Protein AF-A0A958SDB5-F1 (afdb_monomer)

Sequence (393 aa):
MTKFIKANINEIKNSYSLRFFSLFITFIYIGLSVLWMKQAPSYSFESHFCTLFTGPCSHLIAVTASLFDISVIFILVLSLLTFISFALIRFCTFHWFILLFNTIVVFLLYSSMTDLSDFSFFFLIVTSFVFLLIPNKLPTLKWLIVLFYIQSSFLNINPYWMSGLGLIGLKNIASVAKTAEWIAVLHVIWFALVPLGLLLNKNKIFYSSIFALIISHIVLYQIGYFANSIIFLGLLSLFALDRVEQHLKKVSFQTFHFSSPNNLWTPGFLVLYMIVQFSSMIFGPHLKTALTLAPSQELLTCSIGAFMKNEKQIEEYKVVTDGLCDKDKLFSQLKMKCDQVSESHLIVYFNGQHHSMKKEKAHLVQQTTNNFCDPAITPSENKDHLWTQKTAQ

Secondary structure (DSSP, 8-state):
--HHHHHHHHHHHH-HHHHHHHHHHHHHHHHHHHHHHHHGGG-----HHHHHHTS--GGG----HHHHHHHHHHHHHHHHHHHHHHHSGGGHHHHHHHHHHHHHHHHHHHHH-STT--HHHHHHHHHHHHHHHSSSHHHHHHHHHHHHHHHHHHHT-SHHHHTTGGGTTSTTTTT-HHHHHHHHHHHHHHHHHGGGGGG-S-HHHHHHHHHHHHHHHHHHHHTT-HHHHHHHHHHHHHHHHHHHHHHHHHHS----------TTHHHHHHHHHHHHHHHHHHHSHHHHHHHH--TT------EEEEEEEETTEEEEEEEE--SS--HHHHHHHHHHHHTT-TT--EEE--------SSS---EEE----TTTT-TT--TTGGGSS---EEE--

Structure (mmCIF, N/CA/C/O backbone):
data_AF-A0A958SDB5-F1
#
_entry.id   AF-A0A958SDB5-F1
#
loop_
_atom_site.group_PDB
_atom_site.id
_atom_site.type_symbol
_atom_site.label_atom_id
_atom_site.label_alt_id
_atom_site.label_comp_id
_atom_site.label_asym_id
_atom_site.label_entity_id
_atom_site.label_seq_id
_atom_site.pdbx_PDB_ins_code
_atom_site.Cartn_x
_atom_site.Cartn_y
_atom_site.Cartn_z
_atom_site.occupancy
_atom_site.B_iso_or_equiv
_atom_site.auth_seq_id
_atom_site.auth_comp_id
_atom_site.auth_asym_id
_atom_site.auth_atom_id
_atom_site.pdbx_PDB_model_num
ATOM 1 N N . MET A 1 1 ? -22.796 14.748 15.018 1.00 59.88 1 MET A N 1
ATOM 2 C CA . MET A 1 1 ? -21.841 13.740 14.498 1.00 59.88 1 MET A CA 1
ATOM 3 C C . MET A 1 1 ? -22.552 12.396 14.419 1.00 59.88 1 MET A C 1
ATOM 5 O O . MET A 1 1 ? -23.071 11.947 15.435 1.00 59.88 1 MET A O 1
ATOM 9 N N . THR A 1 2 ? -22.679 11.806 13.229 1.00 83.12 2 THR A N 1
ATOM 10 C CA . THR A 1 2 ? -23.451 10.567 13.022 1.00 83.12 2 THR A CA 1
ATOM 11 C C . THR A 1 2 ? -22.846 9.403 13.823 1.00 83.12 2 THR A C 1
ATOM 13 O O . THR A 1 2 ? -21.628 9.344 14.017 1.00 83.12 2 THR A O 1
ATOM 16 N N . LYS A 1 3 ? -23.683 8.466 14.308 1.00 86.81 3 LYS A N 1
ATOM 17 C CA . LYS A 1 3 ? -23.249 7.288 15.099 1.00 86.81 3 LYS A CA 1
ATOM 18 C C . LYS A 1 3 ? -22.100 6.518 14.422 1.00 86.81 3 LYS A C 1
ATOM 20 O O . LYS A 1 3 ? -21.218 6.004 15.102 1.00 86.81 3 LYS A O 1
ATOM 25 N N . PHE A 1 4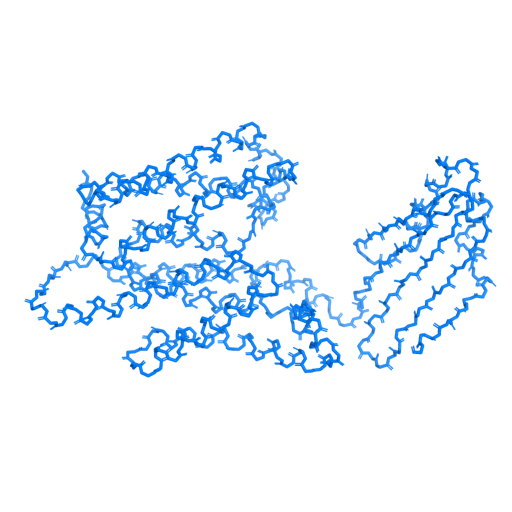 ? -22.085 6.522 13.090 1.00 86.81 4 PHE A N 1
ATOM 26 C CA . PHE A 1 4 ? -21.066 5.917 12.240 1.00 86.81 4 PHE A CA 1
ATOM 27 C C . PHE A 1 4 ? -19.654 6.492 12.438 1.00 86.81 4 PHE A C 1
ATOM 29 O O . PHE A 1 4 ? -18.719 5.743 12.709 1.00 86.81 4 PHE A O 1
ATOM 36 N N . ILE A 1 5 ? -19.476 7.818 12.360 1.00 89.62 5 ILE A N 1
ATOM 37 C CA . ILE A 1 5 ? -18.141 8.433 12.494 1.00 89.62 5 ILE A CA 1
ATOM 38 C C . ILE A 1 5 ? -17.605 8.208 13.915 1.00 89.62 5 ILE A C 1
ATOM 40 O O . ILE A 1 5 ? -16.434 7.883 14.104 1.00 89.62 5 ILE A O 1
ATOM 44 N N . LYS A 1 6 ? -18.483 8.298 14.924 1.00 89.62 6 LYS A N 1
ATOM 45 C CA . LYS A 1 6 ? -18.117 8.021 16.319 1.00 89.62 6 LYS A CA 1
ATOM 46 C C . LYS A 1 6 ? -17.639 6.576 16.508 1.00 89.62 6 LYS A C 1
ATOM 48 O O . LYS A 1 6 ? -16.662 6.367 17.220 1.00 89.62 6 LYS A O 1
ATOM 53 N N . ALA A 1 7 ? -18.285 5.602 15.861 1.00 88.00 7 ALA A N 1
ATOM 54 C CA . ALA A 1 7 ? -17.851 4.204 15.885 1.00 88.00 7 ALA A CA 1
ATOM 55 C C . ALA A 1 7 ? -16.462 4.023 15.248 1.00 88.00 7 ALA A C 1
ATOM 57 O O . ALA A 1 7 ? -15.586 3.443 15.885 1.00 88.00 7 ALA A O 1
ATOM 58 N N . ASN A 1 8 ? -16.227 4.603 14.065 1.00 90.88 8 ASN A N 1
ATOM 59 C CA . ASN A 1 8 ? -14.936 4.523 13.373 1.00 90.88 8 ASN A CA 1
ATOM 60 C C . ASN A 1 8 ? -13.780 5.112 14.199 1.00 90.88 8 ASN A C 1
ATOM 62 O O . ASN A 1 8 ? -12.733 4.483 14.344 1.00 90.88 8 ASN A O 1
ATOM 66 N N . ILE A 1 9 ? -13.975 6.297 14.784 1.00 92.56 9 ILE A N 1
ATOM 67 C CA . ILE A 1 9 ? -12.957 6.943 15.628 1.00 92.56 9 ILE A CA 1
ATOM 68 C C . ILE A 1 9 ? -12.707 6.138 16.899 1.00 92.56 9 ILE A C 1
ATOM 70 O O . ILE A 1 9 ? -11.566 6.004 17.336 1.00 92.56 9 ILE A O 1
ATOM 74 N N . ASN A 1 10 ? -13.764 5.603 17.507 1.00 90.50 10 ASN A N 1
ATOM 75 C CA . ASN A 1 10 ? -13.638 4.817 18.724 1.00 90.50 10 ASN A CA 1
ATOM 76 C C . ASN A 1 10 ? -12.902 3.489 18.477 1.00 90.50 10 ASN A C 1
ATOM 78 O O . ASN A 1 10 ? -12.117 3.070 19.324 1.00 90.50 10 ASN A O 1
ATOM 82 N N . GLU A 1 11 ? -13.096 2.861 17.315 1.00 91.44 11 GLU A N 1
ATOM 83 C CA . GLU A 1 11 ? -12.339 1.673 16.905 1.00 91.44 11 GLU A CA 1
ATOM 84 C C . GLU A 1 11 ? -10.834 1.973 16.816 1.00 91.44 11 GLU A C 1
ATOM 86 O O . GLU A 1 11 ? -10.027 1.262 17.414 1.00 91.44 11 GLU A O 1
ATOM 91 N N . ILE A 1 12 ? -10.462 3.079 16.161 1.00 92.25 12 ILE A N 1
ATOM 92 C CA . ILE A 1 12 ? -9.062 3.516 16.054 1.00 92.25 12 ILE A CA 1
ATOM 93 C C . ILE A 1 12 ? -8.501 3.842 17.440 1.00 92.25 12 ILE A C 1
ATOM 95 O O . ILE A 1 12 ? -7.442 3.344 17.806 1.00 92.25 12 ILE A O 1
ATOM 99 N N . LYS A 1 13 ? -9.221 4.628 18.249 1.00 91.25 13 LYS A N 1
ATOM 100 C CA . LYS A 1 13 ? -8.778 5.046 19.589 1.00 91.25 13 LYS A CA 1
ATOM 101 C C . LYS A 1 13 ? -8.466 3.855 20.505 1.00 91.25 13 LYS A C 1
ATOM 103 O O . LYS A 1 13 ? -7.508 3.918 21.275 1.00 91.25 13 LYS A O 1
ATOM 108 N N . ASN A 1 14 ? -9.262 2.790 20.419 1.00 89.44 14 ASN A N 1
ATOM 109 C CA . ASN A 1 14 ? -9.180 1.641 21.323 1.00 89.44 14 ASN A CA 1
ATOM 110 C C . ASN A 1 14 ? -8.294 0.496 20.808 1.00 89.44 14 ASN A C 1
ATOM 112 O O . ASN A 1 14 ? -8.058 -0.457 21.550 1.00 89.44 14 ASN A O 1
ATOM 116 N N . SER A 1 15 ? -7.788 0.567 19.574 1.00 91.69 15 SER A N 1
ATOM 117 C CA . SER A 1 15 ? -6.821 -0.399 19.044 1.00 91.69 15 SER A CA 1
ATOM 118 C C . SER A 1 15 ? -5.436 0.229 18.968 1.00 91.69 15 SER A C 1
ATOM 120 O O . SER A 1 15 ? -5.262 1.349 18.495 1.00 91.69 15 SER A O 1
ATOM 122 N N . TYR A 1 16 ? -4.423 -0.475 19.470 1.00 91.50 16 TYR A N 1
ATOM 123 C CA . TYR A 1 16 ? -3.031 -0.042 19.329 1.00 91.50 16 TYR A CA 1
ATOM 124 C C . TYR A 1 16 ? -2.543 -0.235 17.889 1.00 91.50 16 TYR A C 1
ATOM 126 O O . TYR A 1 16 ? -1.901 0.651 17.328 1.00 91.50 16 TYR A O 1
ATOM 134 N N . SER A 1 17 ? -2.929 -1.348 17.268 1.00 94.38 17 SER A N 1
ATOM 135 C CA . SER A 1 17 ? -2.533 -1.713 15.907 1.00 94.38 17 SER A CA 1
ATOM 136 C C . SER A 1 17 ? -3.058 -0.721 14.870 1.00 94.38 17 SER A C 1
ATOM 138 O O . SER A 1 17 ? -2.301 -0.257 14.022 1.00 94.38 17 SER A O 1
ATOM 140 N N . LEU A 1 18 ? -4.332 -0.321 14.973 1.00 94.25 18 LEU A N 1
ATOM 141 C CA . LEU A 1 18 ? -4.928 0.692 14.088 1.00 94.25 18 LEU A CA 1
ATOM 142 C C . LEU A 1 18 ? -4.311 2.079 14.282 1.00 94.25 18 LEU A C 1
ATOM 144 O O . LEU A 1 18 ? -4.151 2.842 13.333 1.00 94.25 18 LEU A O 1
ATOM 148 N N . ARG A 1 19 ? -3.946 2.400 15.521 1.00 92.50 19 ARG A N 1
ATOM 149 C CA . ARG A 1 19 ? -3.237 3.627 15.871 1.00 92.50 19 ARG A CA 1
ATOM 150 C C . ARG A 1 19 ? -1.870 3.678 15.187 1.00 92.50 19 ARG 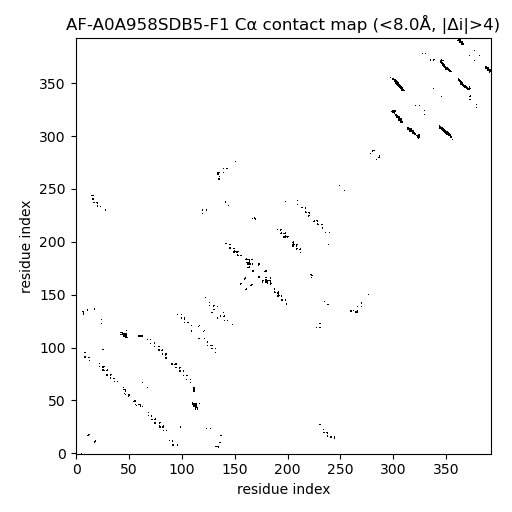A C 1
ATOM 152 O O . ARG A 1 19 ? -1.587 4.630 14.464 1.00 92.50 19 ARG A O 1
ATOM 159 N N . PHE A 1 20 ? -1.061 2.635 15.350 1.00 93.06 20 PHE A N 1
ATOM 160 C CA . PHE A 1 20 ? 0.225 2.526 14.663 1.00 93.06 20 PHE A CA 1
ATOM 161 C C . PHE A 1 20 ? 0.068 2.573 13.138 1.00 93.06 20 PHE A C 1
ATOM 163 O O . PHE A 1 20 ? 0.827 3.254 12.457 1.00 93.06 20 PHE A O 1
ATOM 170 N N . PHE A 1 21 ? -0.955 1.909 12.601 1.00 94.00 21 PHE A N 1
ATOM 171 C CA . PHE A 1 21 ? -1.234 1.932 11.169 1.00 94.00 21 PHE A CA 1
ATOM 172 C C . PHE A 1 21 ? -1.513 3.346 10.639 1.00 94.00 21 PHE A C 1
ATOM 174 O O . PHE A 1 21 ? -1.030 3.714 9.572 1.00 94.00 21 PHE A O 1
ATOM 181 N N . SER A 1 22 ? -2.210 4.175 11.420 1.00 94.12 22 SER A N 1
ATOM 182 C CA . SER A 1 22 ? -2.433 5.582 11.081 1.00 94.12 22 SER A CA 1
ATOM 183 C C . SER A 1 22 ? -1.136 6.396 11.023 1.00 94.12 22 SER A C 1
ATOM 185 O O . SER A 1 22 ? -0.920 7.177 10.092 1.00 94.12 22 SER A O 1
ATOM 187 N N . LEU A 1 23 ? -0.240 6.190 11.999 1.00 93.88 23 LEU A N 1
ATOM 188 C CA . LEU A 1 23 ? 1.099 6.788 11.981 1.00 93.88 23 LEU A CA 1
ATOM 189 C C . LEU A 1 23 ? 1.884 6.354 10.751 1.00 93.88 23 LEU A C 1
ATOM 191 O O . LEU A 1 23 ? 2.527 7.183 10.114 1.00 93.88 23 LEU A O 1
ATOM 195 N N . PHE A 1 24 ? 1.809 5.069 10.417 1.00 94.38 24 PHE A N 1
ATOM 196 C CA . PHE A 1 24 ? 2.480 4.519 9.255 1.00 94.38 24 PHE A CA 1
ATOM 197 C C . PHE A 1 24 ? 1.988 5.165 7.953 1.00 94.38 24 PHE A C 1
ATOM 199 O O . PHE A 1 24 ? 2.811 5.684 7.206 1.00 94.38 24 PHE A O 1
ATOM 206 N N . ILE A 1 25 ? 0.671 5.227 7.711 1.00 95.06 25 ILE A N 1
ATOM 207 C CA . ILE A 1 25 ? 0.102 5.917 6.535 1.00 95.06 25 ILE A CA 1
ATOM 208 C C . ILE A 1 25 ? 0.607 7.360 6.469 1.00 95.06 25 ILE A C 1
ATOM 210 O O . ILE A 1 25 ? 1.068 7.820 5.427 1.00 95.06 25 ILE A O 1
ATOM 214 N N . THR A 1 26 ? 0.562 8.062 7.601 1.00 95.31 26 THR A N 1
ATOM 215 C CA . THR A 1 26 ? 0.994 9.459 7.685 1.00 95.31 26 THR A CA 1
ATOM 216 C C . THR A 1 26 ? 2.479 9.615 7.353 1.00 95.31 26 THR A C 1
ATOM 218 O O . THR A 1 26 ? 2.858 10.528 6.625 1.00 95.31 26 THR A O 1
ATOM 221 N N . PHE A 1 27 ? 3.323 8.709 7.851 1.00 95.00 27 PHE A N 1
ATOM 222 C CA . PHE A 1 27 ? 4.749 8.683 7.543 1.00 95.00 27 PHE A CA 1
ATOM 223 C C . PHE A 1 27 ? 5.004 8.440 6.051 1.00 95.00 27 PHE A C 1
ATOM 225 O O . PHE A 1 27 ? 5.836 9.126 5.456 1.00 95.00 27 PHE A O 1
ATOM 232 N N . ILE A 1 28 ? 4.253 7.527 5.425 1.00 94.25 28 ILE A N 1
ATOM 233 C CA . ILE A 1 28 ? 4.341 7.305 3.979 1.00 94.25 28 ILE A CA 1
ATOM 234 C C . ILE A 1 28 ? 3.908 8.552 3.206 1.00 94.25 28 ILE A C 1
ATOM 236 O O . ILE A 1 28 ? 4.596 8.915 2.261 1.00 94.25 28 ILE A O 1
ATOM 240 N N . TYR A 1 29 ? 2.845 9.254 3.612 1.00 95.06 29 TYR A N 1
ATOM 241 C CA . TYR A 1 29 ? 2.449 10.508 2.961 1.00 95.06 29 TYR A CA 1
ATOM 242 C C . TYR A 1 29 ? 3.508 11.610 3.090 1.00 95.06 29 TYR A C 1
ATOM 244 O O . TYR A 1 29 ? 3.768 12.298 2.109 1.00 95.06 29 TYR A O 1
ATOM 252 N N . ILE A 1 30 ? 4.192 11.732 4.235 1.00 95.56 30 ILE A N 1
ATOM 253 C CA . ILE A 1 30 ? 5.342 12.646 4.373 1.00 95.56 30 ILE A CA 1
ATOM 254 C C . ILE A 1 30 ? 6.440 12.272 3.370 1.00 95.56 30 ILE A C 1
ATOM 256 O O . ILE A 1 30 ? 6.921 13.129 2.628 1.00 95.56 30 ILE A O 1
ATOM 260 N N . GLY A 1 31 ? 6.827 10.993 3.333 1.00 93.31 31 GLY A N 1
ATOM 261 C CA . GLY A 1 31 ? 7.848 10.500 2.408 1.00 93.31 31 GLY A CA 1
ATOM 262 C C . GLY A 1 31 ? 7.463 10.722 0.946 1.00 93.31 31 GLY A C 1
ATOM 263 O O . GLY A 1 31 ? 8.288 11.179 0.159 1.00 93.31 31 GLY A O 1
ATOM 264 N N . LEU A 1 32 ? 6.199 10.467 0.608 1.00 90.56 32 LEU A N 1
ATOM 265 C CA . LEU A 1 32 ? 5.632 10.651 -0.721 1.00 90.56 32 LEU A CA 1
ATOM 266 C C . LEU A 1 32 ? 5.672 12.115 -1.150 1.00 90.56 32 LEU A C 1
ATOM 268 O O . LEU A 1 32 ? 6.170 12.409 -2.230 1.00 90.56 32 LEU A O 1
ATOM 272 N N . SER A 1 33 ? 5.241 13.036 -0.286 1.00 93.00 33 SER A N 1
ATOM 273 C CA . SER A 1 33 ? 5.327 14.470 -0.562 1.00 93.00 33 SER A CA 1
ATOM 274 C C . SER A 1 33 ? 6.761 14.914 -0.826 1.00 93.00 33 SER A C 1
ATOM 276 O O . SER A 1 33 ? 7.010 15.616 -1.798 1.00 93.00 33 SER A O 1
ATOM 278 N N . VAL A 1 34 ? 7.728 14.469 -0.015 1.00 93.12 34 VAL A N 1
ATOM 279 C CA . VAL A 1 34 ? 9.148 14.802 -0.229 1.00 93.12 34 VAL A CA 1
ATOM 280 C C . VAL A 1 34 ? 9.659 14.244 -1.559 1.00 93.12 34 VAL A C 1
ATOM 282 O O . VAL A 1 34 ? 10.426 14.908 -2.256 1.00 93.12 34 VAL A O 1
ATOM 285 N N . LEU A 1 35 ? 9.246 13.029 -1.919 1.00 88.31 35 LEU A N 1
ATOM 286 C CA . LEU A 1 35 ? 9.631 12.383 -3.170 1.00 88.31 35 LEU A CA 1
ATOM 287 C C . LEU A 1 35 ? 9.039 13.137 -4.373 1.00 88.31 35 LEU A C 1
ATOM 289 O O . LEU A 1 35 ? 9.764 13.465 -5.311 1.00 88.31 35 LEU A O 1
ATOM 293 N N . TRP A 1 36 ? 7.767 13.523 -4.291 1.00 88.88 36 TRP A N 1
ATOM 294 C CA . TRP A 1 36 ? 7.086 14.323 -5.306 1.00 88.88 36 TRP A CA 1
ATOM 295 C C . TRP A 1 36 ? 7.685 15.715 -5.475 1.00 88.88 36 TRP A C 1
ATOM 297 O O . TRP A 1 36 ? 7.879 16.134 -6.611 1.00 88.88 36 TRP A O 1
ATOM 307 N N . MET A 1 37 ? 8.086 16.387 -4.392 1.00 90.25 37 MET A N 1
ATOM 308 C CA . MET A 1 37 ? 8.800 17.669 -4.486 1.00 90.25 37 MET A CA 1
ATOM 309 C C . MET A 1 37 ? 10.136 17.543 -5.230 1.00 90.25 37 MET A C 1
ATOM 311 O O . MET A 1 37 ? 10.540 18.470 -5.924 1.00 90.25 37 MET A O 1
ATOM 315 N N . LYS A 1 38 ? 10.833 16.403 -5.114 1.00 88.00 38 LYS A N 1
ATOM 316 C CA . LYS A 1 38 ? 12.101 16.169 -5.831 1.00 88.00 38 LYS A CA 1
ATOM 317 C C . LYS A 1 38 ? 11.907 15.858 -7.315 1.00 88.00 38 LYS A C 1
ATOM 319 O O . LYS A 1 38 ? 12.794 16.149 -8.108 1.00 88.00 38 LYS A O 1
ATOM 324 N N . GLN A 1 39 ? 10.781 15.248 -7.672 1.00 81.19 39 GLN A N 1
ATOM 325 C CA . GLN A 1 39 ? 10.460 14.812 -9.036 1.00 81.19 39 GLN A CA 1
ATOM 326 C C . GLN A 1 39 ? 9.559 15.801 -9.799 1.00 81.19 39 GLN A C 1
ATOM 328 O O . GLN A 1 39 ? 9.295 15.595 -10.980 1.00 81.19 39 GLN A O 1
ATOM 333 N N . ALA A 1 40 ? 9.126 16.892 -9.155 1.00 68.94 40 ALA A N 1
ATOM 334 C CA . ALA A 1 40 ? 8.237 17.910 -9.720 1.00 68.94 40 ALA A CA 1
ATOM 335 C C . ALA A 1 40 ? 8.606 18.408 -11.140 1.00 68.94 40 ALA A C 1
ATOM 337 O O . ALA A 1 40 ? 7.695 18.538 -11.957 1.00 68.94 40 ALA A O 1
ATOM 338 N N . PRO A 1 41 ? 9.892 18.629 -11.502 1.00 60.50 41 PRO A N 1
ATOM 339 C CA . PRO A 1 41 ? 10.243 19.153 -12.827 1.00 60.50 41 PRO A CA 1
ATOM 340 C C . PRO A 1 41 ? 10.020 18.170 -13.985 1.00 60.50 41 PRO A C 1
ATOM 342 O O . PRO A 1 41 ? 10.044 18.587 -15.139 1.00 60.50 41 PRO A O 1
ATOM 345 N N . SER A 1 42 ? 9.872 16.872 -13.700 1.00 63.00 42 SER A N 1
ATOM 346 C CA . SER A 1 42 ? 9.858 15.805 -14.714 1.00 63.00 42 SER A CA 1
ATOM 347 C C . SER A 1 42 ? 8.471 15.267 -15.064 1.00 63.00 42 SER A C 1
ATOM 349 O O . SER A 1 42 ? 8.383 14.362 -15.888 1.00 63.00 42 SER A O 1
ATOM 351 N N . TYR A 1 43 ? 7.400 15.779 -14.454 1.00 66.25 43 TYR A N 1
ATOM 352 C CA . TYR A 1 43 ? 6.069 15.206 -14.646 1.00 66.25 43 TYR A CA 1
ATOM 353 C C . TYR A 1 43 ? 5.354 15.718 -15.893 1.00 66.25 43 TYR A C 1
ATOM 355 O O . TYR A 1 43 ? 5.261 16.924 -16.136 1.00 66.25 43 TYR A O 1
ATOM 363 N N . SER A 1 44 ? 4.772 14.779 -16.634 1.00 62.06 44 SER A N 1
ATOM 364 C CA . SER A 1 44 ? 3.772 15.039 -17.659 1.00 62.06 44 SER A CA 1
ATOM 365 C C . SER A 1 44 ? 2.375 15.051 -17.026 1.00 62.06 44 SER A C 1
ATOM 367 O O . SER A 1 44 ? 2.005 14.184 -16.233 1.00 62.06 44 SER A O 1
ATOM 369 N N . PHE A 1 45 ? 1.589 16.083 -17.331 1.00 64.44 45 PHE A N 1
ATOM 370 C CA . PHE A 1 45 ? 0.225 16.221 -16.820 1.00 64.44 45 PHE A CA 1
ATOM 371 C C . PHE A 1 45 ? -0.761 15.596 -17.808 1.00 64.44 45 PHE A C 1
ATOM 373 O O . PHE A 1 45 ? -1.343 16.291 -18.638 1.00 64.44 45 PHE A O 1
ATOM 380 N N . GLU A 1 46 ? -0.961 14.284 -17.714 1.00 59.00 46 GLU A N 1
ATOM 381 C CA . GLU A 1 46 ? -2.054 13.576 -18.387 1.00 59.00 46 GLU A CA 1
ATOM 382 C C . GLU A 1 46 ? -2.927 12.845 -17.349 1.00 59.00 46 GLU A C 1
ATOM 384 O O . GLU A 1 46 ? -2.446 12.407 -16.305 1.00 59.00 46 GLU A O 1
ATOM 389 N N . SER A 1 47 ? -4.239 12.730 -17.593 1.00 53.16 47 SER A N 1
ATOM 390 C CA . SER A 1 47 ? -5.184 12.119 -16.640 1.00 53.16 47 SER A CA 1
ATOM 391 C C . SER A 1 47 ? -5.435 10.630 -16.938 1.00 53.16 47 SER A C 1
ATOM 393 O O . SER A 1 47 ? -5.979 10.301 -17.997 1.00 53.16 47 SER A O 1
ATOM 395 N N . HIS A 1 48 ? -5.157 9.732 -15.986 1.00 54.91 48 HIS A N 1
ATOM 396 C CA . HIS A 1 48 ? -5.328 8.272 -16.157 1.00 54.91 48 HIS A CA 1
ATOM 397 C C . HIS A 1 48 ? -6.761 7.763 -16.209 1.00 54.91 48 HIS A C 1
ATOM 399 O O . HIS A 1 48 ? -7.055 6.773 -16.872 1.00 54.91 48 HIS A O 1
ATOM 405 N N . PHE A 1 49 ? -7.681 8.399 -15.487 1.00 51.88 49 PHE A N 1
ATOM 406 C CA . PHE A 1 49 ? -9.060 7.899 -15.429 1.00 51.88 49 PHE A CA 1
ATOM 407 C C . PHE A 1 49 ? -9.752 7.933 -16.794 1.00 51.88 49 PHE A C 1
ATOM 409 O O . PHE A 1 49 ? -10.679 7.169 -17.055 1.00 51.88 49 PHE A O 1
ATOM 416 N N . CYS A 1 50 ? -9.266 8.791 -17.679 1.00 55.03 50 CYS A N 1
ATOM 417 C CA . CYS A 1 50 ? -9.852 9.016 -18.980 1.00 55.03 50 CYS A CA 1
ATOM 418 C C . CYS A 1 50 ? -9.364 8.064 -20.062 1.00 55.03 50 CYS A C 1
ATOM 420 O O . CYS A 1 50 ? -10.162 7.641 -20.902 1.00 55.03 50 CYS A O 1
ATOM 422 N N . THR A 1 51 ? -8.100 7.645 -19.998 1.00 54.00 51 THR A N 1
ATOM 423 C CA . THR A 1 51 ? -7.558 6.645 -20.925 1.00 54.00 51 THR A CA 1
ATOM 424 C C . THR A 1 51 ? -8.257 5.294 -20.768 1.00 54.00 51 THR A C 1
ATOM 426 O O . THR A 1 51 ? -8.391 4.561 -21.745 1.00 54.00 51 THR A O 1
ATOM 429 N N . LEU A 1 52 ? -8.774 4.990 -19.572 1.00 51.41 52 LEU A N 1
ATOM 430 C CA . LEU A 1 52 ? -9.440 3.722 -19.274 1.00 51.41 52 LEU A CA 1
ATOM 431 C C . LEU A 1 52 ? -10.899 3.637 -19.755 1.00 51.41 52 LEU A C 1
ATOM 433 O O . LEU A 1 52 ? -11.366 2.533 -20.029 1.00 51.41 52 LEU A O 1
ATOM 437 N N . PHE A 1 53 ? -11.617 4.763 -19.871 1.00 50.28 53 PHE A N 1
ATOM 438 C CA . PHE A 1 53 ? -13.064 4.743 -20.145 1.00 50.28 53 PHE A CA 1
ATOM 439 C C . PHE A 1 53 ? -13.531 5.591 -21.338 1.00 50.28 53 PHE A C 1
ATOM 441 O O . PHE A 1 53 ? -14.526 5.215 -21.956 1.00 50.28 53 PHE A O 1
ATOM 4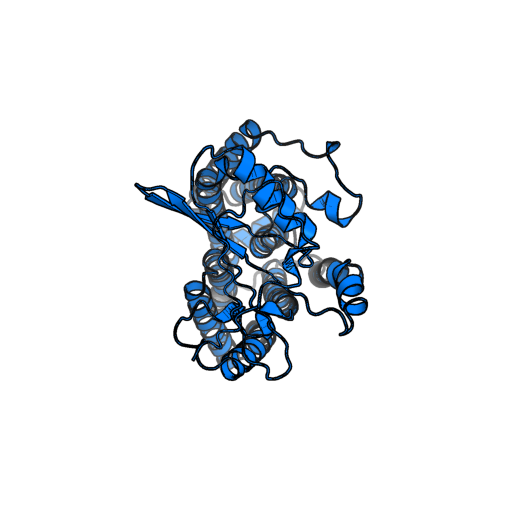48 N N . THR A 1 54 ? -12.878 6.710 -21.684 1.00 48.75 54 THR A N 1
ATOM 449 C CA . THR A 1 54 ? -13.484 7.701 -22.607 1.00 48.75 54 THR A CA 1
ATOM 450 C C . THR A 1 54 ? -12.527 8.407 -23.581 1.00 48.75 54 THR A C 1
ATOM 452 O O . THR A 1 54 ? -12.946 9.345 -24.256 1.00 48.75 54 THR A O 1
ATOM 455 N N . GLY A 1 55 ? -11.275 7.965 -23.731 1.00 56.16 55 GLY A N 1
ATOM 456 C CA . GLY A 1 55 ? -10.302 8.619 -24.623 1.00 56.16 55 GLY A CA 1
ATOM 457 C C . GLY A 1 55 ? -9.614 9.835 -23.976 1.00 56.16 55 GLY A C 1
ATOM 458 O O . GLY A 1 55 ? -9.712 10.014 -22.761 1.00 56.16 55 GLY A O 1
ATOM 459 N N . PRO A 1 56 ? -8.859 10.657 -24.735 1.00 57.84 56 PRO A N 1
ATOM 460 C CA . PRO A 1 56 ? -8.048 11.734 -24.166 1.00 57.84 56 PRO A CA 1
ATOM 461 C C . PRO A 1 56 ? -8.932 12.835 -23.563 1.00 57.84 56 PRO A C 1
ATOM 463 O O . PRO A 1 56 ? -9.589 13.587 -24.279 1.00 57.84 56 PRO A O 1
ATOM 466 N N . CYS A 1 57 ? -8.939 12.956 -22.234 1.00 58.09 57 CYS A N 1
ATOM 467 C CA . CYS A 1 57 ? -9.658 14.023 -21.538 1.00 58.09 57 CYS A CA 1
ATOM 468 C C . CYS A 1 57 ? -8.778 15.253 -21.324 1.00 58.09 57 CYS A C 1
ATOM 470 O O . CYS A 1 57 ? -8.391 15.572 -20.199 1.00 58.09 57 CYS A O 1
ATOM 472 N N . SER A 1 58 ? -8.533 16.006 -22.389 1.00 61.88 58 SER A N 1
ATOM 473 C CA . SER A 1 58 ? -7.902 17.327 -22.280 1.00 61.88 58 SER A CA 1
ATOM 474 C C . SER A 1 58 ? -8.668 18.278 -21.342 1.00 61.88 58 SER A C 1
ATOM 476 O O . SER A 1 58 ? -8.068 19.151 -20.725 1.00 61.88 58 SER A O 1
ATOM 478 N N . HIS A 1 59 ? -9.981 18.086 -21.172 1.00 60.84 59 HIS A N 1
ATOM 479 C CA . HIS A 1 59 ? -10.836 18.942 -20.339 1.00 60.84 59 HIS A CA 1
ATOM 480 C C . HIS A 1 59 ? -10.821 18.626 -18.832 1.00 60.84 59 HIS A C 1
ATOM 482 O O . HIS A 1 59 ? -11.319 19.434 -18.051 1.00 60.84 59 HIS A O 1
ATOM 488 N N . LEU A 1 60 ? -10.283 17.474 -18.407 1.00 56.88 60 LEU A N 1
ATOM 489 C CA . LEU A 1 60 ? -10.222 17.077 -16.987 1.00 56.88 60 LEU A CA 1
ATOM 490 C C . LEU A 1 60 ? -8.863 17.366 -16.332 1.00 56.88 60 LEU A C 1
ATOM 492 O O . LEU A 1 60 ? -8.710 17.155 -15.128 1.00 56.88 60 LEU A O 1
ATOM 496 N N . ILE A 1 61 ? -7.892 17.888 -17.089 1.00 61.31 61 ILE A N 1
ATOM 497 C CA . ILE A 1 61 ? -6.589 18.317 -16.569 1.00 61.31 61 ILE A CA 1
ATOM 498 C C . ILE A 1 61 ? -6.782 19.656 -15.843 1.00 61.31 61 ILE A C 1
ATOM 500 O O . ILE A 1 61 ? -6.586 20.733 -16.395 1.00 61.31 61 ILE A O 1
ATOM 504 N N . ALA A 1 62 ? -7.241 19.588 -14.594 1.00 61.03 62 ALA A N 1
ATOM 505 C CA . ALA A 1 62 ? -7.503 20.762 -13.760 1.00 6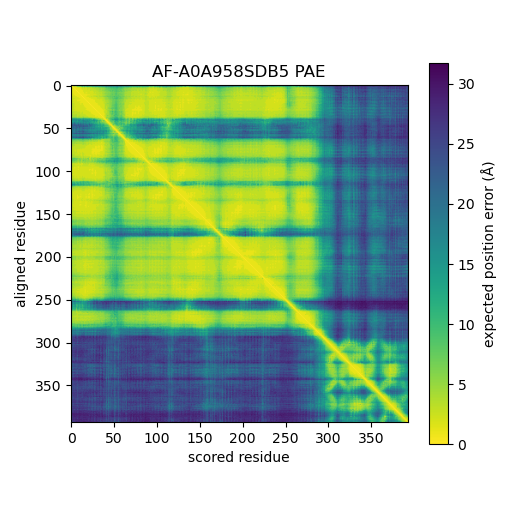1.03 62 ALA A CA 1
ATOM 506 C C . ALA A 1 62 ? -6.274 21.235 -12.958 1.00 61.03 62 ALA A C 1
ATOM 508 O O . ALA A 1 62 ? -6.346 22.255 -12.273 1.00 61.03 62 ALA A O 1
ATOM 509 N N . VAL A 1 63 ? -5.153 20.503 -13.005 1.00 69.75 63 VAL A N 1
ATOM 510 C CA . VAL A 1 63 ? -3.975 20.771 -12.168 1.00 69.75 63 VAL A CA 1
ATOM 511 C C . VAL A 1 63 ? -2.861 21.379 -13.015 1.00 69.75 63 VAL A C 1
ATOM 513 O O . VAL A 1 63 ? -2.251 20.707 -13.839 1.00 69.75 63 VAL A O 1
ATOM 516 N N . THR A 1 64 ? -2.595 22.669 -12.808 1.00 79.94 64 THR A N 1
ATOM 517 C CA . THR A 1 64 ? -1.391 23.335 -13.322 1.00 79.94 64 THR A CA 1
ATOM 518 C C . THR A 1 64 ? -0.169 22.943 -12.486 1.00 79.94 64 THR A C 1
ATOM 520 O O . THR A 1 64 ? -0.310 22.558 -11.325 1.00 79.94 64 THR A O 1
ATOM 523 N N . ALA A 1 65 ? 1.046 23.123 -13.017 1.00 79.81 65 ALA A N 1
ATOM 524 C CA . ALA A 1 65 ? 2.283 22.872 -12.266 1.00 79.81 65 ALA A CA 1
ATOM 525 C C . ALA A 1 65 ? 2.343 23.639 -10.926 1.00 79.81 65 ALA A C 1
ATOM 527 O O . ALA A 1 65 ? 2.713 23.083 -9.897 1.00 79.81 65 ALA A O 1
ATOM 528 N N . SER A 1 66 ? 1.873 24.890 -10.901 1.00 83.88 66 SER A N 1
ATOM 529 C CA . SER A 1 66 ? 1.789 25.681 -9.667 1.00 83.88 66 SER A CA 1
ATOM 530 C C . SER A 1 66 ? 0.796 25.112 -8.648 1.00 83.88 66 SER A C 1
AT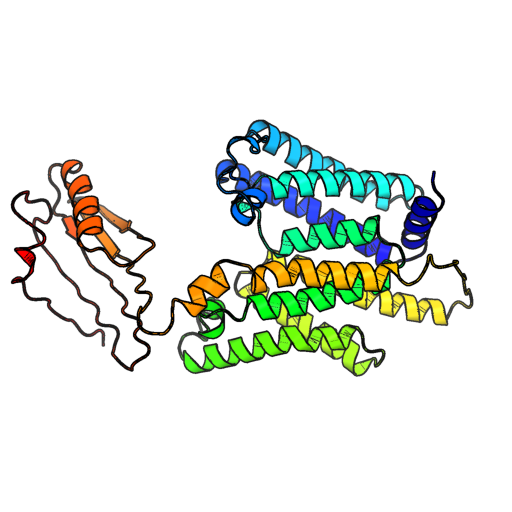OM 532 O O . SER A 1 66 ? 1.068 25.114 -7.448 1.00 83.88 66 SER A O 1
ATOM 534 N N . LEU A 1 67 ? -0.353 24.602 -9.105 1.00 87.00 67 LEU A N 1
ATOM 535 C CA . LEU A 1 67 ? -1.331 23.948 -8.234 1.00 87.00 67 LEU A CA 1
ATOM 536 C C . LEU A 1 67 ? -0.807 22.611 -7.705 1.00 87.00 67 LEU A C 1
ATOM 538 O O . LEU A 1 67 ? -1.127 22.256 -6.569 1.00 87.00 67 LEU A O 1
ATOM 542 N N . PHE A 1 68 ? 0.012 21.899 -8.483 1.00 88.25 68 PHE A N 1
ATOM 543 C CA . PHE A 1 68 ? 0.695 20.689 -8.033 1.00 88.25 68 PHE A CA 1
ATOM 544 C C . PHE A 1 68 ? 1.621 20.988 -6.850 1.00 88.25 68 PHE A C 1
ATOM 546 O O . PHE A 1 68 ? 1.434 20.403 -5.784 1.00 88.25 68 PHE A O 1
ATOM 553 N N . ASP A 1 69 ? 2.537 21.950 -6.981 1.00 89.25 69 ASP A N 1
ATOM 554 C CA . ASP A 1 69 ? 3.485 22.293 -5.911 1.00 89.25 69 ASP A CA 1
ATOM 555 C C . ASP A 1 69 ? 2.769 22.715 -4.621 1.00 89.25 69 ASP A C 1
ATOM 557 O O . ASP A 1 69 ? 3.087 22.232 -3.529 1.00 89.25 69 ASP A O 1
ATOM 561 N N . ILE A 1 70 ? 1.738 23.561 -4.746 1.00 92.56 70 ILE A N 1
ATOM 562 C CA . ILE A 1 70 ? 0.903 23.979 -3.612 1.00 92.56 70 ILE A CA 1
ATOM 563 C C . ILE A 1 70 ? 0.222 22.763 -2.973 1.00 92.56 70 ILE A C 1
ATOM 565 O O . ILE A 1 70 ? 0.227 22.633 -1.748 1.00 92.56 70 ILE A O 1
ATOM 569 N N . SER A 1 71 ? -0.333 21.855 -3.780 1.00 93.25 71 SER A N 1
ATOM 570 C CA . SER A 1 71 ? -1.006 20.648 -3.289 1.00 93.25 71 SER A CA 1
ATOM 571 C C . SER A 1 71 ? -0.040 19.715 -2.563 1.00 93.25 71 SER A C 1
ATOM 573 O O . SER A 1 71 ? -0.376 19.207 -1.496 1.00 93.25 71 SER A O 1
ATOM 575 N N . VAL A 1 72 ? 1.176 19.521 -3.077 1.00 93.75 72 VAL A N 1
ATOM 576 C CA . VAL A 1 72 ? 2.194 18.671 -2.441 1.00 93.75 72 VAL A CA 1
ATOM 577 C C . VAL A 1 72 ? 2.654 19.257 -1.104 1.00 93.75 72 VAL A C 1
ATOM 579 O O . VAL A 1 72 ? 2.726 18.524 -0.113 1.00 93.75 72 VAL A O 1
ATOM 582 N N . ILE A 1 73 ? 2.907 20.569 -1.039 1.00 95.38 73 ILE A N 1
ATOM 583 C CA . ILE A 1 73 ? 3.238 21.263 0.217 1.00 95.38 73 ILE A CA 1
ATOM 584 C C . ILE A 1 73 ? 2.078 21.139 1.206 1.00 95.38 73 ILE A C 1
ATOM 586 O O . ILE A 1 73 ? 2.283 20.874 2.391 1.00 95.38 73 ILE A O 1
ATOM 590 N N . PHE A 1 74 ? 0.847 21.287 0.726 1.00 96.31 74 PHE A N 1
ATOM 591 C CA . PHE A 1 74 ? -0.339 21.158 1.553 1.00 96.31 74 PHE A CA 1
ATOM 592 C C . PHE A 1 74 ? -0.494 19.744 2.129 1.00 96.31 74 PHE A C 1
ATOM 594 O O . PHE A 1 74 ? -0.694 19.603 3.336 1.00 96.31 74 PHE A O 1
ATOM 601 N N . ILE A 1 75 ? -0.306 18.697 1.316 1.00 96.25 75 ILE A N 1
ATOM 602 C CA . ILE A 1 75 ? -0.266 17.293 1.765 1.00 96.25 75 ILE A CA 1
ATOM 603 C C . ILE A 1 75 ? 0.822 17.107 2.829 1.00 96.25 75 ILE A C 1
ATOM 605 O O . ILE A 1 75 ? 0.568 16.488 3.865 1.00 96.25 75 ILE A O 1
ATOM 609 N N . LEU A 1 76 ? 2.018 17.670 2.626 1.00 97.31 76 LEU A N 1
ATOM 610 C CA . LEU A 1 76 ? 3.113 17.576 3.593 1.00 97.31 76 LEU A CA 1
ATOM 611 C C . LEU A 1 76 ? 2.723 18.198 4.940 1.00 97.31 76 LEU A C 1
ATOM 613 O O . LEU A 1 76 ? 2.884 17.563 5.983 1.00 97.31 76 LEU A O 1
ATOM 617 N N . VAL A 1 77 ? 2.159 19.409 4.925 1.00 97.62 77 VAL A N 1
ATOM 618 C CA . VAL A 1 77 ? 1.704 20.112 6.134 1.00 97.62 77 VAL A CA 1
ATOM 619 C C . VAL A 1 77 ? 0.601 19.326 6.841 1.00 97.62 77 VAL A C 1
ATOM 621 O O . VAL A 1 77 ? 0.695 19.101 8.049 1.00 97.62 77 VAL A O 1
ATOM 624 N N . LEU A 1 78 ? -0.415 18.847 6.115 1.00 97.06 78 LEU A N 1
ATOM 625 C CA . LEU A 1 78 ? -1.483 18.025 6.692 1.00 97.06 78 LEU A CA 1
ATOM 626 C C . LEU A 1 78 ? -0.938 16.724 7.287 1.00 97.06 78 LEU A C 1
ATOM 628 O O . LEU A 1 78 ? -1.372 16.313 8.364 1.00 97.06 78 LEU A O 1
ATOM 632 N N . SER A 1 79 ? 0.034 16.089 6.633 1.00 96.62 79 SER A N 1
ATOM 633 C CA . SER A 1 79 ? 0.666 14.863 7.126 1.00 96.62 79 SER A CA 1
ATOM 634 C C . SER A 1 79 ? 1.478 15.126 8.395 1.00 96.62 79 SER A C 1
ATOM 636 O O . SER A 1 79 ? 1.330 14.405 9.378 1.00 96.62 79 SER A O 1
ATOM 638 N N . LEU A 1 80 ? 2.260 16.206 8.447 1.00 96.25 80 LEU A N 1
ATOM 639 C CA . LEU A 1 80 ? 2.991 16.604 9.655 1.00 96.25 80 LEU A CA 1
ATOM 640 C C . LEU A 1 80 ? 2.041 16.944 10.812 1.00 96.25 80 LEU A C 1
ATOM 642 O O . LEU A 1 80 ? 2.240 16.467 11.928 1.00 96.25 80 LEU A O 1
ATOM 646 N N . LEU A 1 81 ? 0.963 17.689 10.549 1.00 95.38 81 LEU A N 1
ATOM 647 C CA . LEU A 1 81 ? -0.082 17.968 11.542 1.00 95.38 81 LEU A CA 1
ATOM 648 C C . LEU A 1 81 ? -0.737 16.677 12.043 1.00 95.38 81 LEU A C 1
ATOM 650 O O . LEU A 1 81 ? -0.944 16.507 13.244 1.00 95.38 81 LEU A O 1
ATOM 654 N N . THR A 1 82 ? -1.016 15.738 11.139 1.00 93.81 82 THR A N 1
ATOM 655 C CA . THR A 1 82 ? -1.571 14.420 11.468 1.00 93.81 82 THR A CA 1
ATOM 656 C C . THR A 1 82 ? -0.608 13.629 12.356 1.00 93.81 82 THR A C 1
ATOM 658 O O . THR A 1 82 ? -1.041 13.077 13.370 1.00 93.81 82 THR A O 1
ATOM 661 N N . PHE A 1 83 ? 0.688 13.640 12.042 1.00 93.06 83 PHE A N 1
ATOM 662 C CA . PHE A 1 83 ? 1.738 12.953 12.795 1.00 93.06 83 PHE A CA 1
ATOM 663 C C . PHE A 1 83 ? 1.895 13.535 14.207 1.00 93.06 83 PHE A C 1
ATOM 665 O O . PHE A 1 83 ? 1.868 12.801 15.194 1.00 93.06 83 PHE A O 1
ATOM 672 N N . ILE A 1 84 ? 1.959 14.866 14.323 1.00 91.44 84 ILE A N 1
ATOM 673 C CA . ILE A 1 84 ? 2.055 15.575 15.609 1.00 91.44 84 ILE A CA 1
ATOM 674 C C . ILE A 1 84 ? 0.785 15.365 16.441 1.00 91.44 84 ILE A C 1
ATOM 676 O O . ILE A 1 84 ? 0.863 15.067 17.632 1.00 91.44 84 ILE A O 1
ATOM 680 N N . SER A 1 85 ? -0.398 15.465 15.823 1.00 89.62 85 SER A N 1
ATOM 681 C CA . SER A 1 85 ? -1.675 15.264 16.522 1.00 89.62 85 SER A CA 1
ATOM 682 C C . SER A 1 85 ? -1.790 13.866 17.126 1.00 89.62 85 SER A C 1
ATOM 684 O O . SER A 1 85 ? -2.418 13.696 18.168 1.00 89.62 85 SER A O 1
ATOM 686 N N . PHE A 1 86 ? -1.143 12.873 16.516 1.00 81.31 86 PHE A N 1
ATOM 687 C CA . PHE A 1 86 ? -1.143 11.511 17.017 1.00 81.31 86 PHE A CA 1
ATOM 688 C C . PHE A 1 86 ? -0.310 11.345 18.294 1.00 81.31 86 PHE A C 1
ATOM 690 O O . PHE A 1 86 ? -0.700 10.580 19.179 1.00 81.31 86 PHE A O 1
ATOM 697 N N . ALA A 1 87 ? 0.785 12.100 18.445 1.00 76.88 87 ALA A N 1
ATOM 698 C CA . ALA A 1 87 ? 1.535 12.146 19.704 1.00 76.88 87 ALA A CA 1
ATOM 699 C C . ALA A 1 87 ? 0.640 12.587 20.882 1.00 76.88 87 ALA A C 1
ATOM 701 O O . ALA A 1 87 ? 0.873 12.224 22.035 1.00 76.88 87 ALA A O 1
ATOM 702 N N . LEU A 1 88 ? -0.443 13.310 20.586 1.00 83.12 88 LEU A N 1
ATOM 703 C CA . LEU A 1 88 ? -1.430 13.786 21.539 1.00 83.12 88 LEU A CA 1
ATOM 704 C C . LEU A 1 88 ? -2.713 12.940 21.446 1.00 83.12 88 LEU A C 1
ATOM 706 O O . LEU A 1 88 ? -3.709 13.353 20.853 1.00 83.12 88 LEU A O 1
ATOM 710 N N . ILE A 1 89 ? -2.727 11.771 22.104 1.00 76.31 89 ILE A N 1
ATOM 711 C CA . ILE A 1 89 ? -3.833 10.773 22.118 1.00 76.31 89 ILE A CA 1
ATOM 712 C C . ILE A 1 89 ? -5.239 11.400 22.289 1.00 76.31 89 ILE A C 1
ATOM 714 O O . ILE A 1 89 ? -6.244 10.867 21.808 1.00 76.31 89 ILE A O 1
ATOM 718 N N . ARG A 1 90 ? -5.327 12.558 22.952 1.00 84.56 90 ARG A N 1
ATOM 719 C CA . ARG A 1 90 ? -6.556 13.333 23.169 1.00 84.56 90 ARG A CA 1
ATOM 720 C C . ARG A 1 90 ? -7.264 13.774 21.876 1.00 84.56 90 ARG A C 1
ATOM 722 O O . ARG A 1 90 ? -8.483 13.926 21.900 1.00 84.56 90 ARG A O 1
ATOM 729 N N . PHE A 1 91 ? -6.556 13.933 20.757 1.00 87.50 91 PHE A N 1
ATOM 730 C CA . PHE A 1 91 ? -7.084 14.527 19.521 1.00 87.50 91 PHE A CA 1
ATOM 731 C C . PHE A 1 91 ? -7.450 13.515 18.421 1.00 87.50 91 PHE A C 1
ATOM 733 O O . PHE A 1 91 ? -7.509 13.881 17.250 1.00 87.50 91 PHE A O 1
ATOM 740 N N . CYS A 1 92 ? -7.776 12.263 18.771 1.00 87.00 92 CYS A N 1
ATOM 741 C CA . CYS A 1 92 ? -8.126 11.213 17.794 1.00 87.00 92 CYS A CA 1
ATOM 742 C C . CYS A 1 92 ? -9.196 11.639 16.765 1.00 87.00 92 CYS A C 1
ATOM 744 O O . CYS A 1 92 ? -9.088 11.297 15.591 1.00 87.00 92 CYS A O 1
ATOM 746 N N . THR A 1 93 ? -10.218 12.397 17.180 1.00 91.06 93 THR A N 1
ATOM 747 C CA . THR A 1 93 ? -11.259 12.895 16.263 1.00 91.06 93 THR A CA 1
ATOM 748 C C . THR A 1 93 ? -10.693 13.862 15.228 1.00 91.06 93 THR A C 1
ATOM 750 O O . THR A 1 93 ? -10.990 13.738 14.047 1.00 91.06 93 THR A O 1
ATOM 753 N N . PHE A 1 94 ? -9.874 14.816 15.670 1.00 92.19 94 PHE A N 1
ATOM 754 C CA . PHE A 1 94 ? -9.269 15.818 14.796 1.00 92.19 94 PHE A CA 1
ATOM 755 C C . PHE A 1 94 ? -8.286 15.169 13.818 1.00 92.19 94 PHE A C 1
ATOM 757 O O . PHE A 1 94 ? -8.371 15.402 12.617 1.00 92.19 94 PHE A O 1
ATOM 764 N N . HIS A 1 95 ? -7.451 14.260 14.322 1.00 91.25 95 HIS A N 1
ATOM 765 C CA . HIS A 1 95 ? -6.550 13.432 13.525 1.00 91.25 95 HIS A CA 1
ATOM 766 C C . HIS A 1 95 ? -7.282 12.679 12.402 1.00 91.25 95 HIS A C 1
ATOM 768 O O . HIS A 1 95 ? -6.841 12.703 11.258 1.00 91.25 95 HIS A O 1
ATOM 774 N N . TRP A 1 96 ? -8.430 12.060 12.705 1.00 94.06 96 TRP A N 1
ATOM 775 C CA . TRP A 1 96 ? -9.231 11.351 11.702 1.00 94.06 96 TRP A CA 1
ATOM 776 C C . TRP A 1 96 ? -9.700 12.275 10.570 1.00 94.06 96 TRP A C 1
ATOM 778 O O . TRP A 1 96 ? -9.610 11.902 9.403 1.00 94.06 96 TRP A O 1
ATOM 788 N N . PHE A 1 97 ? -10.155 13.491 10.895 1.00 95.25 97 PHE A N 1
ATOM 789 C CA . PHE A 1 97 ? -10.580 14.465 9.884 1.00 95.25 97 PHE A CA 1
ATOM 790 C C . PHE A 1 97 ? -9.417 14.961 9.026 1.00 95.25 97 PHE A C 1
ATOM 792 O O . PHE A 1 97 ? -9.567 15.017 7.807 1.00 95.25 97 PHE A O 1
ATOM 799 N N . ILE A 1 98 ? -8.268 15.283 9.634 1.00 96.44 98 ILE A N 1
ATOM 800 C CA . ILE A 1 98 ? -7.089 15.717 8.873 1.00 96.44 98 ILE A CA 1
ATOM 801 C C . ILE A 1 98 ? -6.631 14.596 7.944 1.00 96.44 98 ILE A C 1
ATOM 803 O O . ILE A 1 98 ? -6.423 14.848 6.762 1.00 96.44 98 ILE A O 1
ATOM 807 N N . LEU A 1 99 ? -6.523 13.360 8.437 1.00 95.81 99 LEU A N 1
ATOM 808 C CA . LEU A 1 99 ? -6.072 12.236 7.621 1.00 95.81 99 LEU A CA 1
ATOM 809 C C . LEU A 1 99 ? -7.049 11.914 6.482 1.00 95.81 99 LEU A C 1
ATOM 811 O O . LEU A 1 99 ? -6.608 11.594 5.378 1.00 95.81 99 LEU A O 1
ATOM 815 N N . LEU A 1 100 ? -8.362 12.027 6.714 1.00 96.38 100 LEU A N 1
ATOM 816 C CA . LEU A 1 100 ? -9.363 11.884 5.655 1.00 96.38 100 LEU A CA 1
ATOM 817 C C . LEU A 1 100 ? -9.207 12.953 4.588 1.00 96.38 100 LEU A C 1
ATOM 819 O O . LEU A 1 100 ? -9.148 12.632 3.405 1.00 96.38 100 LEU A O 1
ATOM 823 N N . PHE A 1 101 ? -9.115 14.208 5.007 1.00 96.81 101 PHE A N 1
ATOM 824 C CA . PHE A 1 101 ? -8.951 15.310 4.080 1.00 96.81 101 PHE A CA 1
ATOM 825 C C . PHE A 1 101 ? -7.641 15.189 3.291 1.00 96.81 101 PHE A C 1
ATOM 827 O O . PHE A 1 101 ? -7.648 15.302 2.071 1.00 96.81 101 PHE A O 1
ATOM 834 N N . ASN A 1 102 ? -6.549 14.824 3.961 1.00 96.38 102 ASN A N 1
ATOM 835 C CA . ASN A 1 102 ? -5.263 14.543 3.335 1.00 96.38 102 ASN A CA 1
ATOM 836 C C . ASN A 1 102 ? -5.359 13.400 2.306 1.00 96.38 102 ASN A C 1
ATOM 838 O O . ASN A 1 102 ? -4.909 13.546 1.177 1.00 96.38 102 ASN A O 1
ATOM 842 N N . THR A 1 103 ? -6.031 12.295 2.650 1.00 96.06 103 THR A N 1
ATOM 843 C CA . THR A 1 103 ? -6.256 11.161 1.732 1.00 96.06 103 THR A CA 1
ATOM 844 C C . THR A 1 103 ? -7.064 11.575 0.499 1.00 96.06 103 THR A C 1
ATOM 846 O O . THR A 1 103 ? -6.763 11.123 -0.601 1.00 96.06 103 THR A O 1
ATOM 849 N N . ILE A 1 104 ? -8.058 12.458 0.654 1.00 95.44 104 ILE A N 1
ATOM 850 C CA . ILE A 1 104 ? -8.827 13.005 -0.475 1.00 95.44 104 ILE A CA 1
ATOM 851 C C . ILE A 1 104 ? -7.925 13.847 -1.383 1.00 95.44 104 ILE A C 1
ATOM 853 O O . ILE A 1 104 ? -7.959 13.662 -2.595 1.00 95.44 104 ILE A O 1
ATOM 857 N N . VAL A 1 105 ? -7.097 14.734 -0.822 1.00 93.56 105 VAL A N 1
ATOM 858 C CA . VAL A 1 105 ? -6.172 15.566 -1.614 1.00 93.56 105 VAL A CA 1
ATOM 859 C C . VAL A 1 105 ? -5.151 14.695 -2.353 1.00 93.56 105 VAL A C 1
ATOM 861 O O . VAL A 1 105 ? -4.956 14.880 -3.551 1.00 93.56 105 VAL A O 1
ATOM 864 N N . VAL A 1 106 ? -4.564 13.696 -1.682 1.00 92.88 106 VAL A N 1
ATOM 865 C CA . VAL A 1 106 ? -3.654 12.718 -2.306 1.00 92.88 106 VAL A CA 1
ATOM 866 C C . VAL A 1 106 ? -4.353 11.958 -3.434 1.00 92.88 106 VAL A C 1
ATOM 868 O O . VAL A 1 106 ? -3.770 11.797 -4.501 1.00 92.88 106 VAL A O 1
ATOM 871 N N . PHE A 1 107 ? -5.599 11.518 -3.237 1.00 91.38 107 PHE A N 1
ATOM 872 C CA . PHE A 1 107 ? -6.375 10.830 -4.272 1.00 91.38 107 PHE A CA 1
ATOM 873 C C . PHE A 1 107 ? -6.642 11.717 -5.490 1.00 91.38 107 PHE A C 1
ATOM 875 O O . PHE A 1 107 ? -6.453 11.265 -6.617 1.00 91.38 107 PHE A O 1
ATOM 882 N N . LEU A 1 108 ? -7.045 12.972 -5.277 1.00 88.56 108 LEU A N 1
ATOM 883 C CA . LEU A 1 108 ? -7.270 13.925 -6.364 1.00 88.56 108 LEU A CA 1
ATOM 884 C C . LEU A 1 108 ? -5.979 14.168 -7.151 1.00 88.56 108 LEU A C 1
ATOM 886 O O . LEU A 1 108 ? -5.992 14.089 -8.379 1.00 88.56 108 LEU A O 1
ATOM 890 N N . LEU A 1 109 ? -4.856 14.365 -6.455 1.00 87.94 109 LEU A N 1
ATOM 891 C CA . LEU A 1 109 ? -3.557 14.555 -7.095 1.00 87.94 109 LEU A CA 1
ATOM 892 C C . LEU A 1 109 ? -3.131 13.312 -7.888 1.00 87.94 109 LEU A C 1
ATOM 894 O O . LEU A 1 109 ? -2.813 13.416 -9.069 1.00 87.94 109 LEU A O 1
ATOM 898 N N . TYR A 1 110 ? -3.231 12.127 -7.278 1.00 86.00 110 TYR A N 1
ATOM 899 C CA . TYR A 1 110 ? -2.958 10.844 -7.929 1.00 86.00 110 TYR A CA 1
ATOM 900 C C . TYR A 1 110 ? -3.825 10.637 -9.178 1.00 86.00 110 TYR A C 1
ATOM 902 O O . TYR A 1 110 ? -3.334 10.202 -10.212 1.00 86.00 110 TYR A O 1
ATOM 910 N N . SER A 1 111 ? -5.113 10.990 -9.115 1.00 81.69 111 SER A N 1
ATOM 911 C CA . SER A 1 111 ? -6.040 10.845 -10.244 1.00 81.69 111 SER A CA 1
ATOM 912 C C . SER A 1 111 ? -5.722 11.759 -11.431 1.00 81.69 111 SER A C 1
ATOM 914 O O . SER A 1 111 ? -6.106 11.455 -12.562 1.00 81.69 111 SER A O 1
ATOM 916 N N . SER A 1 112 ? -5.020 12.864 -11.170 1.00 77.69 112 SER A N 1
ATOM 917 C CA . SER A 1 112 ? -4.705 13.891 -12.161 1.00 77.69 112 SER A CA 1
ATOM 918 C C . SER A 1 112 ? -3.403 13.656 -12.927 1.00 77.69 112 SER A C 1
ATOM 920 O O . SER A 1 112 ? -3.158 14.384 -13.883 1.00 77.69 112 SER A O 1
ATOM 922 N N . MET A 1 113 ? -2.583 12.674 -12.529 1.00 72.81 113 MET A N 1
ATOM 923 C CA . MET A 1 113 ? -1.235 12.498 -13.080 1.00 72.81 113 MET A CA 1
ATOM 924 C C . MET A 1 113 ? -0.969 11.065 -13.511 1.00 72.81 113 MET A C 1
ATOM 926 O O . MET A 1 113 ? -1.141 10.119 -12.738 1.00 72.81 113 MET A O 1
ATOM 930 N N . THR A 1 114 ? -0.488 10.920 -14.740 1.00 66.75 114 THR A N 1
ATOM 931 C CA . THR A 1 114 ? -0.169 9.626 -15.327 1.00 66.75 114 THR A CA 1
ATOM 932 C C . THR A 1 114 ? 1.074 8.997 -14.714 1.00 66.75 114 THR A C 1
ATOM 934 O O . THR A 1 114 ? 1.084 7.832 -14.324 1.00 66.75 114 THR A O 1
ATOM 937 N N . ASP A 1 115 ? 2.110 9.802 -14.537 1.00 65.62 115 ASP A N 1
ATOM 938 C CA . ASP A 1 115 ? 3.414 9.334 -14.061 1.00 65.62 115 ASP A CA 1
ATOM 939 C C . ASP A 1 115 ? 3.401 8.886 -12.590 1.00 65.62 115 ASP A C 1
ATOM 941 O O . ASP A 1 115 ? 4.295 8.177 -12.132 1.00 65.62 115 ASP A O 1
ATOM 945 N N . LEU A 1 116 ? 2.364 9.272 -11.838 1.00 64.44 116 LEU A N 1
ATOM 946 C CA . LEU A 1 116 ? 2.197 8.913 -10.431 1.00 64.44 116 LEU A CA 1
ATOM 947 C C . LEU A 1 116 ? 1.508 7.565 -10.215 1.00 64.44 116 LEU A C 1
ATOM 949 O O . LEU A 1 116 ? 1.385 7.132 -9.067 1.00 64.44 116 LEU A O 1
ATOM 953 N N . SER A 1 117 ? 1.064 6.890 -11.278 1.00 64.88 117 SER A N 1
ATOM 954 C CA . SER A 1 117 ? 0.207 5.708 -11.189 1.00 64.88 117 SER A CA 1
ATOM 955 C C . SER A 1 117 ? 0.922 4.411 -10.840 1.00 64.88 117 SER A C 1
ATOM 957 O O . SER A 1 117 ? 0.723 3.376 -11.482 1.00 64.88 117 SER A O 1
ATOM 959 N N . ASP A 1 118 ? 1.736 4.428 -9.795 1.00 76.44 118 ASP A N 1
ATOM 960 C CA . ASP A 1 118 ? 2.196 3.174 -9.227 1.00 76.44 118 ASP A CA 1
ATOM 961 C C . ASP A 1 118 ? 1.000 2.462 -8.578 1.00 76.44 118 ASP A C 1
ATOM 963 O O . ASP A 1 118 ? 0.203 3.052 -7.831 1.00 76.44 118 ASP A O 1
ATOM 967 N N . PHE A 1 119 ? 0.895 1.169 -8.858 1.00 80.00 119 PHE A N 1
ATOM 968 C CA . PHE A 1 119 ? -0.068 0.261 -8.254 1.00 80.00 119 PHE A CA 1
ATOM 969 C C . PHE A 1 119 ? -0.004 0.299 -6.718 1.00 80.00 119 PHE A C 1
ATOM 971 O O . PHE A 1 119 ? -1.034 0.229 -6.040 1.00 80.00 119 PHE A O 1
ATOM 978 N N . SER A 1 120 ? 1.189 0.486 -6.150 1.00 84.69 120 SER A N 1
ATOM 979 C CA . SER A 1 120 ? 1.380 0.545 -4.696 1.00 84.69 120 SER A CA 1
ATOM 980 C C . SER A 1 120 ? 0.824 1.819 -4.061 1.00 84.69 120 SER A C 1
ATOM 982 O O . SER A 1 120 ? 0.302 1.768 -2.945 1.00 84.69 120 SER A O 1
ATOM 984 N N . PHE A 1 121 ? 0.871 2.957 -4.762 1.00 85.06 121 PHE A N 1
ATOM 985 C CA . PHE A 1 121 ? 0.280 4.204 -4.266 1.00 85.06 121 PHE A CA 1
ATOM 986 C C . PHE A 1 121 ? -1.243 4.174 -4.339 1.00 85.06 121 PHE A C 1
ATOM 988 O O . PHE A 1 121 ? -1.903 4.571 -3.377 1.00 85.06 121 PHE A O 1
ATOM 995 N N . PHE A 1 122 ? -1.810 3.615 -5.413 1.00 86.25 122 PHE A N 1
ATOM 996 C CA . PHE A 1 122 ? -3.249 3.356 -5.472 1.00 86.25 122 PHE A CA 1
ATOM 997 C C . PHE A 1 122 ? -3.704 2.513 -4.277 1.00 86.25 122 PHE A C 1
ATOM 999 O O . PHE A 1 122 ? -4.683 2.838 -3.603 1.00 86.25 122 PHE A O 1
ATOM 1006 N N . PHE A 1 123 ? -2.953 1.462 -3.952 1.00 89.69 123 PHE A N 1
ATOM 1007 C CA . PHE A 1 123 ? -3.262 0.621 -2.806 1.00 89.69 123 PHE A CA 1
ATOM 1008 C C . PHE A 1 123 ? -3.171 1.345 -1.465 1.00 89.69 123 PHE A C 1
ATOM 1010 O O . PHE A 1 123 ? -4.042 1.175 -0.609 1.00 89.69 123 PHE A O 1
ATOM 1017 N N . LEU A 1 124 ? -2.159 2.191 -1.276 1.00 91.94 124 LEU A N 1
ATOM 1018 C CA . LEU A 1 124 ? -2.051 3.033 -0.088 1.00 91.94 124 LEU A CA 1
ATOM 1019 C C . LEU A 1 124 ? -3.286 3.936 0.077 1.00 91.94 124 LEU A C 1
ATOM 1021 O O . LEU A 1 124 ? -3.821 4.065 1.179 1.00 91.94 124 LEU A O 1
ATOM 1025 N N . ILE A 1 125 ? -3.788 4.513 -1.014 1.00 92.50 125 ILE A N 1
ATOM 1026 C CA . ILE A 1 125 ? -4.997 5.343 -0.996 1.00 92.50 125 ILE A CA 1
ATOM 1027 C C . ILE A 1 125 ? -6.231 4.500 -0.641 1.00 92.50 125 ILE A C 1
ATOM 1029 O O . ILE A 1 125 ? -6.998 4.866 0.253 1.00 92.50 125 ILE A O 1
ATOM 1033 N N . VAL A 1 126 ? -6.409 3.336 -1.277 1.00 93.25 126 VAL A N 1
ATOM 1034 C CA . VAL A 1 126 ? -7.537 2.429 -0.992 1.00 93.25 126 VAL A CA 1
ATOM 1035 C C . VAL A 1 126 ? -7.510 1.951 0.460 1.00 93.25 126 VAL A C 1
ATOM 1037 O O . VAL A 1 126 ? -8.532 2.006 1.145 1.00 93.25 126 VAL A O 1
ATOM 1040 N N . THR A 1 127 ? -6.352 1.525 0.966 1.00 94.75 127 THR A N 1
ATOM 1041 C CA . THR A 1 127 ? -6.203 1.107 2.370 1.00 94.75 127 THR A CA 1
ATOM 1042 C C . THR A 1 127 ? -6.483 2.253 3.335 1.00 94.75 127 THR A C 1
ATOM 1044 O O . THR A 1 127 ? -7.105 2.021 4.370 1.00 94.75 127 THR A O 1
ATOM 1047 N N . SER A 1 128 ? -6.119 3.487 2.980 1.00 95.75 128 SER A N 1
ATOM 1048 C CA . SER A 1 128 ? -6.420 4.684 3.771 1.00 95.75 128 SER A CA 1
ATOM 1049 C C . SER A 1 128 ? -7.922 4.981 3.814 1.00 95.75 128 SER A C 1
ATOM 1051 O O . SER A 1 128 ? -8.472 5.199 4.894 1.00 95.75 128 SER A O 1
ATOM 1053 N N . PHE A 1 129 ? -8.634 4.881 2.686 1.00 95.88 129 PHE A N 1
ATOM 1054 C CA . PHE A 1 129 ? -10.098 5.004 2.664 1.00 95.88 129 PHE A CA 1
ATOM 1055 C C . PHE A 1 129 ? -10.782 3.902 3.469 1.00 95.88 129 PHE A C 1
ATOM 1057 O O . PHE A 1 129 ? -11.692 4.189 4.246 1.00 95.88 129 PHE A O 1
ATOM 1064 N N . VAL A 1 130 ? -10.332 2.654 3.344 1.00 95.12 130 VAL A N 1
ATOM 1065 C CA . VAL A 1 130 ? -10.870 1.529 4.123 1.00 95.12 130 VAL A CA 1
ATOM 1066 C C . VAL A 1 130 ? -10.626 1.735 5.611 1.00 95.12 130 VAL A C 1
ATOM 1068 O O . VAL A 1 130 ? -11.544 1.594 6.419 1.00 95.12 130 VAL A O 1
ATOM 1071 N N . PHE A 1 131 ? -9.419 2.158 5.974 1.00 95.81 131 PHE A N 1
ATOM 1072 C CA . PHE A 1 131 ? -9.064 2.501 7.341 1.00 95.81 131 PHE A CA 1
ATOM 1073 C C . PHE A 1 131 ? -9.932 3.627 7.906 1.00 95.81 131 PHE A C 1
ATOM 1075 O O . PHE A 1 131 ? -10.363 3.548 9.052 1.00 95.81 131 PHE A O 1
ATOM 1082 N N . LEU A 1 132 ? -10.246 4.661 7.131 1.00 95.31 132 LEU A N 1
ATOM 1083 C CA . LEU A 1 132 ? -11.009 5.804 7.630 1.00 95.31 132 LEU A CA 1
ATOM 1084 C C . LEU A 1 132 ? -12.515 5.535 7.658 1.00 95.31 132 LEU A C 1
ATOM 1086 O O . LEU A 1 132 ? -13.169 5.831 8.661 1.00 95.31 132 LEU A O 1
ATOM 1090 N N . LEU A 1 133 ? -13.051 4.944 6.591 1.00 93.94 133 LEU A N 1
ATOM 1091 C CA . LEU A 1 133 ? -14.484 4.910 6.308 1.00 93.94 133 LEU A CA 1
ATOM 1092 C C . LEU A 1 133 ? -15.136 3.570 6.642 1.00 93.94 133 LEU A C 1
ATOM 1094 O O . LEU A 1 133 ? -16.259 3.568 7.131 1.00 93.94 133 LEU A O 1
ATOM 1098 N N . ILE A 1 134 ? -14.470 2.437 6.421 1.00 92.31 134 ILE A N 1
ATOM 1099 C CA . ILE A 1 134 ? -15.106 1.124 6.588 1.00 92.31 134 ILE A CA 1
ATOM 1100 C C . ILE A 1 134 ? -15.059 0.714 8.067 1.00 92.31 134 ILE A C 1
ATOM 1102 O O . ILE A 1 134 ? -13.988 0.770 8.679 1.00 92.31 134 ILE A O 1
ATOM 1106 N N . PRO A 1 135 ? -16.193 0.334 8.684 1.00 89.81 135 PRO A N 1
ATOM 1107 C CA . PRO A 1 135 ? -16.171 -0.203 10.038 1.00 89.81 135 PRO A CA 1
ATOM 1108 C C . PRO A 1 135 ? -15.554 -1.604 10.054 1.00 89.81 135 PRO A C 1
ATOM 1110 O O . PRO A 1 135 ? -15.462 -2.246 9.009 1.00 89.81 135 PRO A O 1
ATOM 1113 N N . ASN A 1 136 ? -15.189 -2.116 11.234 1.00 89.81 136 ASN A N 1
ATOM 1114 C CA . ASN A 1 136 ? -14.531 -3.425 11.337 1.00 89.81 136 ASN A CA 1
ATOM 1115 C C . ASN A 1 136 ? -13.212 -3.418 10.536 1.00 89.81 136 ASN A C 1
ATOM 1117 O O . ASN A 1 136 ? -12.936 -4.270 9.683 1.00 89.81 136 ASN A O 1
ATOM 1121 N N . LYS A 1 137 ? -12.420 -2.371 10.782 1.00 92.75 137 LYS A N 1
ATOM 1122 C CA . LYS A 1 137 ? -11.234 -1.957 10.023 1.00 92.75 137 LYS A CA 1
ATOM 1123 C C . LYS A 1 137 ? -10.210 -3.055 9.981 1.00 92.75 137 LYS A C 1
ATOM 1125 O O . LYS A 1 137 ? -9.697 -3.384 8.925 1.00 92.75 137 LYS A O 1
ATOM 1130 N N . LEU A 1 138 ? -9.919 -3.627 11.138 1.00 93.00 138 LEU A N 1
ATOM 1131 C CA . LEU A 1 138 ? -8.792 -4.523 11.292 1.00 93.00 138 LEU A CA 1
ATOM 1132 C C . LEU A 1 138 ? -8.918 -5.809 10.447 1.00 93.00 138 LEU A C 1
ATOM 1134 O O . LEU A 1 138 ? -8.016 -6.067 9.649 1.00 93.00 138 LEU A O 1
ATOM 1138 N N . PRO A 1 139 ? -10.009 -6.597 10.518 1.00 92.94 139 PRO A N 1
ATOM 1139 C CA . PRO A 1 139 ? -10.166 -7.742 9.621 1.00 92.94 139 PRO A CA 1
ATOM 1140 C C . PRO A 1 139 ? -10.323 -7.322 8.155 1.00 92.94 139 PRO A C 1
ATOM 1142 O O . PRO A 1 139 ? -9.786 -8.007 7.286 1.00 92.94 139 PRO A O 1
ATOM 1145 N N . THR A 1 140 ? -10.991 -6.198 7.868 1.00 94.31 140 THR A N 1
ATOM 1146 C CA . THR A 1 140 ? -11.142 -5.707 6.487 1.00 94.31 140 THR A CA 1
ATOM 1147 C C . THR A 1 140 ? -9.786 -5.369 5.864 1.00 94.31 140 THR A C 1
ATOM 1149 O O . THR A 1 140 ? -9.488 -5.832 4.769 1.00 94.31 140 THR A O 1
ATOM 1152 N N . LEU A 1 141 ? -8.933 -4.630 6.578 1.00 95.94 141 LEU A N 1
ATOM 1153 C CA . LEU A 1 141 ? -7.583 -4.267 6.146 1.00 95.94 141 LEU A CA 1
ATOM 1154 C C . LEU A 1 141 ? -6.699 -5.499 5.960 1.00 95.94 141 LEU A C 1
ATOM 1156 O O . LEU A 1 141 ? -5.976 -5.580 4.975 1.00 95.94 141 LEU A O 1
ATOM 1160 N N . LYS A 1 142 ? -6.777 -6.485 6.860 1.00 95.94 142 LYS A N 1
ATOM 1161 C CA . LYS A 1 142 ? -6.019 -7.736 6.713 1.00 95.94 142 LYS A CA 1
ATOM 1162 C C . LYS A 1 142 ? -6.384 -8.485 5.438 1.00 95.94 142 LYS A C 1
ATOM 1164 O O . LYS A 1 142 ? -5.497 -8.875 4.684 1.00 95.94 142 LYS A O 1
ATOM 1169 N N . TRP A 1 143 ? -7.678 -8.671 5.187 1.00 96.19 143 TRP A N 1
ATOM 1170 C CA . TRP A 1 143 ? -8.136 -9.309 3.956 1.00 96.19 143 TRP A CA 1
ATOM 1171 C C . TRP A 1 143 ? -7.741 -8.505 2.725 1.00 96.19 143 TRP A C 1
ATOM 1173 O O . TRP A 1 143 ? -7.227 -9.079 1.774 1.00 96.19 143 TRP A O 1
ATOM 1183 N N . LEU A 1 144 ? -7.904 -7.184 2.769 1.00 95.69 144 LEU A N 1
ATOM 1184 C CA . LEU A 1 144 ? -7.514 -6.291 1.686 1.00 95.69 144 LEU A CA 1
ATOM 1185 C C . LEU A 1 144 ? -6.017 -6.401 1.352 1.00 95.69 144 LEU A C 1
ATOM 1187 O O . LEU A 1 144 ? -5.672 -6.527 0.184 1.00 95.69 144 LEU A O 1
ATOM 1191 N N . ILE A 1 145 ? -5.133 -6.419 2.356 1.00 95.50 145 ILE A N 1
ATOM 1192 C CA . ILE A 1 145 ? -3.684 -6.598 2.161 1.00 95.50 145 ILE A CA 1
ATOM 1193 C C . ILE A 1 145 ? -3.379 -7.952 1.521 1.00 95.50 145 ILE A C 1
ATOM 1195 O O . ILE A 1 145 ? -2.591 -8.021 0.584 1.00 95.50 145 ILE A O 1
ATOM 1199 N N . VAL A 1 146 ? -4.015 -9.030 1.981 1.00 96.56 146 VAL A N 1
ATOM 1200 C CA . VAL A 1 146 ? -3.814 -10.367 1.402 1.00 96.56 146 VAL A CA 1
ATOM 1201 C C . VAL A 1 146 ? -4.307 -10.441 -0.042 1.00 96.56 146 VAL A C 1
ATOM 1203 O O . VAL A 1 146 ? -3.582 -10.937 -0.901 1.00 96.56 146 VAL A O 1
ATOM 1206 N N . LEU A 1 147 ? -5.495 -9.905 -0.331 1.00 94.81 147 LEU A N 1
ATOM 1207 C CA . LEU A 1 147 ? -6.016 -9.823 -1.698 1.00 94.81 147 LEU A CA 1
ATOM 1208 C C . LEU A 1 147 ? -5.102 -8.996 -2.599 1.00 94.81 147 LEU A C 1
ATOM 1210 O O . LEU A 1 147 ? -4.910 -9.353 -3.756 1.00 94.81 147 LEU A O 1
ATOM 1214 N N . PHE A 1 148 ? -4.489 -7.944 -2.067 1.00 92.00 148 PHE A N 1
ATOM 1215 C CA . PHE A 1 148 ? -3.544 -7.133 -2.815 1.00 92.00 148 PHE A CA 1
ATOM 1216 C C . PHE A 1 148 ? -2.252 -7.874 -3.152 1.00 92.00 148 PHE A C 1
ATOM 1218 O O . PHE A 1 148 ? -1.770 -7.764 -4.274 1.00 92.00 148 PHE A O 1
ATOM 1225 N N . TYR A 1 149 ? -1.711 -8.685 -2.239 1.00 94.06 149 TYR A N 1
ATOM 1226 C CA . TYR A 1 149 ? -0.589 -9.565 -2.580 1.00 94.06 149 TYR A CA 1
ATOM 1227 C C . TYR A 1 149 ? -0.957 -10.560 -3.685 1.00 94.06 149 TYR A C 1
ATOM 1229 O O . TYR A 1 149 ? -0.182 -10.764 -4.621 1.00 94.06 149 TYR A O 1
ATOM 1237 N N . ILE A 1 150 ? -2.150 -11.153 -3.603 1.00 93.75 150 ILE A N 1
ATOM 1238 C CA . ILE A 1 150 ? -2.657 -12.065 -4.633 1.00 93.75 150 ILE A CA 1
ATOM 1239 C C . ILE A 1 150 ? -2.768 -11.325 -5.970 1.00 93.75 150 ILE A C 1
ATOM 1241 O O . ILE A 1 150 ? -2.248 -11.796 -6.978 1.00 93.75 150 ILE A O 1
ATOM 1245 N N . GLN A 1 151 ? -3.364 -10.135 -5.982 1.00 90.81 151 GLN A N 1
ATOM 1246 C CA . GLN A 1 151 ? -3.489 -9.312 -7.181 1.00 90.81 151 GLN A CA 1
ATOM 1247 C C . GLN A 1 151 ? -2.125 -8.902 -7.753 1.00 90.81 151 GLN A C 1
ATOM 1249 O O . GLN A 1 151 ? -1.905 -9.036 -8.953 1.00 90.81 151 GLN A O 1
ATOM 1254 N N . SER A 1 152 ? -1.199 -8.446 -6.909 1.00 88.50 152 SER A N 1
ATOM 1255 C CA . SER A 1 152 ? 0.181 -8.118 -7.291 1.00 88.50 152 SER A CA 1
ATOM 1256 C C . SER A 1 152 ? 0.868 -9.318 -7.948 1.00 88.50 152 SER A C 1
ATOM 1258 O O . SER A 1 152 ? 1.537 -9.186 -8.970 1.00 88.50 152 SER A O 1
ATOM 1260 N N . SER A 1 153 ? 0.626 -10.521 -7.423 1.00 91.31 153 SER A N 1
ATOM 1261 C CA . SER A 1 153 ? 1.125 -11.764 -8.015 1.00 91.31 153 SER A CA 1
ATOM 1262 C C . SER A 1 153 ? 0.548 -11.994 -9.410 1.00 91.31 153 SER A C 1
ATOM 1264 O O . SER A 1 153 ? 1.308 -12.287 -10.326 1.00 91.31 153 SER A O 1
ATOM 1266 N N . PHE A 1 154 ? -0.760 -11.795 -9.602 1.00 90.06 154 PHE A N 1
ATOM 1267 C CA . PHE A 1 154 ? -1.391 -11.894 -10.923 1.00 90.06 154 PHE A CA 1
ATOM 1268 C C . PHE A 1 154 ? -0.858 -10.855 -11.917 1.00 90.06 154 PHE A C 1
ATOM 1270 O O . PHE A 1 154 ? -0.633 -11.196 -13.075 1.00 90.06 154 PHE A O 1
ATOM 1277 N N . LEU A 1 155 ? -0.598 -9.617 -11.484 1.00 85.00 155 LEU A N 1
ATOM 1278 C CA . LEU A 1 155 ? 0.015 -8.587 -12.336 1.00 85.00 155 LEU A CA 1
ATOM 1279 C C . LEU A 1 155 ? 1.438 -8.964 -12.777 1.00 85.00 155 LEU A C 1
ATOM 1281 O O . LEU A 1 155 ? 1.861 -8.613 -13.878 1.00 85.00 155 LEU A O 1
ATOM 1285 N N . ASN A 1 156 ? 2.150 -9.736 -11.956 1.00 86.50 156 ASN A N 1
ATOM 1286 C CA . ASN A 1 156 ? 3.463 -10.289 -12.281 1.00 86.50 156 ASN A CA 1
ATOM 1287 C C . ASN A 1 156 ? 3.399 -11.550 -13.167 1.00 86.50 156 ASN A C 1
ATOM 1289 O O . ASN A 1 156 ? 4.439 -12.065 -13.566 1.00 86.50 156 ASN A O 1
ATOM 1293 N N . ILE A 1 157 ? 2.211 -12.038 -13.549 1.00 88.44 157 ILE A N 1
ATOM 1294 C CA . ILE A 1 157 ? 2.043 -13.052 -14.608 1.00 88.44 157 ILE A CA 1
ATOM 1295 C C . ILE A 1 157 ? 2.061 -12.351 -15.971 1.00 88.44 157 ILE A C 1
ATOM 1297 O O . ILE A 1 157 ? 1.096 -12.366 -16.729 1.00 88.44 157 ILE A O 1
ATOM 1301 N N . ASN A 1 158 ? 3.175 -11.694 -16.278 1.00 83.69 158 ASN A N 1
ATOM 1302 C CA . ASN A 1 158 ? 3.416 -11.073 -17.575 1.00 83.69 158 ASN A CA 1
ATOM 1303 C C . ASN A 1 158 ? 4.720 -11.622 -18.188 1.00 83.69 158 ASN A C 1
ATOM 1305 O O . ASN A 1 158 ? 5.588 -12.088 -17.444 1.00 83.69 158 ASN A O 1
ATOM 1309 N N . PRO A 1 159 ? 4.884 -11.587 -19.526 1.00 82.12 159 PRO A N 1
ATOM 1310 C CA . PRO A 1 159 ? 6.055 -12.164 -20.190 1.00 82.12 159 PRO A CA 1
ATOM 1311 C C . PRO A 1 159 ? 7.390 -11.585 -19.705 1.00 82.12 159 PRO A C 1
ATOM 1313 O O . PRO A 1 159 ? 8.379 -12.309 -19.614 1.00 82.12 159 PRO A O 1
ATOM 1316 N N . TYR A 1 160 ? 7.422 -10.299 -19.345 1.00 81.81 160 TYR A N 1
ATOM 1317 C CA . TYR A 1 160 ? 8.626 -9.636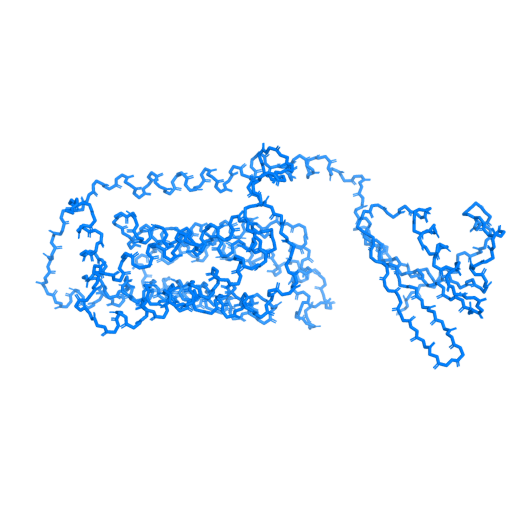 -18.843 1.00 81.81 160 TYR A CA 1
ATOM 1318 C C . TYR A 1 160 ? 9.068 -10.196 -17.483 1.00 81.81 160 TYR A C 1
ATOM 1320 O O . TYR A 1 160 ? 10.238 -10.510 -17.281 1.00 81.81 160 TYR A O 1
ATOM 1328 N N . TRP A 1 161 ? 8.138 -10.387 -16.550 1.00 85.50 161 TRP A N 1
ATOM 1329 C CA . TRP A 1 161 ? 8.467 -10.971 -15.254 1.00 85.50 161 TRP A CA 1
ATOM 1330 C C . TRP A 1 161 ? 8.751 -12.474 -15.367 1.00 85.50 161 TRP A C 1
ATOM 1332 O O . TRP A 1 161 ? 9.746 -12.954 -14.830 1.00 85.50 161 TRP A O 1
ATOM 1342 N N . MET A 1 162 ? 7.926 -13.212 -16.116 1.00 86.44 162 MET A N 1
ATOM 1343 C CA . MET A 1 162 ? 8.029 -14.673 -16.245 1.00 86.44 162 MET A CA 1
ATOM 1344 C C . MET A 1 162 ? 9.271 -15.147 -17.005 1.00 86.44 162 MET A C 1
ATOM 1346 O O . MET A 1 162 ? 9.768 -16.232 -16.723 1.00 86.44 162 MET A O 1
ATOM 1350 N N . SER A 1 163 ? 9.817 -14.329 -17.907 1.00 83.12 163 SER A N 1
ATOM 1351 C CA . SER A 1 163 ? 11.115 -14.588 -18.554 1.00 83.12 163 SER A CA 1
ATOM 1352 C C . SER A 1 163 ? 12.317 -14.411 -17.612 1.00 83.12 163 SER A C 1
ATOM 1354 O O . SER A 1 163 ? 13.459 -14.614 -18.012 1.00 83.12 163 SER A O 1
ATOM 1356 N N . GLY A 1 164 ? 12.093 -13.994 -16.361 1.00 82.75 164 GLY A N 1
ATOM 1357 C CA . GLY A 1 164 ? 13.158 -13.699 -15.406 1.00 82.75 164 GLY A CA 1
ATOM 1358 C C . GLY A 1 164 ? 13.871 -12.367 -15.663 1.00 82.75 164 GLY A C 1
ATOM 1359 O O . GLY A 1 164 ? 14.747 -12.005 -14.877 1.00 82.75 164 GLY A O 1
ATOM 1360 N N . LEU A 1 165 ? 13.482 -11.601 -16.696 1.00 79.44 165 LEU A N 1
ATOM 1361 C CA . LEU A 1 165 ? 14.077 -10.292 -17.003 1.00 79.44 165 LEU A CA 1
ATOM 1362 C C . LEU A 1 165 ? 13.935 -9.319 -15.824 1.00 79.44 165 LEU A C 1
ATOM 1364 O O . LEU A 1 165 ? 14.871 -8.589 -15.504 1.00 79.44 165 LEU A O 1
ATOM 1368 N N . GLY A 1 166 ? 12.810 -9.380 -15.106 1.00 73.38 166 GLY A N 1
ATOM 1369 C CA . GLY A 1 166 ? 12.584 -8.595 -13.888 1.00 73.38 166 GLY A CA 1
ATOM 1370 C C . GLY A 1 166 ? 13.594 -8.854 -12.759 1.00 73.38 166 GLY A C 1
ATOM 1371 O O . GLY A 1 166 ? 13.738 -8.014 -11.875 1.00 73.38 166 GLY A O 1
ATOM 1372 N N . LEU A 1 167 ? 14.323 -9.978 -12.793 1.00 76.56 167 LEU A N 1
ATOM 1373 C CA . LEU A 1 167 ? 15.350 -10.346 -11.811 1.00 76.56 167 LEU A CA 1
ATOM 1374 C C . LEU A 1 167 ? 16.776 -9.989 -12.263 1.00 76.56 167 LEU A C 1
ATOM 1376 O O . LEU A 1 167 ? 17.708 -10.138 -11.474 1.00 76.56 167 LEU A O 1
ATOM 1380 N N . ILE A 1 168 ? 16.973 -9.492 -13.491 1.00 68.50 168 ILE A N 1
ATOM 1381 C CA . ILE A 1 168 ? 18.305 -9.205 -14.064 1.00 68.50 168 ILE A CA 1
ATOM 1382 C C . ILE A 1 168 ? 19.065 -8.113 -13.299 1.00 68.50 168 ILE A C 1
ATOM 1384 O O . ILE A 1 168 ? 20.296 -8.086 -13.332 1.00 68.50 168 ILE A O 1
ATOM 1388 N N . GLY A 1 169 ? 18.370 -7.273 -12.521 1.00 61.97 169 GLY A N 1
ATOM 1389 C CA . GLY A 1 169 ? 19.010 -6.364 -11.561 1.00 61.97 169 GLY A CA 1
ATOM 1390 C C . GLY A 1 169 ? 19.967 -7.081 -10.592 1.00 61.97 169 GLY A C 1
ATOM 1391 O O . GLY A 1 169 ? 20.964 -6.503 -10.154 1.00 61.97 169 GLY A O 1
ATOM 1392 N N . LEU A 1 170 ? 19.746 -8.375 -10.329 1.00 65.38 170 LEU A N 1
ATOM 1393 C CA . LEU A 1 170 ? 20.699 -9.254 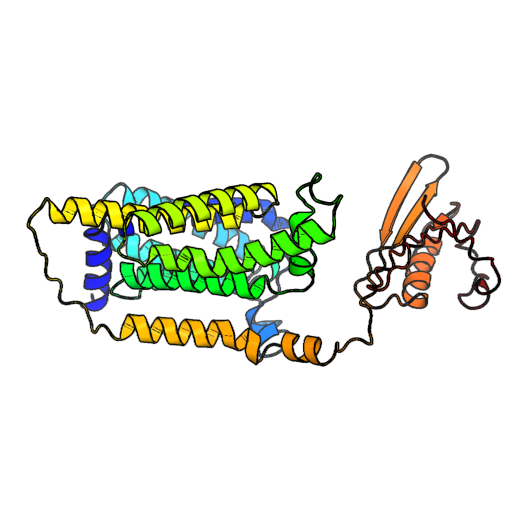-9.657 1.00 65.38 170 LEU A CA 1
ATOM 1394 C C . LEU A 1 170 ? 21.755 -9.715 -10.670 1.00 65.38 170 LEU A C 1
ATOM 1396 O O . LEU A 1 170 ? 21.654 -10.801 -11.243 1.00 65.38 170 LEU A O 1
ATOM 1400 N N . LYS A 1 171 ? 22.797 -8.890 -10.852 1.00 60.47 171 LYS A N 1
ATOM 1401 C CA . LYS A 1 171 ? 23.913 -9.072 -11.810 1.00 60.47 171 LYS A CA 1
ATOM 1402 C C . LYS A 1 171 ? 24.533 -10.484 -11.867 1.00 60.47 171 LYS A C 1
ATOM 1404 O O . LYS A 1 171 ? 25.159 -10.819 -12.864 1.00 60.47 171 LYS A O 1
ATOM 1409 N N . ASN A 1 172 ? 24.344 -11.315 -10.840 1.00 60.38 172 ASN A N 1
ATOM 1410 C CA . ASN A 1 172 ? 24.913 -12.663 -10.744 1.00 60.38 172 ASN A CA 1
ATOM 1411 C C . ASN A 1 172 ? 23.962 -13.804 -11.158 1.00 60.38 172 ASN A C 1
ATOM 1413 O O . ASN A 1 172 ? 24.430 -14.921 -11.357 1.00 60.38 172 ASN A O 1
ATOM 1417 N N . ILE A 1 173 ? 22.650 -13.564 -11.280 1.00 59.44 173 ILE A N 1
ATOM 1418 C CA . ILE A 1 173 ? 21.657 -14.611 -11.618 1.00 59.44 173 ILE A CA 1
ATOM 1419 C C . ILE A 1 173 ? 21.413 -14.681 -13.137 1.00 59.44 173 ILE A C 1
ATOM 1421 O O . ILE A 1 173 ? 21.015 -15.719 -13.664 1.00 59.44 173 ILE A O 1
ATOM 1425 N N . ALA A 1 174 ? 21.736 -13.605 -13.860 1.00 54.06 174 ALA A N 1
ATOM 1426 C CA . ALA A 1 174 ? 21.526 -13.475 -15.301 1.00 54.06 174 ALA A CA 1
ATOM 1427 C C . ALA A 1 174 ? 22.334 -14.468 -16.166 1.00 54.06 174 ALA A C 1
ATOM 1429 O O . ALA A 1 174 ? 22.023 -14.639 -17.341 1.00 54.06 174 ALA A O 1
ATOM 1430 N N . SER A 1 175 ? 23.342 -15.155 -15.612 1.00 57.97 175 SER A N 1
ATOM 1431 C CA . SER A 1 175 ? 24.155 -16.125 -16.361 1.00 57.97 175 SER A CA 1
ATOM 1432 C C . SER A 1 175 ? 23.418 -17.432 -16.684 1.00 57.97 175 SER A C 1
ATOM 1434 O O . SER A 1 175 ? 23.866 -18.183 -17.549 1.00 57.97 175 SER A O 1
ATOM 1436 N N . VAL A 1 176 ? 22.267 -17.700 -16.048 1.00 70.62 176 VAL A N 1
ATOM 1437 C CA . VAL A 1 176 ? 21.436 -18.880 -16.331 1.00 70.62 176 VAL A CA 1
ATOM 1438 C C . VAL A 1 176 ? 19.979 -18.461 -16.525 1.00 70.62 176 VAL A C 1
ATOM 1440 O O . VAL A 1 176 ? 19.165 -18.559 -15.607 1.00 70.62 176 VAL A O 1
ATOM 1443 N N . ALA A 1 177 ? 19.640 -18.021 -17.743 1.00 73.94 177 ALA A N 1
ATOM 1444 C CA . ALA A 1 177 ? 18.302 -17.537 -18.112 1.00 73.94 177 ALA A CA 1
ATOM 1445 C C . ALA A 1 177 ? 17.166 -18.458 -17.618 1.00 73.94 177 ALA A C 1
ATOM 1447 O O . ALA A 1 177 ? 16.227 -18.007 -16.969 1.00 73.94 177 ALA A O 1
ATOM 1448 N N . LYS A 1 178 ? 17.319 -19.778 -17.789 1.00 84.38 178 LYS A N 1
ATOM 1449 C CA . LYS A 1 178 ? 16.315 -20.764 -17.361 1.00 84.38 178 LYS A CA 1
ATOM 1450 C C . LYS A 1 178 ? 16.115 -20.825 -15.841 1.00 84.38 178 LYS A C 1
ATOM 1452 O O . LYS A 1 178 ? 15.014 -21.096 -15.375 1.00 84.38 178 LYS A O 1
ATOM 1457 N N . THR A 1 179 ? 17.161 -20.594 -15.049 1.00 85.50 179 THR A N 1
ATOM 1458 C CA . THR A 1 179 ? 17.040 -20.568 -13.583 1.00 85.50 179 THR A CA 1
ATOM 1459 C C . THR A 1 179 ? 16.288 -19.318 -13.135 1.00 85.50 179 THR A C 1
ATOM 1461 O O . THR A 1 179 ? 15.452 -19.406 -12.238 1.00 85.50 179 THR A O 1
ATOM 1464 N N . ALA A 1 180 ? 16.533 -18.174 -13.781 1.00 84.44 180 ALA A N 1
ATOM 1465 C CA . ALA A 1 180 ? 15.822 -16.931 -13.495 1.00 84.44 180 ALA A CA 1
ATOM 1466 C C . ALA A 1 180 ? 14.314 -17.048 -13.784 1.00 84.44 180 ALA A C 1
ATOM 1468 O O . ALA A 1 180 ? 13.512 -16.619 -12.958 1.00 84.44 180 ALA A O 1
ATOM 1469 N N . GLU A 1 181 ? 13.928 -17.698 -14.887 1.00 88.44 181 GLU A N 1
ATOM 1470 C CA . GLU A 1 181 ? 12.524 -18.001 -15.215 1.00 88.44 181 GLU A CA 1
ATOM 1471 C C . GLU A 1 181 ? 11.833 -18.798 -14.097 1.00 88.44 181 GLU A C 1
ATOM 1473 O O . GLU A 1 181 ? 10.794 -18.389 -13.575 1.00 88.44 181 GLU A O 1
ATOM 1478 N N . TRP A 1 182 ? 12.432 -19.913 -13.660 1.00 91.56 182 TRP A N 1
ATOM 1479 C CA . TRP A 1 182 ? 11.862 -20.730 -12.582 1.00 91.56 182 TRP A CA 1
ATOM 1480 C C . TRP A 1 182 ? 11.773 -19.976 -11.256 1.00 91.56 182 TRP A C 1
ATOM 1482 O O . TRP A 1 182 ? 10.771 -20.103 -10.551 1.00 91.56 182 TRP A O 1
ATOM 1492 N N . ILE A 1 183 ? 12.785 -19.171 -10.919 1.00 90.81 183 ILE A N 1
ATOM 1493 C CA . ILE A 1 183 ? 12.752 -18.326 -9.719 1.00 90.81 183 ILE A CA 1
ATOM 1494 C C . ILE A 1 183 ? 11.615 -17.306 -9.819 1.00 90.81 183 ILE A C 1
ATOM 1496 O O . ILE A 1 183 ? 10.898 -17.119 -8.839 1.00 90.81 183 ILE A O 1
ATOM 1500 N N . ALA A 1 184 ? 11.402 -16.684 -10.981 1.00 90.00 184 ALA A N 1
ATOM 1501 C CA . ALA A 1 184 ? 10.318 -15.726 -11.181 1.00 90.00 184 ALA A CA 1
ATOM 1502 C C . ALA A 1 184 ? 8.933 -16.376 -11.023 1.00 90.00 184 ALA A C 1
ATOM 1504 O O . ALA A 1 184 ? 8.081 -15.834 -10.315 1.00 90.00 184 ALA A O 1
ATOM 1505 N N . VAL A 1 185 ? 8.725 -17.567 -11.596 1.00 92.44 185 VAL A N 1
ATOM 1506 C CA . VAL A 1 185 ? 7.479 -18.340 -11.438 1.00 92.44 185 VAL A CA 1
ATOM 1507 C C . VAL A 1 185 ? 7.247 -18.706 -9.972 1.00 92.44 185 VAL A C 1
ATOM 1509 O O . VAL A 1 185 ? 6.166 -18.465 -9.429 1.00 92.44 185 VAL A O 1
ATOM 1512 N N . LEU A 1 186 ? 8.269 -19.253 -9.306 1.00 94.06 186 LEU A N 1
ATOM 1513 C CA . LEU A 1 186 ? 8.187 -19.614 -7.890 1.00 94.06 186 LEU A CA 1
ATOM 1514 C C . LEU A 1 186 ? 7.913 -18.391 -7.019 1.00 94.06 186 LEU A C 1
ATOM 1516 O O . LEU A 1 186 ? 7.099 -18.477 -6.106 1.00 94.06 186 LEU A O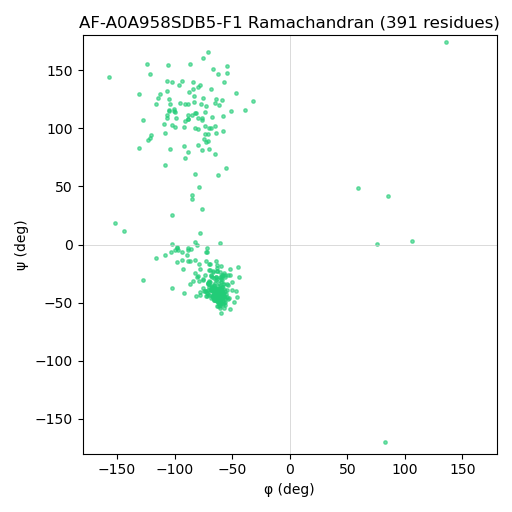 1
ATOM 1520 N N . HIS A 1 187 ? 8.533 -17.253 -7.323 1.00 91.69 187 HIS A N 1
ATOM 1521 C CA . HIS A 1 187 ? 8.292 -15.990 -6.638 1.00 91.69 187 HIS A CA 1
ATOM 1522 C C . HIS A 1 187 ? 6.830 -15.551 -6.763 1.00 91.69 187 HIS A C 1
ATOM 1524 O O . HIS A 1 187 ? 6.225 -15.173 -5.765 1.00 91.69 187 HIS A O 1
ATOM 1530 N N . VAL A 1 188 ? 6.224 -15.641 -7.949 1.00 92.94 188 VAL A N 1
ATOM 1531 C CA . VAL A 1 188 ? 4.807 -15.286 -8.137 1.00 92.94 188 VAL A CA 1
ATOM 1532 C C . VAL A 1 188 ? 3.880 -16.208 -7.342 1.00 92.94 188 VAL A C 1
ATOM 1534 O O . VAL A 1 188 ? 2.996 -15.728 -6.633 1.00 92.94 188 VAL A O 1
ATOM 1537 N N . ILE A 1 189 ? 4.111 -17.522 -7.387 1.00 95.38 189 ILE A N 1
ATOM 1538 C CA . ILE A 1 189 ? 3.333 -18.490 -6.595 1.00 95.38 189 ILE A CA 1
ATOM 1539 C C . ILE A 1 189 ? 3.506 -18.215 -5.094 1.00 95.38 189 ILE A C 1
ATOM 1541 O O . ILE A 1 189 ? 2.537 -18.222 -4.332 1.00 95.38 189 ILE A O 1
ATOM 1545 N N . TRP A 1 190 ? 4.737 -17.937 -4.669 1.00 95.50 190 TRP A N 1
ATOM 1546 C CA . TRP A 1 190 ? 5.080 -17.617 -3.289 1.00 95.50 190 TRP A CA 1
ATOM 1547 C C . TRP A 1 190 ? 4.357 -16.358 -2.802 1.00 95.50 190 TRP A C 1
ATOM 1549 O O . TRP A 1 190 ? 3.705 -16.395 -1.758 1.00 95.50 190 TRP A O 1
ATOM 1559 N N . PHE A 1 191 ? 4.391 -15.273 -3.580 1.00 93.38 191 PHE A N 1
ATOM 1560 C CA . PHE A 1 191 ? 3.689 -14.027 -3.260 1.00 93.38 191 PHE A CA 1
ATOM 1561 C C . PHE A 1 191 ? 2.168 -14.182 -3.235 1.00 93.38 191 PHE A C 1
ATOM 1563 O O . PHE A 1 191 ? 1.514 -13.472 -2.476 1.00 93.38 191 PHE A O 1
ATOM 1570 N N . ALA A 1 192 ? 1.598 -15.124 -3.989 1.00 95.12 192 ALA A N 1
ATOM 1571 C CA . ALA A 1 192 ? 0.163 -15.383 -3.961 1.00 95.12 192 ALA A CA 1
ATOM 1572 C C . ALA A 1 192 ? -0.258 -16.194 -2.723 1.00 95.12 192 ALA A C 1
ATOM 1574 O O . ALA A 1 192 ? -1.289 -15.915 -2.110 1.00 95.12 192 ALA A O 1
ATOM 1575 N N . LEU A 1 193 ? 0.531 -17.206 -2.341 1.00 97.25 193 LEU A N 1
ATOM 1576 C CA . LEU A 1 193 ? 0.133 -18.185 -1.322 1.00 97.25 193 LEU A CA 1
ATOM 1577 C C . LEU A 1 193 ? 0.562 -17.815 0.099 1.00 97.25 193 LEU A C 1
ATOM 1579 O O . LEU A 1 193 ? -0.216 -17.988 1.037 1.00 97.25 193 LEU A O 1
ATOM 1583 N N . VAL A 1 194 ? 1.779 -17.302 0.289 1.00 97.62 194 VAL A N 1
ATOM 1584 C CA . VAL A 1 194 ? 2.318 -17.001 1.628 1.00 97.62 194 VAL A CA 1
ATOM 1585 C C . VAL A 1 194 ? 1.459 -16.004 2.425 1.00 97.62 194 VAL A C 1
ATOM 1587 O O . VAL A 1 194 ? 1.230 -16.250 3.613 1.00 97.62 194 VAL A O 1
ATOM 1590 N N . PRO A 1 195 ? 0.903 -14.928 1.835 1.00 97.38 195 PRO A N 1
ATOM 1591 C CA . PRO A 1 195 ? 0.040 -13.997 2.564 1.00 97.38 195 PRO A CA 1
ATOM 1592 C C . PRO A 1 195 ? -1.221 -14.640 3.151 1.00 97.38 195 PRO A C 1
ATOM 1594 O O . PRO A 1 195 ? -1.691 -14.189 4.194 1.00 97.38 195 PRO A O 1
ATOM 1597 N N . LEU A 1 196 ? -1.748 -15.721 2.560 1.00 97.50 196 LEU A N 1
ATOM 1598 C CA . LEU A 1 196 ? -2.885 -16.460 3.131 1.00 97.50 196 LEU A CA 1
ATOM 1599 C C . LEU A 1 196 ? -2.550 -17.010 4.524 1.00 97.50 196 LEU A C 1
ATOM 1601 O O . LEU A 1 196 ? -3.408 -17.053 5.408 1.00 97.50 196 LEU A O 1
ATOM 1605 N N . GLY A 1 197 ? -1.283 -17.365 4.755 1.00 97.19 197 GLY A N 1
ATOM 1606 C CA . GLY A 1 197 ? -0.791 -17.810 6.053 1.00 97.19 197 GLY A CA 1
ATOM 1607 C C . GLY A 1 197 ? -0.883 -16.746 7.152 1.00 97.19 197 GLY A C 1
ATOM 1608 O O . GLY A 1 197 ? -0.993 -17.106 8.326 1.00 97.19 197 GLY A O 1
ATOM 1609 N N . LEU A 1 198 ? -0.940 -15.453 6.800 1.00 96.69 198 LEU A N 1
ATOM 1610 C CA . LEU A 1 198 ? -1.141 -14.348 7.748 1.00 96.69 198 LEU A CA 1
ATOM 1611 C C . LEU A 1 198 ? -2.558 -14.309 8.342 1.00 96.69 198 LEU A C 1
ATOM 1613 O O . LEU A 1 198 ? -2.766 -13.717 9.404 1.00 96.69 198 LEU A O 1
ATOM 1617 N N . LEU A 1 199 ? -3.533 -14.924 7.667 1.00 96.25 199 LEU A N 1
ATOM 1618 C CA . LEU A 1 199 ? -4.923 -15.017 8.127 1.00 96.25 199 LEU A CA 1
ATOM 1619 C C . LEU A 1 199 ? -5.163 -16.249 9.004 1.00 96.25 199 LEU A C 1
ATOM 1621 O O . LEU A 1 199 ? -6.187 -16.341 9.681 1.00 96.25 199 LEU A O 1
ATOM 1625 N N . LEU A 1 200 ? -4.231 -17.205 9.007 1.00 95.25 200 LEU A N 1
ATOM 1626 C CA . LEU A 1 200 ? -4.372 -18.436 9.769 1.00 95.25 200 LEU A CA 1
ATOM 1627 C C . LEU A 1 200 ? -4.075 -18.206 11.253 1.00 95.25 200 LEU A C 1
ATOM 1629 O O . LEU A 1 200 ? -3.073 -17.616 11.643 1.00 95.25 200 LEU A O 1
ATOM 1633 N N . ASN A 1 201 ? -4.906 -18.793 12.114 1.00 89.69 201 ASN A N 1
ATOM 1634 C CA . ASN A 1 201 ? -4.749 -18.685 13.568 1.00 89.69 201 ASN A CA 1
ATOM 1635 C C . ASN A 1 201 ? -3.560 -19.483 14.141 1.00 89.69 201 ASN A C 1
ATOM 1637 O O . ASN A 1 201 ? -3.278 -19.373 15.337 1.00 89.69 201 ASN A O 1
ATOM 1641 N N . LYS A 1 202 ? -2.859 -20.286 13.328 1.00 95.25 202 LYS A N 1
ATOM 1642 C CA . LYS A 1 202 ? -1.738 -21.136 13.761 1.00 95.25 202 LYS A CA 1
ATOM 1643 C C . LYS A 1 202 ? -0.436 -20.327 13.838 1.00 95.25 202 LYS A C 1
ATOM 1645 O O . LYS A 1 202 ? 0.116 -19.966 12.803 1.00 95.25 202 LYS A O 1
ATOM 1650 N N . ASN A 1 203 ? 0.106 -20.143 15.050 1.00 94.25 203 ASN A N 1
ATOM 1651 C CA . ASN A 1 203 ? 1.321 -19.345 15.312 1.00 94.25 203 ASN A CA 1
ATOM 1652 C C . ASN A 1 203 ? 2.494 -19.681 14.380 1.00 94.25 203 ASN A C 1
ATOM 1654 O O . ASN A 1 203 ? 3.075 -18.780 13.788 1.00 94.25 203 ASN A O 1
ATOM 1658 N N . LYS A 1 204 ? 2.825 -20.971 14.220 1.00 96.75 204 LYS A N 1
ATOM 1659 C CA . LYS A 1 204 ? 3.959 -21.397 13.381 1.00 96.75 204 LYS A CA 1
ATOM 1660 C C . LYS A 1 204 ? 3.817 -20.919 11.931 1.00 96.75 204 LYS A C 1
ATOM 1662 O O . LYS A 1 204 ? 4.768 -20.388 11.374 1.00 96.75 204 LYS A O 1
ATOM 1667 N N . ILE A 1 205 ? 2.624 -21.067 11.349 1.00 97.06 205 ILE A N 1
ATOM 1668 C CA . ILE A 1 205 ? 2.364 -20.675 9.957 1.00 97.06 205 ILE A CA 1
ATOM 1669 C C . ILE A 1 205 ? 2.374 -19.151 9.827 1.00 97.06 205 ILE A C 1
ATOM 1671 O O . ILE A 1 205 ? 3.004 -18.623 8.918 1.00 97.06 205 ILE A O 1
ATOM 1675 N N . PHE A 1 206 ? 1.747 -18.449 10.771 1.00 96.56 206 PHE A N 1
ATOM 1676 C CA . PHE A 1 206 ? 1.716 -16.990 10.805 1.00 96.56 206 PHE A CA 1
ATOM 1677 C C . PHE A 1 206 ? 3.126 -16.377 10.827 1.00 96.56 206 PHE A C 1
ATOM 1679 O O . PHE A 1 206 ? 3.465 -15.584 9.950 1.00 96.56 206 PHE A O 1
ATOM 1686 N N . TYR A 1 207 ? 3.975 -16.780 11.781 1.00 96.44 207 TYR A N 1
ATOM 1687 C CA . TYR A 1 207 ? 5.334 -16.238 11.896 1.00 96.44 207 TYR A CA 1
ATOM 1688 C C . TYR A 1 207 ? 6.221 -16.648 10.720 1.00 96.44 207 TYR A C 1
ATOM 1690 O O . TYR A 1 207 ? 6.988 -15.822 10.231 1.00 96.44 207 TYR A O 1
ATOM 1698 N N . SER A 1 208 ? 6.072 -17.879 10.215 1.00 97.38 208 SER A N 1
ATOM 1699 C CA . SER A 1 208 ? 6.753 -18.307 8.988 1.00 97.38 208 SER A CA 1
ATOM 1700 C C . SER A 1 208 ? 6.357 -17.444 7.790 1.00 97.38 208 SER A C 1
ATOM 1702 O O . SER A 1 208 ? 7.216 -17.099 6.988 1.00 97.38 208 SER A O 1
ATOM 1704 N N . SER A 1 209 ? 5.079 -17.070 7.680 1.00 97.38 209 SER A N 1
ATOM 1705 C CA . SER A 1 209 ? 4.571 -16.244 6.580 1.00 97.38 209 SER A CA 1
ATOM 1706 C C . SER A 1 209 ? 5.062 -14.802 6.680 1.00 97.38 209 SER A C 1
ATOM 1708 O O . SER A 1 209 ? 5.505 -14.240 5.684 1.00 97.38 209 SER A O 1
ATOM 1710 N N . ILE A 1 210 ? 5.064 -14.216 7.885 1.00 96.56 210 ILE A N 1
ATOM 1711 C CA . ILE A 1 210 ? 5.665 -12.893 8.119 1.00 96.56 210 ILE A CA 1
ATOM 1712 C C . ILE A 1 210 ? 7.142 -12.900 7.726 1.00 96.56 210 ILE A C 1
ATOM 1714 O O . ILE A 1 210 ? 7.572 -12.042 6.962 1.00 96.56 210 ILE A O 1
ATOM 1718 N N . PHE A 1 211 ? 7.913 -13.868 8.223 1.00 97.06 211 PHE A N 1
ATOM 1719 C CA . PHE A 1 211 ? 9.347 -13.944 7.956 1.00 97.06 211 PHE A CA 1
ATOM 1720 C C . PHE A 1 211 ? 9.641 -14.120 6.461 1.00 97.06 211 PHE A C 1
ATOM 1722 O O . PHE A 1 211 ? 10.462 -13.396 5.900 1.00 97.06 211 PHE A O 1
ATOM 1729 N N . ALA A 1 212 ? 8.907 -15.019 5.802 1.00 96.75 212 ALA A N 1
ATOM 1730 C CA . ALA A 1 212 ? 8.974 -15.228 4.362 1.00 96.75 212 ALA A CA 1
ATOM 1731 C C . ALA A 1 212 ? 8.705 -13.942 3.567 1.00 96.75 212 ALA A C 1
ATOM 1733 O O . ALA A 1 212 ? 9.459 -13.621 2.648 1.00 96.75 212 ALA A O 1
ATOM 1734 N N . LEU A 1 213 ? 7.661 -13.187 3.922 1.00 96.50 213 LEU A N 1
ATOM 1735 C CA . LEU A 1 213 ? 7.319 -11.938 3.236 1.00 96.50 213 LEU A CA 1
ATOM 1736 C C . LEU A 1 213 ? 8.336 -10.827 3.513 1.00 96.50 213 LEU A C 1
ATOM 1738 O O . LEU A 1 213 ? 8.663 -10.079 2.598 1.00 96.50 213 LEU A O 1
ATOM 1742 N N . ILE A 1 214 ? 8.892 -10.742 4.728 1.00 95.94 214 ILE A N 1
ATOM 1743 C CA . ILE A 1 214 ? 9.966 -9.788 5.045 1.00 95.94 214 ILE A CA 1
ATOM 1744 C C . ILE A 1 214 ? 11.192 -10.053 4.169 1.00 95.94 214 ILE A C 1
ATOM 1746 O O . ILE A 1 214 ? 11.675 -9.130 3.518 1.00 95.94 214 ILE A O 1
ATOM 1750 N N . ILE A 1 215 ? 11.667 -11.303 4.104 1.00 95.19 215 ILE A N 1
ATOM 1751 C CA . ILE A 1 215 ? 12.794 -11.674 3.230 1.00 95.19 215 ILE A CA 1
ATOM 1752 C C . ILE A 1 215 ? 12.482 -11.307 1.783 1.00 95.19 215 ILE A C 1
ATOM 1754 O O . ILE A 1 215 ? 13.310 -10.708 1.102 1.00 95.19 215 ILE A O 1
ATOM 1758 N N . SER A 1 216 ? 11.272 -11.626 1.330 1.00 93.38 216 SER A N 1
ATOM 1759 C CA . SER A 1 216 ? 10.849 -11.356 -0.039 1.00 93.38 216 SER A CA 1
ATOM 1760 C C . SER A 1 216 ? 10.899 -9.860 -0.374 1.00 93.38 216 SER A C 1
ATOM 1762 O O . SER A 1 216 ? 11.438 -9.478 -1.410 1.00 93.38 216 SER A O 1
ATOM 1764 N N . HIS A 1 217 ? 10.430 -8.993 0.528 1.00 93.88 217 HIS A N 1
ATOM 1765 C CA . HIS A 1 217 ? 10.498 -7.537 0.343 1.00 93.88 217 HIS A CA 1
ATOM 1766 C C . HIS A 1 217 ? 11.911 -6.971 0.445 1.00 93.88 217 HIS A C 1
ATOM 1768 O O . HIS A 1 217 ? 12.221 -6.007 -0.255 1.00 93.88 217 HIS A O 1
ATOM 1774 N N . ILE A 1 218 ? 12.785 -7.567 1.261 1.00 91.88 218 ILE A N 1
ATOM 1775 C CA . ILE A 1 218 ? 14.213 -7.213 1.293 1.00 91.88 218 ILE A CA 1
ATOM 1776 C C . ILE A 1 218 ? 14.874 -7.553 -0.048 1.00 91.88 218 ILE A C 1
ATOM 1778 O O . ILE A 1 218 ? 15.663 -6.763 -0.556 1.00 91.88 218 ILE A O 1
ATOM 1782 N N . VAL A 1 219 ? 14.539 -8.694 -0.653 1.00 89.50 219 VAL A N 1
ATOM 1783 C CA . VAL A 1 219 ? 15.049 -9.057 -1.984 1.00 89.50 219 VAL A CA 1
ATOM 1784 C C . VAL A 1 219 ? 14.517 -8.096 -3.047 1.00 89.50 219 VAL A C 1
ATOM 1786 O O . VAL A 1 219 ? 15.308 -7.544 -3.807 1.00 89.50 219 VAL A O 1
ATOM 1789 N N . LEU A 1 220 ? 13.209 -7.817 -3.062 1.00 88.56 220 LEU A N 1
ATOM 1790 C CA . LEU A 1 220 ? 12.607 -6.857 -3.998 1.00 88.56 220 LEU A CA 1
ATOM 1791 C C . LEU A 1 220 ? 13.209 -5.451 -3.875 1.00 88.56 220 LEU A C 1
ATOM 1793 O O . LEU A 1 220 ? 13.433 -4.783 -4.884 1.00 88.56 220 LEU A O 1
ATOM 1797 N N . TYR A 1 221 ? 13.542 -5.032 -2.653 1.00 89.12 221 TYR A N 1
ATOM 1798 C CA . TYR A 1 221 ? 14.230 -3.770 -2.396 1.00 89.12 221 TYR A CA 1
ATOM 1799 C C . TYR A 1 221 ? 15.563 -3.695 -3.153 1.00 89.12 221 TYR A C 1
ATOM 1801 O O . TYR A 1 221 ? 15.844 -2.686 -3.795 1.00 89.12 221 TYR A O 1
ATOM 1809 N N . GLN A 1 222 ? 16.363 -4.769 -3.132 1.00 86.69 222 GLN A N 1
ATOM 1810 C CA . GLN A 1 222 ? 17.667 -4.817 -3.814 1.00 86.69 222 GLN A CA 1
ATOM 1811 C C . GLN A 1 222 ? 17.548 -4.768 -5.344 1.00 86.69 222 GLN A C 1
ATOM 1813 O O . GLN A 1 222 ? 18.491 -4.371 -6.021 1.00 86.69 222 GLN A O 1
ATOM 1818 N N . ILE A 1 223 ? 16.392 -5.151 -5.892 1.00 83.50 223 ILE A N 1
ATOM 1819 C CA . ILE A 1 223 ? 16.119 -5.165 -7.338 1.00 83.50 223 ILE A CA 1
ATOM 1820 C C . ILE A 1 223 ? 15.560 -3.807 -7.817 1.00 83.50 223 ILE A C 1
ATOM 1822 O O . ILE A 1 223 ? 15.373 -3.598 -9.011 1.00 83.50 223 ILE A O 1
ATOM 1826 N N . GLY A 1 224 ? 15.336 -2.851 -6.908 1.00 83.56 224 GLY A N 1
ATOM 1827 C CA . GLY A 1 224 ? 14.875 -1.497 -7.238 1.00 83.56 224 GLY A CA 1
ATOM 1828 C C . GLY A 1 224 ? 13.413 -1.211 -6.887 1.00 83.56 224 GLY A C 1
ATOM 1829 O O . GLY A 1 224 ? 12.953 -0.093 -7.097 1.00 83.56 224 GLY A O 1
ATOM 1830 N N . TYR A 1 225 ? 12.688 -2.151 -6.272 1.00 84.31 225 TYR A N 1
ATOM 1831 C CA . TYR A 1 225 ? 11.300 -1.953 -5.821 1.00 84.31 225 TYR A CA 1
ATOM 1832 C C . TYR A 1 225 ? 11.213 -1.305 -4.424 1.00 84.31 225 TYR A C 1
ATOM 1834 O O . TYR A 1 225 ? 10.413 -1.705 -3.579 1.00 84.31 225 TYR A O 1
ATOM 1842 N N . PHE A 1 226 ? 12.047 -0.291 -4.171 1.00 83.69 226 PHE A N 1
ATOM 1843 C CA . PHE A 1 226 ? 12.230 0.356 -2.864 1.00 83.69 226 PHE A CA 1
ATOM 1844 C C . PHE A 1 226 ? 10.913 0.812 -2.212 1.00 83.69 226 PHE A C 1
ATOM 1846 O O . PHE A 1 226 ? 10.613 0.429 -1.078 1.00 83.69 226 PHE A O 1
ATOM 1853 N N . ALA A 1 227 ? 10.123 1.624 -2.925 1.00 83.31 227 ALA A N 1
ATOM 1854 C CA . ALA A 1 227 ? 8.904 2.227 -2.382 1.00 83.31 227 ALA A CA 1
ATOM 1855 C C . ALA A 1 227 ? 7.861 1.158 -2.027 1.00 83.31 227 ALA A C 1
ATOM 1857 O O . ALA A 1 227 ? 7.286 1.184 -0.937 1.00 83.31 227 ALA A O 1
ATOM 1858 N N . ASN A 1 228 ? 7.698 0.168 -2.907 1.00 87.00 228 ASN A N 1
ATOM 1859 C CA . ASN A 1 228 ? 6.775 -0.947 -2.723 1.00 87.00 228 ASN A CA 1
ATOM 1860 C C . ASN A 1 228 ? 7.158 -1.737 -1.471 1.00 87.00 228 ASN A C 1
ATOM 1862 O O . ASN A 1 228 ? 6.332 -1.894 -0.572 1.00 87.00 228 ASN A O 1
ATOM 1866 N N . SER A 1 229 ? 8.426 -2.142 -1.353 1.00 90.56 229 SER A N 1
ATOM 1867 C CA . SER A 1 229 ? 8.911 -2.889 -0.190 1.00 90.56 229 SER A CA 1
ATOM 1868 C C . SER A 1 229 ? 8.639 -2.161 1.128 1.00 90.56 229 SER A C 1
ATOM 1870 O O . SER A 1 229 ? 8.178 -2.784 2.081 1.00 90.56 229 SER A O 1
ATOM 1872 N N . ILE A 1 230 ? 8.857 -0.842 1.198 1.00 90.06 230 ILE A N 1
ATOM 1873 C CA . ILE A 1 230 ? 8.592 -0.062 2.420 1.00 90.06 230 ILE A CA 1
ATOM 1874 C C . ILE A 1 230 ? 7.096 -0.012 2.743 1.00 90.06 230 ILE A C 1
ATOM 1876 O O . ILE A 1 230 ? 6.713 -0.249 3.893 1.00 90.06 230 ILE A O 1
ATOM 1880 N N . ILE A 1 231 ? 6.253 0.260 1.740 1.00 91.38 231 ILE A N 1
ATOM 1881 C CA . ILE A 1 231 ? 4.795 0.304 1.906 1.00 91.38 231 ILE A CA 1
ATOM 1882 C C . ILE A 1 231 ? 4.298 -1.039 2.456 1.00 91.38 231 ILE A C 1
ATOM 1884 O O . ILE A 1 231 ? 3.616 -1.095 3.483 1.00 91.38 231 ILE A O 1
ATOM 1888 N N . PHE A 1 232 ? 4.703 -2.140 1.826 1.00 91.06 232 PHE A N 1
ATOM 1889 C CA . PHE A 1 232 ? 4.289 -3.480 2.220 1.00 91.06 232 PHE A CA 1
ATOM 1890 C C . PHE A 1 232 ? 4.845 -3.926 3.574 1.00 91.06 232 PHE A C 1
ATOM 1892 O O . PHE A 1 232 ? 4.112 -4.544 4.345 1.00 91.06 232 PHE A O 1
ATOM 1899 N N . LEU A 1 233 ? 6.100 -3.613 3.904 1.00 91.75 233 LEU A N 1
ATOM 1900 C CA . LEU A 1 233 ? 6.672 -3.944 5.213 1.00 91.75 233 LEU A CA 1
ATOM 1901 C C . LEU A 1 233 ? 5.916 -3.247 6.348 1.00 91.75 233 LEU A C 1
ATOM 1903 O O . LEU A 1 233 ? 5.607 -3.872 7.366 1.00 91.75 233 LEU A O 1
ATOM 1907 N N . GLY A 1 234 ? 5.545 -1.980 6.169 1.00 90.50 234 GLY A N 1
ATOM 1908 C CA . GLY A 1 234 ? 4.722 -1.302 7.163 1.00 90.50 234 GLY A CA 1
ATOM 1909 C C . GLY A 1 234 ? 3.285 -1.817 7.216 1.00 90.50 234 GLY A C 1
ATOM 1910 O O . GLY A 1 234 ? 2.727 -1.934 8.304 1.00 90.50 234 GLY A O 1
ATOM 1911 N N . LEU A 1 235 ? 2.706 -2.260 6.099 1.00 91.94 235 LEU A N 1
ATOM 1912 C CA . LEU A 1 235 ? 1.422 -2.974 6.112 1.00 91.94 235 LEU A CA 1
ATOM 1913 C C . LEU A 1 235 ? 1.511 -4.322 6.847 1.00 91.94 235 LEU A C 1
ATOM 1915 O O . LEU A 1 235 ? 0.592 -4.683 7.579 1.00 91.94 235 LEU A O 1
ATOM 1919 N N . LEU A 1 236 ? 2.623 -5.056 6.722 1.00 94.12 236 LEU A N 1
ATOM 1920 C CA . LEU A 1 236 ? 2.854 -6.300 7.469 1.00 94.12 236 LEU A CA 1
ATOM 1921 C C . LEU A 1 236 ? 2.945 -6.062 8.980 1.00 94.12 236 LEU A C 1
ATOM 1923 O O . LEU A 1 236 ? 2.523 -6.920 9.760 1.00 94.12 236 LEU A O 1
ATOM 1927 N N . SER A 1 237 ? 3.419 -4.887 9.407 1.00 94.25 237 SER A N 1
ATOM 1928 C CA . SER A 1 237 ? 3.438 -4.528 10.828 1.00 94.25 237 SER A CA 1
ATOM 1929 C C . SER A 1 237 ? 2.035 -4.548 11.453 1.00 94.25 237 SER A C 1
ATOM 1931 O O . SER A 1 237 ? 1.904 -4.938 12.610 1.00 94.25 237 SER A O 1
ATOM 1933 N N . LEU A 1 238 ? 0.972 -4.256 10.685 1.00 95.25 238 LEU A N 1
ATOM 1934 C CA . LEU A 1 238 ? -0.416 -4.342 11.156 1.00 95.25 238 LEU A CA 1
ATOM 1935 C C . LEU A 1 238 ? -0.761 -5.760 11.634 1.00 95.25 238 LEU A C 1
ATOM 1937 O O . LEU A 1 238 ? -1.423 -5.924 12.657 1.00 95.25 238 LEU A O 1
ATOM 1941 N N . PHE A 1 239 ? -0.299 -6.792 10.921 1.00 95.75 239 PHE A N 1
ATOM 1942 C CA . PHE A 1 239 ? -0.524 -8.186 11.311 1.00 95.75 239 PHE A CA 1
ATOM 1943 C C . PHE A 1 239 ? 0.241 -8.541 12.583 1.00 95.75 239 PHE A C 1
ATOM 1945 O O . PHE A 1 239 ? -0.331 -9.151 13.489 1.00 95.75 239 PHE A O 1
ATOM 1952 N N . ALA A 1 240 ? 1.518 -8.157 12.654 1.00 94.56 240 ALA A N 1
ATOM 1953 C CA . ALA A 1 240 ? 2.363 -8.420 13.813 1.00 94.56 240 ALA A CA 1
ATOM 1954 C C . ALA A 1 240 ? 1.810 -7.739 15.074 1.00 94.56 240 ALA A C 1
ATOM 1956 O O . ALA A 1 240 ? 1.645 -8.387 16.109 1.00 94.56 240 ALA A O 1
ATOM 1957 N N . LEU A 1 241 ? 1.461 -6.455 14.967 1.00 94.88 241 LEU A N 1
ATOM 1958 C CA . LEU A 1 241 ? 0.920 -5.665 16.067 1.00 94.88 241 LEU A CA 1
ATOM 1959 C C . LEU A 1 241 ? -0.446 -6.161 16.517 1.00 94.88 241 LEU A C 1
ATOM 1961 O O . LEU A 1 241 ? -0.660 -6.277 17.721 1.00 94.88 241 LEU A O 1
ATOM 1965 N N . ASP A 1 242 ? -1.327 -6.541 15.589 1.00 94.56 242 ASP A N 1
ATOM 1966 C CA . ASP A 1 242 ? -2.613 -7.112 15.982 1.00 94.56 242 ASP A CA 1
ATOM 1967 C C . ASP A 1 242 ? -2.433 -8.417 16.754 1.00 94.56 242 ASP A C 1
ATOM 1969 O O . ASP A 1 242 ? -3.118 -8.659 17.746 1.00 94.56 242 ASP A O 1
ATOM 1973 N N . ARG A 1 243 ? -1.469 -9.254 16.356 1.00 93.38 243 ARG A N 1
ATOM 1974 C CA . ARG A 1 243 ? -1.197 -10.493 17.085 1.00 93.38 243 ARG A CA 1
ATOM 1975 C C . ARG A 1 243 ? -0.731 -10.207 18.512 1.00 93.38 243 ARG A C 1
ATOM 1977 O O . ARG A 1 243 ? -1.221 -10.844 19.443 1.00 93.38 243 ARG A O 1
ATOM 1984 N N . VAL A 1 244 ? 0.162 -9.234 18.689 1.00 92.56 244 VAL A N 1
ATOM 1985 C CA . VAL A 1 244 ? 0.609 -8.773 20.013 1.00 92.56 244 VAL A CA 1
ATOM 1986 C C . VAL A 1 244 ? -0.566 -8.206 20.815 1.00 92.56 244 VAL A C 1
ATOM 1988 O O . VAL A 1 244 ? -0.760 -8.585 21.967 1.00 92.56 244 VAL A O 1
ATOM 1991 N N . GLU A 1 245 ? -1.403 -7.368 20.202 1.00 91.81 245 GLU A N 1
ATOM 1992 C CA . GLU A 1 245 ? -2.583 -6.773 20.833 1.00 91.81 245 GLU A CA 1
ATOM 1993 C C . GLU A 1 245 ? -3.577 -7.844 21.315 1.00 91.81 245 GLU A C 1
ATOM 1995 O O . GLU A 1 245 ? -4.065 -7.771 22.443 1.00 91.81 245 GLU A O 1
ATOM 2000 N N . GLN A 1 246 ? -3.836 -8.877 20.507 1.00 89.38 246 GLN A N 1
ATOM 2001 C CA . GLN A 1 246 ? -4.672 -10.018 20.893 1.00 89.38 246 GLN A CA 1
ATOM 2002 C C . GLN A 1 246 ? -4.086 -10.798 22.075 1.00 89.38 246 GLN A C 1
ATOM 2004 O O . GLN A 1 246 ? -4.836 -11.245 22.944 1.00 89.38 246 GLN A O 1
ATOM 2009 N N . HIS A 1 247 ? -2.764 -10.975 22.123 1.00 87.44 247 HIS A N 1
ATOM 2010 C CA . HIS A 1 247 ? -2.101 -11.623 23.255 1.00 87.44 247 HIS A CA 1
ATOM 2011 C C . HIS A 1 247 ? -2.227 -10.794 24.536 1.00 87.44 247 HIS A C 1
ATOM 2013 O O . HIS A 1 247 ? -2.578 -11.352 25.572 1.00 87.44 247 HIS A O 1
ATOM 2019 N N . LEU A 1 248 ? -2.036 -9.474 24.461 1.00 87.44 248 LEU A N 1
ATOM 2020 C CA . LEU A 1 248 ? -2.190 -8.573 25.608 1.00 87.44 248 LEU A CA 1
ATOM 2021 C C . LEU A 1 248 ? -3.638 -8.539 26.125 1.00 87.44 248 LEU A C 1
ATOM 2023 O O . LEU A 1 248 ? -3.861 -8.626 27.330 1.00 87.44 248 LEU A O 1
ATOM 2027 N N . LYS A 1 249 ? -4.629 -8.494 25.224 1.00 83.69 249 LYS A N 1
ATOM 2028 C CA . LYS A 1 249 ? -6.064 -8.506 25.574 1.00 83.69 249 LYS A CA 1
ATOM 2029 C C . LYS A 1 249 ? -6.536 -9.813 26.209 1.00 83.69 249 LYS A C 1
ATOM 2031 O O . LYS A 1 249 ? -7.479 -9.803 26.984 1.00 83.69 249 LYS A O 1
ATOM 2036 N N . LYS A 1 250 ? -5.909 -10.951 25.901 1.00 77.25 250 LYS A N 1
ATOM 2037 C CA . LYS A 1 250 ? -6.225 -12.218 26.586 1.00 77.25 250 LYS A CA 1
ATOM 2038 C C . LYS A 1 250 ? -5.788 -12.216 28.050 1.00 77.25 250 LYS A C 1
ATOM 2040 O O . LYS A 1 250 ? -6.368 -12.943 28.846 1.00 77.25 250 LYS A O 1
ATOM 2045 N N . VAL A 1 251 ? -4.775 -11.421 28.389 1.00 72.62 251 VAL A N 1
ATOM 2046 C CA . VAL A 1 251 ? -4.258 -11.292 29.758 1.00 72.62 251 VAL A CA 1
ATOM 2047 C C . VAL A 1 251 ? -5.077 -10.272 30.559 1.00 72.62 251 VAL A C 1
ATOM 2049 O O . VAL A 1 251 ? -5.259 -10.442 31.762 1.00 72.62 251 VAL A O 1
ATOM 2052 N N . SER A 1 252 ? -5.630 -9.243 29.907 1.00 63.50 252 SER A N 1
ATOM 2053 C CA . SER A 1 252 ? -6.522 -8.259 30.527 1.00 63.50 252 SER A CA 1
ATOM 2054 C C . SER A 1 252 ? -7.999 -8.565 30.225 1.00 63.50 252 SER A C 1
ATOM 2056 O O . SER A 1 252 ? -8.503 -8.255 29.154 1.00 63.50 252 SER A O 1
ATOM 2058 N N . PHE A 1 253 ? -8.722 -9.165 31.177 1.00 47.91 253 PHE A N 1
ATOM 2059 C CA . PHE A 1 253 ? -10.146 -9.556 31.088 1.00 47.91 253 PHE A CA 1
ATOM 2060 C C . PHE A 1 253 ? -11.142 -8.382 30.889 1.00 47.91 253 PHE A C 1
ATOM 2062 O O . PHE A 1 253 ? -12.040 -8.169 31.699 1.00 47.91 253 PHE A O 1
ATOM 2069 N N . GLN A 1 254 ? -11.035 -7.600 29.816 1.00 49.12 254 GLN A N 1
ATOM 2070 C CA . GLN A 1 254 ? -12.024 -6.581 29.455 1.00 49.12 254 GLN A CA 1
ATOM 2071 C C . GLN A 1 254 ? -12.553 -6.822 28.043 1.00 49.12 254 GLN A C 1
ATOM 2073 O O . GLN A 1 254 ? -12.053 -6.300 27.045 1.00 49.12 254 GLN A O 1
ATOM 2078 N N . THR A 1 255 ? -13.624 -7.611 27.965 1.00 46.06 255 THR A N 1
ATOM 2079 C CA . THR A 1 255 ? -14.468 -7.728 26.775 1.00 46.06 255 THR A CA 1
ATOM 2080 C C . THR A 1 255 ? -15.297 -6.459 26.614 1.00 46.06 255 THR A C 1
ATOM 2082 O O . THR A 1 255 ? -16.431 -6.368 27.082 1.00 46.06 255 THR A O 1
ATOM 2085 N N . PHE A 1 256 ? -14.746 -5.460 25.929 1.00 52.81 256 PHE A N 1
ATOM 2086 C CA . PHE A 1 256 ? -15.565 -4.386 25.377 1.00 52.81 256 PHE A CA 1
ATOM 2087 C C . PHE A 1 256 ? -16.332 -4.930 24.167 1.00 52.81 256 PHE A C 1
ATOM 2089 O O . PHE A 1 256 ? -15.814 -4.971 23.050 1.00 52.81 256 PHE A O 1
ATOM 2096 N N . HIS A 1 257 ? -17.574 -5.362 24.392 1.00 50.41 257 HIS A N 1
ATOM 2097 C CA . HIS A 1 257 ? -18.523 -5.637 23.317 1.00 50.41 257 HIS A CA 1
ATOM 2098 C C . HIS A 1 257 ? -18.963 -4.311 22.693 1.00 50.41 257 HIS A C 1
ATOM 2100 O O . HIS A 1 257 ? -19.939 -3.691 23.109 1.00 50.41 257 HIS A O 1
ATOM 2106 N N . PHE A 1 258 ? -18.229 -3.855 21.683 1.00 56.97 258 PHE A N 1
ATOM 2107 C CA . PHE A 1 258 ? -18.771 -2.863 20.768 1.00 56.97 258 PHE A CA 1
ATOM 2108 C C . PHE A 1 258 ? -19.756 -3.574 19.847 1.00 56.97 258 PHE A C 1
ATOM 2110 O O . PHE A 1 258 ? -19.410 -4.574 19.220 1.00 56.97 258 PHE A O 1
ATOM 2117 N N . SER A 1 259 ? -20.985 -3.066 19.776 1.00 56.62 259 SER A N 1
ATOM 2118 C CA . SER A 1 259 ? -21.956 -3.461 18.760 1.00 56.62 259 SER A CA 1
ATOM 2119 C C . SER A 1 259 ? -21.338 -3.180 17.390 1.00 56.62 259 SER A C 1
ATOM 2121 O O . SER A 1 259 ? -21.311 -2.026 16.949 1.00 56.62 259 SER A O 1
ATOM 2123 N N . SER A 1 260 ? -20.763 -4.205 16.758 1.00 57.00 260 SER A N 1
ATOM 2124 C CA . SER A 1 260 ? -20.186 -4.074 15.429 1.00 57.00 260 SER A CA 1
ATOM 2125 C C . SER A 1 260 ? -21.329 -3.733 14.473 1.00 57.00 260 SER A C 1
ATOM 2127 O O . SER A 1 260 ? -22.328 -4.459 14.457 1.00 57.00 260 SER A O 1
ATOM 2129 N N . PRO A 1 261 ? -21.244 -2.643 13.695 1.00 64.25 261 PRO A N 1
ATOM 2130 C CA . PRO A 1 261 ? -22.194 -2.435 12.608 1.00 64.25 261 PRO A CA 1
ATOM 2131 C C . PRO A 1 261 ? -22.193 -3.675 11.703 1.00 64.25 261 PRO A C 1
ATOM 2133 O O . PRO A 1 261 ? -21.167 -4.344 11.596 1.00 64.25 261 PRO A O 1
ATOM 2136 N N . ASN A 1 262 ? -23.347 -3.991 11.107 1.00 72.19 262 ASN A N 1
ATOM 2137 C CA . ASN A 1 262 ? -23.604 -5.219 10.344 1.00 72.19 262 ASN A CA 1
ATOM 2138 C C . ASN A 1 262 ? -22.359 -5.761 9.618 1.00 72.19 262 ASN A C 1
ATOM 2140 O O . ASN A 1 262 ? -21.788 -5.076 8.770 1.00 72.19 262 ASN A O 1
ATOM 2144 N N . ASN A 1 263 ? -22.000 -7.020 9.888 1.00 77.19 263 ASN A N 1
ATOM 2145 C CA . ASN A 1 263 ? -20.826 -7.707 9.324 1.00 77.19 263 ASN A CA 1
ATOM 2146 C C . ASN A 1 263 ? -20.823 -7.837 7.784 1.00 77.19 263 ASN A C 1
ATOM 2148 O O . ASN A 1 263 ? -19.896 -8.415 7.229 1.00 77.19 263 ASN A O 1
ATOM 2152 N N . LEU A 1 264 ? -21.834 -7.310 7.087 1.00 88.06 264 LEU A N 1
ATOM 2153 C CA . LEU A 1 264 ? -21.968 -7.344 5.629 1.00 88.06 264 LEU A CA 1
ATOM 2154 C C . LEU A 1 264 ? -21.082 -6.318 4.905 1.00 88.06 264 LEU A C 1
ATOM 2156 O O . LEU A 1 264 ? -20.777 -6.513 3.731 1.00 88.06 264 LEU A O 1
ATOM 2160 N N . TRP A 1 265 ? -20.629 -5.258 5.585 1.00 85.44 265 TRP A N 1
ATOM 2161 C CA . TRP A 1 265 ? -19.785 -4.228 4.961 1.00 85.44 265 TRP A CA 1
ATOM 2162 C C . TRP A 1 265 ? -18.445 -4.778 4.473 1.00 85.44 265 TRP A C 1
ATOM 2164 O O . TRP A 1 265 ? -18.043 -4.490 3.350 1.00 85.44 265 TRP A O 1
ATOM 2174 N N . THR A 1 266 ? -17.776 -5.598 5.287 1.00 88.44 266 THR A N 1
ATOM 2175 C CA . THR A 1 266 ? -16.491 -6.212 4.933 1.00 88.44 266 THR A CA 1
ATOM 2176 C C . THR A 1 266 ? -16.588 -7.086 3.674 1.00 88.44 266 THR A C 1
ATOM 2178 O O . THR A 1 266 ? -15.897 -6.773 2.707 1.00 88.44 266 THR A O 1
ATOM 2181 N N . PRO A 1 267 ? -17.428 -8.141 3.608 1.00 91.31 267 PRO A N 1
ATOM 2182 C CA . PRO A 1 267 ? -17.520 -8.972 2.411 1.00 91.31 267 PRO A CA 1
ATOM 2183 C C . PRO A 1 267 ? -18.037 -8.185 1.203 1.00 91.31 267 PRO A C 1
ATOM 2185 O O . PRO A 1 267 ? -17.499 -8.357 0.116 1.00 91.31 267 PRO A O 1
ATOM 2188 N N . GLY A 1 268 ? -19.010 -7.280 1.382 1.00 91.81 268 GLY A N 1
ATOM 2189 C CA . GLY A 1 268 ? -19.513 -6.440 0.292 1.00 91.81 268 GLY A CA 1
ATOM 2190 C C . GLY A 1 268 ? -18.421 -5.561 -0.323 1.00 91.81 268 GLY A C 1
ATOM 2191 O O . GLY A 1 268 ? -18.266 -5.533 -1.542 1.00 91.81 268 GLY A O 1
ATOM 2192 N N . PHE A 1 269 ? -17.611 -4.905 0.515 1.00 91.88 269 PHE A N 1
ATOM 2193 C CA . PHE A 1 269 ? -16.474 -4.110 0.056 1.00 91.88 269 PHE A CA 1
ATOM 2194 C C . PHE A 1 269 ? -15.406 -4.970 -0.626 1.00 91.88 269 PHE A C 1
ATOM 2196 O O . PHE A 1 269 ? -14.921 -4.596 -1.687 1.00 91.88 269 PHE A O 1
ATOM 2203 N N . LEU A 1 270 ? -15.044 -6.122 -0.051 1.00 92.88 270 LEU A N 1
ATOM 2204 C CA . LEU A 1 270 ? -14.021 -7.001 -0.627 1.00 92.88 270 LEU A CA 1
ATOM 2205 C C . LEU A 1 270 ? -14.460 -7.572 -1.982 1.00 92.88 270 LEU A C 1
ATOM 2207 O O . LEU A 1 270 ? -13.652 -7.623 -2.903 1.00 92.88 270 LEU A O 1
ATOM 2211 N N . VAL A 1 271 ? -15.734 -7.949 -2.135 1.00 93.44 271 VAL A N 1
ATOM 2212 C CA . VAL A 1 271 ? -16.293 -8.393 -3.422 1.00 93.44 271 VAL A CA 1
ATOM 2213 C C . VAL A 1 271 ? -16.265 -7.257 -4.439 1.00 93.44 271 VAL A C 1
ATOM 2215 O O . VAL A 1 271 ? -15.796 -7.463 -5.554 1.00 93.44 271 VAL A O 1
ATOM 2218 N N . LEU A 1 272 ? -16.703 -6.053 -4.058 1.00 92.12 272 LEU A N 1
ATOM 2219 C CA . LEU A 1 272 ? -16.645 -4.887 -4.941 1.00 92.12 272 LEU A CA 1
ATOM 2220 C C . LEU A 1 272 ? -15.205 -4.568 -5.357 1.00 92.12 272 LEU A C 1
ATOM 2222 O O . LEU A 1 272 ? -14.945 -4.354 -6.537 1.00 92.12 272 LEU A O 1
ATOM 2226 N N . TYR A 1 273 ? -14.268 -4.585 -4.407 1.00 90.56 273 TYR A N 1
ATOM 2227 C CA . TYR A 1 273 ? -12.845 -4.404 -4.669 1.00 90.56 273 TYR A CA 1
ATOM 2228 C C . TYR A 1 273 ? -12.343 -5.437 -5.680 1.00 90.56 273 TYR A C 1
ATOM 2230 O O . TYR A 1 273 ? -11.767 -5.050 -6.689 1.00 90.56 273 TYR A O 1
ATOM 2238 N N . MET A 1 274 ? -12.633 -6.726 -5.481 1.00 90.94 274 MET A N 1
ATOM 2239 C CA . MET A 1 274 ? -12.253 -7.781 -6.426 1.00 90.94 274 MET A CA 1
ATOM 2240 C C . MET A 1 274 ? -12.869 -7.558 -7.810 1.00 90.94 274 MET A C 1
ATOM 2242 O O . MET A 1 274 ? -12.159 -7.635 -8.805 1.00 90.94 274 MET A O 1
ATOM 2246 N N . ILE A 1 275 ? -14.155 -7.216 -7.902 1.00 89.50 275 ILE A N 1
ATOM 2247 C CA . ILE A 1 275 ? -14.796 -6.927 -9.193 1.00 89.50 275 ILE A CA 1
ATOM 2248 C C . ILE A 1 275 ? -14.078 -5.774 -9.896 1.00 89.50 275 ILE A C 1
ATOM 2250 O O . ILE A 1 275 ? -13.709 -5.913 -11.057 1.00 89.50 275 ILE A O 1
ATOM 2254 N N . VAL A 1 276 ? -13.826 -4.663 -9.201 1.00 87.00 276 VAL A N 1
ATOM 2255 C CA . VAL A 1 276 ? -13.140 -3.497 -9.778 1.00 87.00 276 VAL A CA 1
ATOM 2256 C C . VAL A 1 276 ? -11.722 -3.859 -10.216 1.00 87.00 276 VAL A C 1
ATOM 2258 O O . VAL A 1 276 ? -11.342 -3.564 -11.345 1.00 87.00 276 VAL A O 1
ATOM 2261 N N . GLN A 1 277 ? -10.955 -4.542 -9.369 1.00 84.81 277 GLN A N 1
ATOM 2262 C CA . GLN A 1 277 ? -9.562 -4.883 -9.657 1.00 84.81 277 GLN A CA 1
ATOM 2263 C C . GLN A 1 277 ? -9.408 -5.914 -10.779 1.00 84.81 277 GLN A C 1
ATOM 2265 O O . GLN A 1 277 ? -8.488 -5.804 -11.583 1.00 84.81 277 GLN A O 1
ATOM 2270 N N . PHE A 1 278 ? -10.310 -6.892 -10.869 1.00 83.19 278 PHE A N 1
ATOM 2271 C CA . PHE A 1 278 ? -10.291 -7.894 -11.936 1.00 83.19 278 PHE A CA 1
ATOM 2272 C C . PHE A 1 278 ? -11.034 -7.434 -13.196 1.00 83.19 278 PHE A C 1
ATOM 2274 O O . PHE A 1 278 ? -10.830 -8.013 -14.261 1.00 83.19 278 PHE A O 1
ATOM 2281 N N . SER A 1 279 ? -11.842 -6.370 -13.131 1.00 81.56 279 SER A N 1
ATOM 2282 C CA . SER A 1 279 ? -12.516 -5.823 -14.315 1.00 81.56 279 SER A CA 1
ATOM 2283 C C . SER A 1 279 ? -11.516 -5.375 -15.380 1.00 81.56 279 SER A C 1
ATOM 2285 O O . SER A 1 279 ? -11.736 -5.638 -16.556 1.00 81.56 279 SER A O 1
ATOM 2287 N N . SER A 1 280 ? -10.377 -4.793 -14.994 1.00 72.50 280 SER A N 1
ATOM 2288 C CA . SER A 1 280 ? -9.325 -4.415 -15.944 1.00 72.50 280 SER A CA 1
ATOM 2289 C C . SER A 1 280 ? -8.651 -5.630 -16.587 1.00 72.50 280 SER A C 1
ATOM 2291 O O . SER A 1 280 ? -8.222 -5.549 -17.731 1.00 72.50 280 SER A O 1
ATOM 2293 N N . MET A 1 281 ? -8.604 -6.780 -15.910 1.00 71.44 281 MET A N 1
ATOM 2294 C CA . MET A 1 281 ? -8.107 -8.026 -16.504 1.00 71.44 281 MET A CA 1
ATOM 2295 C C . MET A 1 281 ? -9.117 -8.639 -17.480 1.00 71.44 281 MET A C 1
ATOM 2297 O O . MET A 1 281 ? -8.723 -9.174 -18.512 1.00 71.44 281 MET A O 1
ATOM 2301 N N . ILE A 1 282 ? -10.414 -8.551 -17.169 1.00 75.12 282 ILE A N 1
ATOM 2302 C CA . ILE A 1 282 ? -11.492 -9.126 -17.992 1.00 75.12 282 ILE A CA 1
ATOM 2303 C C . ILE A 1 282 ? -11.788 -8.246 -19.215 1.00 75.12 282 ILE A C 1
ATOM 2305 O O . ILE A 1 282 ? -11.970 -8.755 -20.319 1.00 75.12 282 ILE A O 1
ATOM 2309 N N . PHE A 1 283 ? -11.845 -6.928 -19.023 1.00 69.12 283 PHE A N 1
ATOM 2310 C CA . PHE A 1 283 ? -12.288 -5.957 -20.027 1.00 69.12 283 PHE A CA 1
ATOM 2311 C C . PHE A 1 283 ? -11.155 -5.100 -20.599 1.00 69.12 283 PHE A C 1
ATOM 2313 O O . PHE A 1 283 ? -11.379 -4.360 -21.558 1.00 69.12 283 PHE A O 1
ATOM 2320 N N . GLY A 1 284 ? -9.949 -5.171 -20.031 1.00 63.44 284 GLY A N 1
ATOM 2321 C CA . GLY A 1 284 ? -8.827 -4.357 -20.477 1.00 63.44 284 GLY A CA 1
ATOM 2322 C C . GLY A 1 284 ? -8.349 -4.727 -21.882 1.00 63.44 284 GLY A C 1
ATOM 2323 O O . GLY A 1 284 ? -8.426 -5.891 -22.293 1.00 63.44 284 GLY A O 1
ATOM 2324 N N . PRO A 1 285 ? -7.793 -3.752 -22.623 1.00 57.00 285 PRO A N 1
ATOM 2325 C CA . PRO A 1 285 ? -7.291 -3.970 -23.972 1.00 57.00 285 PRO A CA 1
ATOM 2326 C C . PRO A 1 285 ? -6.203 -5.042 -24.004 1.00 57.00 285 PRO A C 1
ATOM 2328 O O . PRO A 1 285 ? -6.121 -5.750 -24.992 1.00 57.00 285 PRO A O 1
ATOM 2331 N N . HIS A 1 286 ? -5.451 -5.253 -22.918 1.00 51.50 286 HIS A N 1
ATOM 2332 C CA . HIS A 1 286 ? -4.409 -6.279 -22.838 1.00 51.50 286 HIS A CA 1
ATOM 2333 C C . HIS A 1 286 ? -4.903 -7.703 -23.090 1.00 51.50 286 HIS A C 1
ATOM 2335 O O . HIS A 1 286 ? -4.155 -8.472 -23.681 1.00 51.50 286 HIS A O 1
ATOM 2341 N N . LEU A 1 287 ? -6.134 -8.067 -22.706 1.00 47.22 287 LEU A N 1
ATOM 2342 C CA . LEU A 1 287 ? -6.668 -9.390 -23.042 1.00 47.22 287 LEU A CA 1
ATOM 2343 C C . LEU A 1 287 ? -6.932 -9.486 -24.549 1.00 47.22 287 LEU A C 1
ATOM 2345 O O . LEU A 1 287 ? -6.607 -10.497 -25.163 1.00 47.22 287 LEU A O 1
ATOM 2349 N N . LYS A 1 288 ? -7.436 -8.407 -25.165 1.00 49.47 288 LYS A N 1
ATOM 2350 C CA . LYS A 1 288 ? -7.572 -8.320 -26.624 1.00 49.47 288 LYS A CA 1
ATOM 2351 C C . LYS A 1 288 ? -6.207 -8.372 -27.299 1.00 49.47 288 LYS A C 1
ATOM 2353 O O . LYS A 1 288 ? -6.044 -9.202 -28.178 1.00 49.47 288 LYS A O 1
ATOM 2358 N N . THR A 1 289 ? -5.227 -7.585 -26.853 1.00 48.22 289 THR A N 1
ATOM 2359 C CA . THR A 1 289 ? -3.886 -7.546 -27.445 1.00 48.22 289 THR A CA 1
ATOM 2360 C C . THR A 1 289 ? -3.151 -8.871 -27.262 1.00 48.22 289 THR A C 1
ATOM 2362 O O . THR A 1 289 ? -2.545 -9.340 -28.212 1.00 48.22 289 THR A O 1
ATOM 2365 N N . ALA A 1 290 ? -3.240 -9.516 -26.093 1.00 48.78 290 ALA A N 1
ATOM 2366 C CA . ALA A 1 290 ? -2.622 -10.816 -25.820 1.00 48.78 290 ALA A CA 1
ATOM 2367 C C . ALA A 1 290 ? -3.300 -11.970 -26.577 1.00 48.78 290 ALA A C 1
ATOM 2369 O O . ALA A 1 290 ? -2.616 -12.894 -27.005 1.00 48.78 290 ALA A O 1
ATOM 2370 N N . LEU A 1 291 ? -4.621 -11.909 -26.790 1.00 47.56 291 LEU A N 1
ATOM 2371 C CA . LEU A 1 291 ? -5.341 -12.872 -27.632 1.00 47.56 291 LEU A CA 1
ATOM 2372 C C . LEU A 1 291 ? -5.102 -12.629 -29.131 1.00 47.56 291 LEU A C 1
ATOM 2374 O O . LEU A 1 291 ? -5.103 -13.586 -29.901 1.00 47.56 291 LEU A O 1
ATOM 2378 N N . THR A 1 292 ? -4.872 -11.383 -29.559 1.00 49.16 292 THR A N 1
ATOM 2379 C CA . THR A 1 292 ? -4.513 -11.064 -30.953 1.00 49.16 292 THR A CA 1
ATOM 2380 C C . THR A 1 292 ? -3.026 -11.256 -31.249 1.00 49.16 292 THR A C 1
ATOM 2382 O O . THR A 1 292 ? -2.678 -11.538 -32.389 1.00 49.16 292 THR A O 1
ATOM 2385 N N . LEU A 1 293 ? -2.154 -11.176 -30.238 1.00 41.66 293 LEU A N 1
ATOM 2386 C CA . LEU A 1 293 ? -0.727 -11.530 -30.296 1.00 41.66 293 LEU A CA 1
ATOM 2387 C C . LEU A 1 293 ? -0.519 -13.037 -30.056 1.00 41.66 293 LEU A C 1
ATOM 2389 O O . LEU A 1 293 ? 0.443 -13.467 -29.419 1.00 41.66 293 LEU A O 1
ATOM 2393 N N . ALA A 1 294 ? -1.417 -13.858 -30.605 1.00 36.72 294 ALA A N 1
ATOM 2394 C CA . ALA A 1 294 ? -1.094 -15.239 -30.938 1.00 36.72 294 ALA A CA 1
ATOM 2395 C C . ALA A 1 294 ? 0.164 -15.257 -31.852 1.00 36.72 294 ALA A C 1
ATOM 2397 O O . ALA A 1 294 ? 0.446 -14.274 -32.536 1.00 36.72 294 ALA A O 1
ATOM 2398 N N . PRO A 1 295 ? 0.955 -16.343 -31.858 1.00 42.16 295 PRO A N 1
ATOM 2399 C CA . PRO A 1 295 ? 2.427 -16.336 -31.863 1.00 42.16 295 PRO A CA 1
ATOM 2400 C C . PRO A 1 295 ? 3.120 -15.999 -33.203 1.00 42.16 295 PRO A C 1
ATOM 2402 O O . PRO A 1 295 ? 4.211 -16.497 -33.469 1.00 42.16 295 PRO A O 1
ATOM 2405 N N . SER A 1 296 ? 2.527 -15.177 -34.069 1.00 41.91 296 SER A N 1
ATOM 2406 C CA . SER A 1 296 ? 3.111 -14.816 -35.368 1.00 41.91 296 SER A CA 1
ATOM 2407 C C . SER A 1 296 ? 3.821 -13.462 -35.405 1.00 41.91 296 SER A C 1
ATOM 2409 O O . SER A 1 296 ? 4.405 -13.134 -36.433 1.00 41.91 296 SER A O 1
ATOM 2411 N N . GLN A 1 297 ? 3.785 -12.664 -34.336 1.00 42.19 297 GLN A N 1
ATOM 2412 C CA . GLN A 1 297 ? 4.525 -11.401 -34.276 1.00 42.19 297 GLN A CA 1
ATOM 2413 C C . GLN A 1 297 ? 5.488 -11.418 -33.094 1.00 42.19 297 GLN A C 1
ATOM 2415 O O . GLN A 1 297 ? 5.137 -11.070 -31.969 1.00 42.19 297 GLN A O 1
ATOM 2420 N N . GLU A 1 298 ? 6.717 -11.862 -33.371 1.00 45.81 298 GLU A N 1
ATOM 2421 C CA . GLU A 1 298 ? 7.871 -11.597 -32.518 1.00 45.81 298 GLU A CA 1
ATOM 2422 C C . GLU A 1 298 ? 7.921 -10.084 -32.261 1.00 45.81 298 GLU A C 1
ATOM 2424 O O . GLU A 1 298 ? 8.072 -9.289 -33.191 1.00 45.81 298 GLU A O 1
ATOM 2429 N N . LEU A 1 299 ? 7.735 -9.681 -31.001 1.00 43.47 299 LEU A N 1
ATOM 2430 C CA . LEU A 1 299 ? 7.873 -8.295 -30.574 1.00 43.47 299 LEU A CA 1
ATOM 2431 C C . LEU A 1 299 ? 9.367 -7.949 -30.635 1.00 43.47 299 LEU A C 1
ATOM 2433 O O . LEU A 1 299 ? 10.098 -8.070 -29.655 1.00 43.47 299 LEU A O 1
ATOM 2437 N N . LEU A 1 300 ? 9.845 -7.613 -31.832 1.00 46.72 300 LEU A N 1
ATOM 2438 C CA . LEU A 1 300 ? 11.213 -7.181 -32.053 1.00 46.72 300 LEU A CA 1
ATOM 2439 C C . LEU A 1 300 ? 11.392 -5.796 -31.438 1.00 46.72 300 LEU A C 1
ATOM 2441 O O . LEU A 1 300 ? 11.013 -4.786 -32.024 1.00 46.72 300 LEU A O 1
ATOM 2445 N N . THR A 1 301 ? 11.979 -5.736 -30.250 1.00 43.78 301 THR A N 1
ATOM 2446 C CA . THR A 1 301 ? 12.506 -4.484 -29.713 1.00 43.78 301 THR A CA 1
ATOM 2447 C C . THR A 1 301 ? 13.861 -4.218 -30.367 1.00 43.78 301 THR A C 1
ATOM 2449 O O . THR A 1 301 ? 14.869 -4.797 -29.961 1.00 43.78 301 THR A O 1
ATOM 2452 N N . CYS A 1 302 ? 13.913 -3.365 -31.393 1.00 50.31 302 CYS A N 1
ATOM 2453 C CA . CYS A 1 302 ? 15.190 -2.877 -31.917 1.00 50.31 302 CYS A CA 1
ATOM 2454 C C . CYS A 1 302 ? 15.655 -1.670 -31.105 1.00 50.31 302 CYS A C 1
ATOM 2456 O O . CYS A 1 302 ? 15.087 -0.587 -31.211 1.00 50.31 302 CYS A O 1
ATOM 2458 N N . SER A 1 303 ? 16.728 -1.827 -30.333 1.00 48.12 303 SER A N 1
ATOM 2459 C CA . SER A 1 303 ? 17.487 -0.684 -29.822 1.00 48.12 303 SER A CA 1
ATOM 2460 C C . SER A 1 303 ? 18.597 -0.345 -30.808 1.00 48.12 303 SER A C 1
ATOM 2462 O O . SER A 1 303 ? 19.446 -1.191 -31.074 1.00 48.12 303 SER A O 1
ATOM 2464 N N . ILE A 1 304 ? 18.633 0.866 -31.356 1.00 53.75 304 ILE A N 1
ATOM 2465 C CA . ILE A 1 304 ? 19.679 1.247 -32.313 1.00 53.75 304 ILE A CA 1
ATOM 2466 C C . ILE A 1 304 ? 20.507 2.373 -31.694 1.00 53.75 304 ILE A C 1
ATOM 2468 O O . ILE A 1 304 ? 19.985 3.412 -31.293 1.00 53.75 304 ILE A O 1
ATOM 2472 N N . GLY A 1 305 ? 21.808 2.126 -31.541 1.00 51.25 305 GLY A N 1
ATOM 2473 C CA . GLY A 1 305 ? 22.769 3.095 -31.021 1.00 51.25 305 GLY A CA 1
ATOM 2474 C C . GLY A 1 305 ? 23.645 3.611 -32.153 1.00 51.25 305 GLY A C 1
ATOM 2475 O O . GLY A 1 305 ? 24.456 2.861 -32.686 1.00 51.25 305 GLY A O 1
ATOM 2476 N N . ALA A 1 306 ? 23.497 4.879 -32.522 1.00 54.62 306 ALA A N 1
ATOM 2477 C CA . ALA A 1 306 ? 24.378 5.533 -33.481 1.00 54.62 306 ALA A CA 1
ATOM 2478 C C . ALA A 1 306 ? 25.500 6.262 -32.731 1.00 54.62 306 ALA A C 1
ATOM 2480 O O . ALA A 1 306 ? 25.255 6.876 -31.696 1.00 54.62 306 ALA A O 1
ATOM 2481 N N . PHE A 1 307 ? 26.726 6.230 -33.252 1.00 54.16 307 PHE A N 1
ATOM 2482 C CA . PHE A 1 307 ? 27.834 6.998 -32.689 1.00 54.16 307 PHE A CA 1
ATOM 2483 C C . PHE A 1 307 ? 28.262 8.051 -33.703 1.00 54.16 307 PHE A C 1
ATOM 2485 O O . PHE A 1 307 ? 28.564 7.750 -34.859 1.00 54.16 307 PHE A O 1
ATOM 2492 N N . MET A 1 308 ? 28.306 9.304 -33.275 1.00 54.34 308 MET A N 1
ATOM 2493 C CA . MET A 1 308 ? 28.844 10.376 -34.097 1.00 54.34 308 MET A CA 1
ATOM 2494 C C . MET A 1 308 ? 30.264 10.651 -33.615 1.00 54.34 308 MET A C 1
ATOM 2496 O O . MET A 1 308 ? 30.480 11.004 -32.455 1.00 54.34 308 MET A O 1
ATOM 2500 N N . LYS A 1 309 ? 31.250 10.424 -34.486 1.00 47.16 309 LYS A N 1
ATOM 2501 C CA . LYS A 1 309 ? 32.651 10.716 -34.186 1.00 47.16 309 LYS A CA 1
ATOM 2502 C C . LYS A 1 309 ? 33.026 12.014 -34.888 1.00 47.16 309 LYS A C 1
ATOM 2504 O O . LYS A 1 309 ? 33.260 12.023 -36.092 1.00 47.16 309 LYS A O 1
ATOM 2509 N N . ASN A 1 310 ? 33.085 13.099 -34.127 1.00 55.75 310 ASN A N 1
ATOM 2510 C CA . ASN A 1 310 ? 33.716 14.337 -34.567 1.00 55.75 310 ASN A CA 1
ATOM 2511 C C . ASN A 1 310 ? 35.220 14.264 -34.231 1.00 55.75 310 ASN A C 1
ATOM 2513 O O . ASN A 1 310 ? 35.601 13.543 -33.306 1.00 55.75 310 ASN A O 1
ATOM 2517 N N . GLU A 1 311 ? 36.090 14.993 -34.938 1.00 53.69 311 GLU A N 1
ATOM 2518 C CA . GLU A 1 311 ? 37.558 14.949 -34.756 1.00 53.69 311 GLU A CA 1
ATOM 2519 C C . GLU A 1 311 ? 38.011 15.150 -33.298 1.00 53.69 311 GLU A C 1
ATOM 2521 O O . GLU A 1 311 ? 39.112 14.741 -32.930 1.00 53.69 311 GLU A O 1
ATOM 2526 N N . LYS A 1 312 ? 37.163 15.744 -32.448 1.00 56.09 312 LYS A N 1
ATOM 2527 C CA . LYS A 1 312 ? 37.477 16.054 -31.048 1.00 56.09 312 LYS A CA 1
ATOM 2528 C C . LYS A 1 312 ? 36.625 15.326 -29.999 1.00 56.09 312 LYS A C 1
ATOM 2530 O O . LYS A 1 312 ? 37.016 15.355 -28.837 1.00 56.09 312 LYS A O 1
ATOM 2535 N N . GLN A 1 313 ? 35.521 14.657 -30.356 1.00 56.06 313 GLN A N 1
ATOM 2536 C CA . GLN A 1 313 ? 34.612 13.997 -29.397 1.00 56.06 313 GLN A CA 1
ATOM 2537 C C . GLN A 1 313 ? 33.789 12.867 -30.046 1.00 56.06 313 GLN A C 1
ATOM 2539 O O . GLN A 1 313 ? 33.374 12.967 -31.200 1.00 56.06 313 GLN A O 1
ATOM 2544 N N . ILE A 1 314 ? 33.547 11.793 -29.285 1.00 59.53 314 ILE A N 1
ATOM 2545 C CA . ILE A 1 314 ? 32.598 10.724 -29.631 1.00 59.53 314 ILE A CA 1
ATOM 2546 C C . ILE A 1 314 ? 31.327 10.984 -28.826 1.00 59.53 314 ILE A C 1
ATOM 2548 O O . ILE A 1 314 ? 31.358 10.895 -27.600 1.00 59.53 314 ILE A O 1
ATOM 2552 N N . GLU A 1 315 ? 30.227 11.286 -29.504 1.00 57.44 315 GLU A N 1
ATOM 2553 C CA . GLU A 1 315 ? 28.907 11.384 -28.883 1.00 57.44 315 GLU A CA 1
ATOM 2554 C C . GLU A 1 315 ? 28.082 10.142 -29.238 1.00 57.44 315 GLU A C 1
ATOM 2556 O O . GLU A 1 315 ? 27.926 9.784 -30.410 1.00 57.44 315 GLU A O 1
ATOM 2561 N N . GLU A 1 316 ? 27.578 9.455 -28.212 1.00 54.66 316 GLU A N 1
ATOM 2562 C CA . GLU A 1 316 ? 26.677 8.315 -28.369 1.00 54.66 316 GLU A CA 1
ATOM 2563 C C . GLU A 1 316 ? 25.230 8.808 -28.430 1.00 54.66 316 GLU A C 1
ATOM 2565 O O . GLU A 1 316 ? 24.719 9.427 -27.497 1.00 54.66 316 GLU A O 1
ATOM 2570 N N . TYR A 1 317 ? 24.556 8.500 -29.532 1.00 58.00 317 TYR A N 1
ATOM 2571 C CA . TYR A 1 317 ? 23.151 8.800 -29.749 1.00 58.00 317 TYR A CA 1
ATOM 2572 C C . TYR A 1 317 ? 22.349 7.507 -29.710 1.00 58.00 317 TYR A C 1
ATOM 2574 O O . TYR A 1 317 ? 22.319 6.724 -30.663 1.00 58.00 317 TYR A O 1
ATOM 2582 N N . LYS A 1 318 ? 21.650 7.289 -28.598 1.00 54.12 318 LYS A N 1
ATOM 2583 C CA . LYS A 1 318 ? 20.734 6.161 -28.464 1.00 54.12 318 LYS A CA 1
ATOM 2584 C C . LYS A 1 318 ? 19.355 6.564 -28.978 1.00 54.12 318 LYS A C 1
ATOM 2586 O O . LYS A 1 318 ? 18.682 7.383 -28.357 1.00 54.12 318 LYS A O 1
ATOM 2591 N N . VAL A 1 319 ? 18.936 5.989 -30.102 1.00 56.44 319 VAL A N 1
ATOM 2592 C CA . VAL A 1 319 ? 17.573 6.148 -30.618 1.00 56.44 319 VAL A CA 1
ATOM 2593 C C . VAL A 1 319 ? 16.790 4.908 -30.205 1.00 56.44 319 VAL A C 1
ATOM 2595 O O . VAL A 1 319 ? 17.041 3.800 -30.678 1.00 56.44 319 VAL A O 1
ATOM 2598 N N . VAL A 1 320 ? 15.867 5.087 -29.264 1.00 50.84 320 VAL A N 1
ATOM 2599 C CA . VAL A 1 320 ? 14.937 4.036 -28.848 1.00 50.84 320 VAL A CA 1
ATOM 2600 C C . VAL A 1 320 ? 13.623 4.297 -29.568 1.00 50.84 320 VAL A C 1
ATOM 2602 O O . VAL A 1 320 ? 12.996 5.329 -29.349 1.00 50.84 320 VAL A O 1
ATOM 2605 N N . THR A 1 321 ? 13.237 3.398 -30.469 1.00 52.22 321 THR A N 1
ATOM 2606 C CA . THR A 1 321 ? 11.922 3.432 -31.114 1.00 52.22 321 THR A CA 1
ATOM 2607 C C . THR A 1 321 ? 11.035 2.361 -30.501 1.00 52.22 321 THR A C 1
ATOM 2609 O O . THR A 1 321 ? 11.361 1.178 -30.586 1.00 52.22 321 THR A O 1
ATOM 2612 N N . ASP A 1 322 ? 9.903 2.769 -29.934 1.00 45.31 322 ASP A N 1
ATOM 2613 C CA . ASP A 1 322 ? 8.868 1.843 -29.481 1.00 45.31 322 ASP A CA 1
ATOM 2614 C C . ASP A 1 322 ? 8.005 1.415 -30.679 1.00 45.31 322 ASP A C 1
ATOM 2616 O O . ASP A 1 322 ? 7.301 2.229 -31.280 1.00 45.31 322 ASP A O 1
ATOM 2620 N N . GLY A 1 323 ? 8.078 0.136 -31.056 1.00 54.72 323 GLY A N 1
ATOM 2621 C CA . GLY A 1 323 ? 7.269 -0.457 -32.127 1.00 54.72 323 GLY A CA 1
ATOM 2622 C C . GLY A 1 323 ? 8.057 -1.359 -33.078 1.00 54.72 323 GLY A C 1
ATOM 2623 O O . GLY A 1 323 ? 9.277 -1.470 -32.974 1.00 54.72 323 GLY A O 1
ATOM 2624 N N . LEU A 1 324 ? 7.339 -2.015 -34.006 1.00 51.53 324 LEU A N 1
ATOM 2625 C CA . LEU A 1 324 ? 7.939 -2.778 -35.109 1.00 51.53 324 LEU A CA 1
ATOM 2626 C C . LEU A 1 324 ? 9.046 -1.943 -35.761 1.00 51.53 324 LEU A C 1
ATOM 2628 O O . LEU A 1 324 ? 8.814 -0.779 -36.084 1.00 51.53 324 LEU A O 1
ATOM 2632 N N . CYS A 1 325 ? 10.224 -2.542 -35.946 1.00 58.03 325 CYS A N 1
ATOM 2633 C CA . CYS A 1 325 ? 11.404 -1.894 -36.513 1.00 58.03 325 CYS A CA 1
ATOM 2634 C C . CYS A 1 325 ? 11.173 -1.500 -37.978 1.00 58.03 325 CYS A C 1
ATOM 2636 O O . CYS A 1 325 ? 11.626 -2.175 -38.904 1.00 58.03 325 CYS A O 1
ATOM 2638 N N . ASP A 1 326 ? 10.446 -0.410 -38.188 1.00 66.62 326 ASP A N 1
ATOM 2639 C CA . ASP A 1 326 ? 10.278 0.218 -39.483 1.00 66.62 326 ASP A CA 1
ATOM 2640 C C . ASP A 1 326 ? 11.610 0.880 -39.851 1.00 66.62 326 ASP A C 1
ATOM 2642 O O . ASP A 1 326 ? 11.945 1.985 -39.406 1.00 66.62 326 ASP A O 1
ATOM 2646 N N . LYS A 1 327 ? 12.413 0.131 -40.616 1.00 65.94 327 LYS A N 1
ATOM 2647 C CA . LYS A 1 327 ? 13.747 0.541 -41.059 1.00 65.94 327 LYS A CA 1
ATOM 2648 C C . LYS A 1 327 ? 13.703 1.891 -41.773 1.00 65.94 327 LYS A C 1
ATOM 2650 O O . LYS A 1 327 ? 14.630 2.675 -41.597 1.00 65.94 327 LYS A O 1
ATOM 2655 N N . ASP A 1 328 ? 12.631 2.187 -42.505 1.00 67.69 328 ASP A N 1
ATOM 2656 C CA . ASP A 1 328 ? 12.505 3.410 -43.297 1.00 67.69 328 ASP A CA 1
ATOM 2657 C C . ASP A 1 328 ? 12.246 4.628 -42.400 1.00 67.69 328 ASP A C 1
ATOM 2659 O O . ASP A 1 328 ? 12.851 5.696 -42.565 1.00 67.69 328 ASP A O 1
ATOM 2663 N N . LYS A 1 329 ? 11.410 4.461 -41.369 1.00 67.94 329 LYS A N 1
ATOM 2664 C CA . LYS A 1 329 ? 11.152 5.511 -40.373 1.00 67.94 329 LYS A CA 1
ATOM 2665 C C . LYS A 1 329 ? 12.392 5.831 -39.537 1.00 67.94 329 LYS A C 1
ATOM 2667 O O . LYS A 1 329 ? 12.663 6.991 -39.238 1.00 67.94 329 LYS A O 1
ATOM 2672 N N . LEU A 1 330 ? 13.184 4.820 -39.198 1.00 68.56 330 LEU A N 1
ATOM 2673 C CA . LEU A 1 330 ? 14.442 5.028 -38.488 1.00 68.56 330 LEU A CA 1
ATOM 2674 C C . LEU A 1 330 ? 15.520 5.654 -39.391 1.00 68.56 330 LEU A C 1
ATOM 2676 O O . LEU A 1 330 ? 16.225 6.573 -38.971 1.00 68.56 330 LEU A O 1
ATOM 2680 N N . PHE A 1 331 ? 15.629 5.197 -40.641 1.00 71.88 331 PHE A N 1
ATOM 2681 C CA . PHE A 1 331 ? 16.562 5.757 -41.618 1.00 71.88 331 PHE A CA 1
ATOM 2682 C C . PHE A 1 331 ? 16.274 7.244 -41.865 1.00 71.88 331 PHE A C 1
ATOM 2684 O O . PHE A 1 331 ? 17.194 8.059 -41.849 1.00 71.88 331 PHE A O 1
ATOM 2691 N N . SER A 1 332 ? 14.999 7.626 -41.996 1.00 74.44 332 SER A N 1
ATOM 2692 C CA . SER A 1 332 ? 14.599 9.033 -42.142 1.00 74.44 332 SER A CA 1
ATOM 2693 C C . SER A 1 332 ? 14.905 9.884 -40.902 1.00 74.44 332 SER A C 1
ATOM 2695 O O . SER A 1 332 ? 15.380 11.008 -41.051 1.00 74.44 332 SER A O 1
ATOM 2697 N N . GLN A 1 333 ? 14.729 9.357 -39.684 1.00 74.12 333 GLN A N 1
ATOM 2698 C CA . GLN A 1 333 ? 15.112 10.061 -38.451 1.00 74.12 333 GLN A CA 1
ATOM 2699 C C . GLN A 1 333 ? 16.620 10.309 -38.347 1.00 74.12 333 GLN A C 1
ATOM 2701 O O . GLN A 1 333 ? 17.037 11.401 -37.956 1.00 74.12 333 GLN A O 1
ATOM 2706 N N . LEU A 1 334 ? 17.439 9.323 -38.720 1.00 71.94 334 LEU A N 1
ATOM 2707 C CA . LEU A 1 334 ? 18.893 9.483 -38.770 1.00 71.94 334 LEU A CA 1
ATOM 2708 C C . LEU A 1 334 ? 19.313 10.469 -39.875 1.00 71.94 334 LEU A C 1
ATOM 2710 O O . LEU A 1 334 ? 20.200 11.289 -39.645 1.00 71.94 334 LEU A O 1
ATOM 2714 N N . LYS A 1 335 ? 18.638 10.456 -41.035 1.00 75.62 335 LYS A N 1
ATOM 2715 C CA . LYS A 1 335 ? 18.918 11.365 -42.162 1.00 75.62 335 LYS A CA 1
ATOM 2716 C C . LYS A 1 335 ? 18.557 12.824 -41.851 1.00 75.62 335 LYS A C 1
ATOM 2718 O O . LYS A 1 335 ? 19.360 13.702 -42.125 1.00 75.62 335 LYS A O 1
ATOM 2723 N N . MET A 1 336 ? 17.447 13.091 -41.155 1.00 75.12 336 MET A N 1
ATOM 2724 C CA . MET A 1 336 ? 17.121 14.454 -40.688 1.00 75.12 336 MET A CA 1
ATOM 2725 C C . MET A 1 336 ? 18.191 15.047 -39.757 1.00 75.12 336 MET A C 1
ATOM 2727 O O . MET A 1 336 ? 18.348 16.264 -39.689 1.00 75.12 336 MET A O 1
ATOM 2731 N N . LYS A 1 337 ? 18.931 14.206 -39.023 1.00 70.75 337 LYS A N 1
ATOM 2732 C CA . LYS A 1 337 ? 20.047 14.666 -38.185 1.00 70.75 337 LYS A CA 1
ATOM 2733 C C . LYS A 1 337 ? 21.335 14.898 -38.967 1.00 70.75 337 LYS A C 1
ATOM 2735 O O . LYS A 1 337 ? 22.123 15.743 -38.559 1.00 70.75 337 LYS A O 1
ATOM 2740 N N . CYS A 1 338 ? 21.537 14.196 -40.078 1.00 71.69 338 CYS A N 1
ATOM 2741 C CA . CYS A 1 338 ? 22.645 14.472 -40.989 1.00 71.69 338 CYS A CA 1
ATOM 2742 C C . CYS A 1 338 ? 22.594 15.905 -41.531 1.00 71.69 338 CYS A C 1
ATOM 2744 O O . CYS A 1 338 ? 23.622 16.572 -41.559 1.00 71.69 338 CYS A O 1
ATOM 2746 N N . ASP A 1 339 ? 21.399 16.412 -41.848 1.00 68.69 339 ASP A N 1
ATOM 2747 C CA . ASP A 1 339 ? 21.213 17.786 -42.339 1.00 68.69 339 ASP A CA 1
ATOM 2748 C C . ASP A 1 339 ? 21.619 18.860 -41.309 1.00 68.69 339 ASP A C 1
ATOM 2750 O O . ASP A 1 339 ? 21.835 20.018 -41.659 1.00 68.69 339 ASP A O 1
ATOM 2754 N N . GLN A 1 340 ? 21.741 18.489 -40.029 1.00 69.75 340 GLN A N 1
ATOM 2755 C CA . GLN A 1 340 ? 22.114 19.399 -38.943 1.00 69.75 340 GLN A CA 1
ATOM 2756 C C . GLN A 1 340 ? 23.619 19.408 -38.643 1.00 69.75 340 GLN A C 1
ATOM 2758 O O . GLN A 1 340 ? 24.081 20.300 -37.930 1.00 69.75 340 GLN A O 1
ATOM 2763 N N . VAL A 1 341 ? 24.397 18.445 -39.154 1.00 65.00 341 VAL A N 1
ATOM 2764 C CA . VAL A 1 341 ? 25.815 18.282 -38.799 1.00 65.00 341 VAL A CA 1
ATOM 2765 C C . VAL A 1 341 ? 26.684 18.392 -40.049 1.00 65.00 341 VAL A C 1
ATOM 2767 O O . VAL A 1 341 ? 26.910 17.425 -40.766 1.00 65.00 341 VAL A O 1
ATOM 2770 N N . SER A 1 342 ? 27.179 19.607 -40.289 1.00 53.59 342 SER A N 1
ATOM 2771 C CA . SER A 1 342 ? 27.744 20.057 -41.568 1.00 53.59 342 SER A CA 1
ATOM 2772 C C . SER A 1 342 ? 28.966 19.284 -42.094 1.00 53.59 342 SER A C 1
ATOM 2774 O O . SER A 1 342 ? 29.195 19.347 -43.295 1.00 53.59 342 SER A O 1
ATOM 2776 N N . GLU A 1 343 ? 29.772 18.591 -41.276 1.00 55.47 343 GLU A N 1
ATOM 2777 C CA . GLU A 1 343 ? 31.078 18.058 -41.744 1.00 55.47 343 GLU A CA 1
ATOM 2778 C C . GLU A 1 343 ? 31.582 16.782 -41.028 1.00 55.47 343 GLU A C 1
ATOM 2780 O O . GLU A 1 343 ? 32.766 16.460 -41.087 1.00 55.47 343 GLU A O 1
ATOM 2785 N N . SER A 1 344 ? 30.733 16.013 -40.336 1.00 51.94 344 SER A N 1
ATOM 2786 C CA . SER A 1 344 ? 31.217 14.853 -39.557 1.00 51.94 344 SER A CA 1
ATOM 2787 C C . SER A 1 344 ? 30.987 13.499 -40.235 1.00 51.94 344 SER A C 1
ATOM 2789 O O . SER A 1 344 ? 29.908 13.225 -40.762 1.00 51.94 344 SER A O 1
ATOM 2791 N N . HIS A 1 345 ? 31.970 12.599 -40.130 1.00 57.84 345 HIS A N 1
ATOM 2792 C CA . HIS A 1 345 ? 31.800 11.186 -40.464 1.00 57.84 345 HIS A CA 1
ATOM 2793 C C . HIS A 1 345 ? 30.866 10.512 -39.444 1.00 57.84 345 HIS A C 1
ATOM 2795 O O . HIS A 1 345 ? 31.268 10.157 -38.333 1.00 57.84 345 HIS A O 1
ATOM 2801 N N . LEU A 1 346 ? 29.601 10.328 -39.821 1.00 55.50 346 LEU A N 1
ATOM 2802 C CA . LEU A 1 346 ? 28.637 9.581 -39.019 1.00 55.50 346 LEU A CA 1
ATOM 2803 C C . LEU A 1 346 ? 28.893 8.076 -39.162 1.00 55.50 346 LEU A C 1
ATOM 2805 O O . LEU A 1 346 ? 28.802 7.540 -40.266 1.00 55.50 346 LEU A O 1
ATOM 2809 N N . ILE A 1 347 ? 29.166 7.388 -38.049 1.00 55.75 347 ILE A N 1
ATOM 2810 C CA . ILE A 1 347 ? 29.279 5.927 -38.019 1.00 55.75 347 ILE A CA 1
ATOM 2811 C C . ILE A 1 347 ? 28.055 5.366 -37.290 1.00 55.75 347 ILE A C 1
ATOM 2813 O O . ILE A 1 347 ? 27.993 5.291 -36.063 1.00 55.75 347 ILE A O 1
ATOM 2817 N N . VAL A 1 348 ? 27.045 4.972 -38.059 1.00 53.81 348 VAL A N 1
ATOM 2818 C CA . VAL A 1 348 ? 25.828 4.368 -37.509 1.00 53.81 348 VAL A CA 1
ATOM 2819 C C . VAL A 1 348 ? 26.076 2.886 -37.274 1.00 53.81 348 VAL A C 1
ATOM 2821 O O . VAL A 1 348 ? 26.382 2.171 -38.220 1.00 53.81 348 VAL A O 1
ATOM 2824 N N . TYR A 1 349 ? 25.904 2.418 -36.040 1.00 51.75 349 TYR A N 1
ATOM 2825 C CA . TYR A 1 349 ? 25.907 0.994 -35.730 1.00 51.75 349 TYR A CA 1
ATOM 2826 C C . TYR A 1 349 ? 24.481 0.529 -35.437 1.00 51.75 349 TYR A C 1
ATOM 2828 O O . TYR A 1 349 ? 23.700 1.208 -34.776 1.00 51.75 349 TYR A O 1
ATOM 2836 N N . PHE A 1 350 ? 24.129 -0.661 -35.910 1.00 52.09 350 PHE A N 1
ATOM 2837 C CA . PHE A 1 350 ? 22.839 -1.270 -35.612 1.00 52.09 350 PHE A CA 1
ATOM 2838 C C . PHE A 1 350 ? 23.054 -2.374 -34.581 1.00 52.09 350 PHE A C 1
ATOM 2840 O O . PHE A 1 350 ? 23.735 -3.354 -34.848 1.00 52.09 350 PHE A O 1
ATOM 2847 N N . ASN A 1 351 ? 22.491 -2.228 -33.382 1.00 48.97 351 ASN A N 1
ATOM 2848 C CA . ASN A 1 351 ? 22.533 -3.290 -32.378 1.00 48.97 351 ASN A CA 1
ATOM 2849 C C . ASN A 1 351 ? 21.145 -3.915 -32.210 1.00 48.97 351 ASN A C 1
ATOM 2851 O O . ASN A 1 351 ? 20.471 -3.738 -31.200 1.00 48.97 351 ASN A O 1
ATOM 2855 N N . GLY A 1 352 ? 20.690 -4.620 -33.245 1.00 48.47 352 GLY A N 1
ATOM 2856 C CA . GLY A 1 352 ? 19.450 -5.384 -33.165 1.00 48.47 352 GLY A CA 1
ATOM 2857 C C . GLY A 1 352 ? 19.666 -6.669 -32.370 1.00 48.47 352 GLY A C 1
ATOM 2858 O O . GLY A 1 352 ? 20.272 -7.606 -32.882 1.00 48.47 352 GLY A O 1
ATOM 2859 N N . GLN A 1 353 ? 19.149 -6.750 -31.143 1.00 46.88 353 GLN A N 1
ATOM 2860 C CA . GLN A 1 353 ? 19.014 -8.034 -30.456 1.00 46.88 353 GLN A CA 1
ATOM 2861 C C . GLN A 1 353 ? 17.730 -8.723 -30.928 1.00 46.88 353 GLN A C 1
ATOM 2863 O O . GLN A 1 353 ? 16.632 -8.413 -30.475 1.00 46.88 353 GLN A O 1
ATOM 2868 N N . HIS A 1 354 ? 17.871 -9.677 -31.849 1.00 44.97 354 HIS A N 1
ATOM 2869 C CA . HIS A 1 354 ? 16.807 -10.632 -32.153 1.00 44.97 354 HIS A CA 1
ATOM 2870 C C . HIS A 1 354 ? 16.706 -11.633 -30.996 1.00 44.97 354 HIS A C 1
ATOM 2872 O O . HIS A 1 354 ? 17.509 -12.560 -30.893 1.00 44.97 354 HIS A O 1
ATOM 2878 N N . HIS A 1 355 ? 15.718 -11.466 -30.120 1.00 41.62 355 HIS A N 1
ATOM 2879 C CA . HIS A 1 355 ? 15.317 -12.520 -29.191 1.00 41.62 355 HIS A CA 1
ATOM 2880 C C . HIS A 1 355 ? 14.264 -13.405 -29.864 1.00 41.62 355 HIS A C 1
ATOM 2882 O O . HIS A 1 355 ? 13.070 -13.257 -29.623 1.00 41.62 355 HIS A O 1
ATOM 2888 N N . SER A 1 356 ? 14.701 -14.330 -30.724 1.00 38.84 356 SER A N 1
ATOM 2889 C CA . SER A 1 356 ? 13.829 -15.437 -31.130 1.00 38.84 356 SER A CA 1
ATOM 2890 C C . SER A 1 356 ? 13.834 -16.508 -30.037 1.00 38.84 356 SER A C 1
ATOM 2892 O O . SER A 1 356 ? 14.884 -16.859 -29.497 1.00 38.84 356 SER A O 1
ATOM 2894 N N . MET A 1 357 ? 12.659 -17.045 -29.691 1.00 36.09 357 MET A N 1
ATOM 2895 C CA . MET A 1 357 ? 12.538 -18.158 -28.733 1.00 36.09 357 MET A CA 1
ATOM 2896 C C . MET A 1 357 ? 13.003 -19.507 -29.308 1.00 36.09 357 MET A C 1
ATOM 2898 O O . MET A 1 357 ? 13.103 -20.497 -28.578 1.00 36.09 357 MET A O 1
ATOM 2902 N N . LYS A 1 358 ? 13.327 -19.579 -30.604 1.00 37.31 358 LYS A N 1
ATOM 2903 C CA . LYS A 1 358 ? 14.100 -20.699 -31.153 1.00 37.31 358 LYS A CA 1
ATOM 2904 C C . LYS A 1 358 ? 15.581 -20.417 -30.924 1.00 37.31 358 LYS A C 1
ATOM 2906 O O . LYS A 1 358 ? 16.001 -19.281 -31.060 1.00 37.31 358 LYS A O 1
ATOM 2911 N N . LYS A 1 359 ? 16.351 -21.451 -30.554 1.00 36.91 359 LYS A N 1
ATOM 2912 C CA . LYS A 1 359 ? 17.810 -21.438 -30.300 1.00 36.91 359 LYS A CA 1
ATOM 2913 C C . LYS A 1 359 ? 18.633 -20.903 -31.492 1.00 36.91 359 LYS A C 1
ATOM 2915 O O . LYS A 1 359 ? 19.423 -21.638 -32.079 1.00 36.91 359 LYS A O 1
ATOM 2920 N N . GLU A 1 360 ? 18.490 -19.639 -31.839 1.00 40.84 360 GLU A N 1
ATOM 2921 C CA . GLU A 1 360 ? 19.354 -18.942 -32.775 1.00 40.84 360 GLU A CA 1
ATOM 2922 C C . GLU A 1 360 ? 20.130 -17.889 -32.000 1.00 40.84 360 GLU A C 1
ATOM 2924 O O . GLU A 1 360 ? 19.603 -17.163 -31.157 1.00 40.84 360 GLU A O 1
ATOM 2929 N N . LYS A 1 361 ? 21.444 -17.910 -32.209 1.00 40.41 361 LYS A N 1
ATOM 2930 C CA . LYS A 1 361 ? 22.391 -17.014 -31.556 1.00 40.41 361 LYS A CA 1
ATOM 2931 C C . LYS A 1 361 ? 21.983 -15.574 -31.868 1.00 40.41 361 LYS A C 1
ATOM 2933 O O . LYS A 1 361 ? 21.626 -15.274 -33.002 1.00 40.41 361 LYS A O 1
ATOM 2938 N N . ALA A 1 362 ? 22.075 -14.680 -30.886 1.00 40.44 362 ALA A N 1
ATOM 2939 C CA . ALA A 1 362 ? 21.927 -13.254 -31.141 1.00 40.44 362 ALA A CA 1
ATOM 2940 C C . ALA A 1 362 ? 22.985 -12.830 -32.176 1.00 40.44 362 ALA A C 1
ATOM 2942 O O . ALA A 1 362 ? 24.187 -12.867 -31.906 1.00 40.44 362 ALA A O 1
ATOM 2943 N N . HIS A 1 363 ? 22.544 -12.489 -33.385 1.00 43.22 363 HIS A N 1
ATOM 2944 C CA . HIS A 1 363 ? 23.425 -12.016 -34.444 1.00 43.22 363 HIS A CA 1
ATOM 2945 C C . HIS A 1 363 ? 23.561 -10.500 -34.324 1.00 43.22 363 HIS A C 1
ATOM 2947 O O . HIS A 1 363 ? 22.629 -9.760 -34.626 1.00 43.22 363 HIS A O 1
ATOM 2953 N N . LEU A 1 364 ? 24.732 -10.040 -33.885 1.00 42.81 364 LEU A N 1
ATOM 2954 C CA . LEU A 1 364 ? 25.072 -8.625 -33.907 1.00 42.81 364 LEU A CA 1
ATOM 2955 C C . LEU A 1 364 ? 25.418 -8.247 -35.352 1.00 42.81 364 LEU A C 1
ATOM 2957 O O . LEU A 1 364 ? 26.448 -8.665 -35.884 1.00 42.81 364 LEU A O 1
ATOM 2961 N N . VAL A 1 365 ? 24.550 -7.488 -36.017 1.00 49.44 365 VAL A N 1
ATOM 2962 C CA . VAL A 1 365 ? 24.853 -6.976 -37.357 1.00 49.44 365 VAL A CA 1
ATOM 2963 C C . VAL A 1 365 ? 25.494 -5.603 -37.230 1.00 49.44 365 VAL A C 1
ATOM 2965 O O . VAL A 1 365 ? 24.813 -4.597 -37.073 1.00 49.44 365 VAL A O 1
ATOM 2968 N N . GLN A 1 366 ? 26.813 -5.549 -37.368 1.00 48.34 366 GLN A N 1
ATOM 2969 C CA . GLN A 1 366 ? 27.541 -4.290 -37.387 1.00 48.34 366 GLN A CA 1
ATOM 2970 C C . GLN A 1 366 ? 27.658 -3.786 -38.832 1.00 48.34 366 GLN A C 1
ATOM 2972 O O . GLN A 1 366 ? 28.428 -4.332 -39.617 1.00 48.34 366 GLN A O 1
ATOM 2977 N N . GLN A 1 367 ? 26.900 -2.750 -39.191 1.00 57.88 367 GLN A N 1
ATOM 2978 C CA . GLN A 1 367 ? 27.109 -2.019 -40.442 1.00 57.88 367 GLN A CA 1
ATOM 2979 C C . GLN A 1 367 ? 27.959 -0.781 -40.151 1.00 57.88 367 GLN A C 1
ATOM 2981 O O . GLN A 1 367 ? 27.749 -0.113 -39.147 1.00 57.88 367 GLN A O 1
ATOM 2986 N N . THR A 1 368 ? 28.931 -0.486 -41.009 1.00 53.28 368 THR A N 1
ATOM 2987 C CA . THR A 1 368 ? 29.702 0.762 -40.977 1.00 53.28 368 THR A CA 1
ATOM 2988 C C . THR A 1 368 ? 29.648 1.372 -42.363 1.00 53.28 368 THR A C 1
ATOM 2990 O O . THR A 1 368 ? 30.266 0.849 -43.288 1.00 53.28 368 THR A O 1
ATOM 2993 N N . THR A 1 369 ? 28.894 2.455 -42.518 1.00 59.81 369 THR A N 1
ATOM 2994 C CA . THR A 1 369 ? 28.870 3.242 -43.753 1.00 59.81 369 THR A CA 1
ATOM 2995 C C . THR A 1 369 ? 29.659 4.520 -43.527 1.00 59.81 369 THR A C 1
ATOM 2997 O O . THR A 1 369 ? 29.246 5.370 -42.738 1.00 59.81 369 THR A O 1
ATOM 3000 N N . ASN A 1 370 ? 30.776 4.676 -44.230 1.00 54.81 370 ASN A N 1
ATOM 3001 C CA . ASN A 1 370 ? 31.417 5.979 -44.340 1.00 54.81 370 ASN A CA 1
ATOM 3002 C C . ASN A 1 370 ? 30.531 6.808 -45.282 1.00 54.81 370 ASN A C 1
ATOM 3004 O O . ASN A 1 370 ? 30.325 6.387 -46.414 1.00 54.81 370 ASN A O 1
ATOM 3008 N N . ASN A 1 371 ? 29.985 7.932 -44.806 1.00 63.84 371 ASN A N 1
ATOM 3009 C CA . ASN A 1 371 ? 29.083 8.846 -45.537 1.00 63.84 371 ASN A CA 1
ATOM 3010 C C . ASN A 1 371 ? 27.587 8.479 -45.525 1.00 63.84 371 ASN A C 1
ATOM 3012 O O . ASN A 1 371 ? 26.897 8.673 -46.517 1.00 63.84 371 ASN A O 1
ATOM 3016 N N . PHE A 1 372 ? 27.044 8.035 -44.385 1.00 68.81 372 PHE A N 1
ATOM 3017 C CA . PHE A 1 372 ? 25.589 7.838 -44.220 1.00 68.81 372 PHE A CA 1
ATOM 3018 C C . PHE A 1 372 ? 24.742 9.075 -44.604 1.00 68.81 372 PHE A C 1
ATOM 3020 O O . PHE A 1 372 ? 23.586 8.946 -44.994 1.00 68.81 372 PHE A O 1
ATOM 3027 N N . CYS A 1 373 ? 25.326 10.270 -44.501 1.00 69.88 373 CYS A N 1
ATOM 3028 C CA . CYS A 1 373 ? 24.678 11.542 -44.808 1.00 69.88 373 CYS A CA 1
ATOM 3029 C C . CYS A 1 373 ? 24.667 11.909 -46.301 1.00 69.88 373 CYS A C 1
ATOM 3031 O O . CYS A 1 373 ? 24.177 12.980 -46.648 1.00 69.88 373 CYS A O 1
ATOM 3033 N N . ASP A 1 374 ? 25.193 11.059 -47.187 1.00 72.56 374 ASP A N 1
ATOM 3034 C CA . ASP A 1 374 ? 25.123 11.309 -48.624 1.00 72.56 374 ASP A CA 1
ATOM 3035 C C . ASP A 1 374 ? 23.648 11.276 -49.092 1.00 72.56 374 ASP A C 1
ATOM 3037 O O . ASP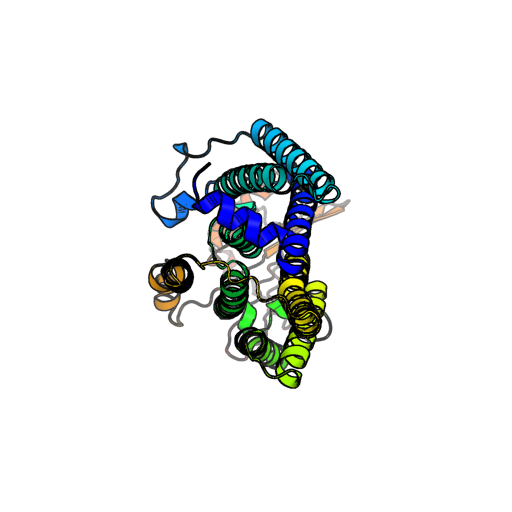 A 1 374 ? 22.951 10.268 -48.888 1.00 72.56 374 ASP A O 1
ATOM 3041 N N . PRO A 1 375 ? 23.125 12.362 -49.701 1.00 66.69 375 PRO A N 1
ATOM 3042 C CA . PRO A 1 375 ? 21.739 12.423 -50.152 1.00 66.69 375 PRO A CA 1
ATOM 3043 C C . PRO A 1 375 ? 21.391 11.312 -51.148 1.00 66.69 375 PRO A C 1
ATOM 3045 O O . PRO A 1 375 ? 20.227 10.897 -51.163 1.00 66.69 375 PRO A O 1
ATOM 3048 N N . ALA A 1 376 ? 22.374 10.794 -51.897 1.00 69.69 376 ALA A N 1
ATOM 3049 C CA . ALA A 1 376 ? 22.197 9.727 -52.876 1.00 69.69 376 ALA A CA 1
ATOM 3050 C C . ALA A 1 376 ? 21.881 8.358 -52.249 1.00 69.69 376 ALA A C 1
ATOM 3052 O O . ALA A 1 376 ? 21.266 7.530 -52.909 1.00 69.69 376 ALA A O 1
ATOM 3053 N N . ILE A 1 377 ? 22.222 8.116 -50.975 1.00 67.12 377 ILE A N 1
ATOM 3054 C CA . ILE A 1 377 ? 21.956 6.820 -50.335 1.00 67.12 377 ILE A CA 1
ATOM 3055 C C . ILE A 1 377 ? 20.459 6.692 -50.028 1.00 67.12 377 ILE A C 1
ATOM 3057 O O . ILE A 1 377 ? 19.898 7.410 -49.184 1.00 67.12 377 ILE A O 1
ATOM 3061 N N . THR A 1 378 ? 19.816 5.742 -50.712 1.00 65.31 378 THR A N 1
ATOM 3062 C CA . THR A 1 378 ? 18.409 5.364 -50.526 1.00 65.31 378 THR A CA 1
ATOM 3063 C C . THR A 1 378 ? 18.269 4.018 -49.792 1.00 65.31 378 THR A C 1
ATOM 3065 O O . THR A 1 378 ? 19.156 3.165 -49.890 1.00 65.31 378 THR A O 1
ATOM 3068 N N . PRO A 1 379 ? 17.148 3.761 -49.081 1.00 56.59 379 PRO A N 1
ATOM 3069 C CA . PRO A 1 379 ? 16.910 2.474 -48.413 1.00 56.59 379 PRO A CA 1
ATOM 3070 C C . PRO A 1 379 ? 16.968 1.261 -49.360 1.00 56.59 379 PRO A C 1
ATOM 3072 O O . PRO A 1 379 ? 17.310 0.157 -48.937 1.00 56.59 379 PRO A O 1
ATOM 3075 N N . SER A 1 380 ? 16.653 1.456 -50.646 1.00 53.38 380 SER A N 1
ATOM 3076 C CA . SER A 1 380 ? 16.616 0.406 -51.669 1.00 53.38 380 SER A CA 1
ATOM 3077 C C . SER A 1 380 ? 17.984 0.003 -52.225 1.00 53.38 380 SER A C 1
ATOM 3079 O O . SER A 1 380 ? 18.150 -1.167 -52.562 1.00 53.38 380 SER A O 1
ATOM 3081 N N . GLU A 1 381 ? 18.952 0.922 -52.302 1.00 52.31 381 GLU A N 1
ATOM 3082 C CA . GLU A 1 381 ? 20.317 0.639 -52.795 1.00 52.31 381 GLU A CA 1
ATOM 3083 C C . GLU A 1 381 ? 21.198 -0.044 -51.743 1.00 52.31 381 GLU A C 1
ATOM 3085 O O . GLU A 1 381 ? 22.184 -0.700 -52.067 1.00 52.31 381 GLU A O 1
ATOM 3090 N N . ASN A 1 382 ? 20.801 0.007 -50.471 1.00 48.78 382 ASN A N 1
ATOM 3091 C CA . ASN A 1 382 ? 21.520 -0.649 -49.380 1.00 48.78 382 ASN A CA 1
ATOM 3092 C C . ASN A 1 382 ? 21.267 -2.175 -49.306 1.00 48.78 382 ASN A C 1
ATOM 3094 O O . ASN A 1 382 ? 21.631 -2.823 -48.323 1.00 48.78 382 ASN A O 1
ATOM 3098 N N . LYS A 1 383 ? 20.619 -2.767 -50.323 1.00 46.66 383 LYS A N 1
ATOM 3099 C CA . LYS A 1 383 ? 20.408 -4.222 -50.430 1.00 46.66 383 LYS A CA 1
ATOM 3100 C C . LYS A 1 383 ? 21.685 -4.986 -50.797 1.00 46.66 383 LYS A C 1
ATOM 3102 O O . LYS A 1 383 ? 21.808 -6.137 -50.386 1.00 46.66 383 LYS A O 1
ATOM 3107 N N . ASP A 1 384 ? 22.632 -4.336 -51.478 1.00 40.16 384 ASP A N 1
ATOM 3108 C CA . ASP A 1 384 ? 23.821 -4.993 -52.046 1.00 40.16 384 ASP A CA 1
ATOM 3109 C C . ASP A 1 384 ? 25.115 -4.768 -51.240 1.00 40.16 384 ASP A C 1
ATOM 3111 O O . ASP A 1 384 ? 26.137 -5.409 -51.497 1.00 40.16 384 ASP A O 1
ATOM 3115 N N . HIS A 1 385 ? 25.093 -3.921 -50.206 1.00 43.56 385 HIS A N 1
ATOM 3116 C CA . HIS A 1 385 ? 26.208 -3.826 -49.266 1.00 43.56 385 HIS A CA 1
ATOM 3117 C C . HIS A 1 385 ? 26.142 -4.980 -48.258 1.00 43.56 385 HIS A C 1
ATOM 3119 O O . HIS A 1 385 ? 25.267 -5.024 -47.394 1.00 43.56 385 HIS A O 1
ATOM 3125 N N . LEU A 1 386 ? 27.077 -5.931 -48.403 1.00 38.56 386 LEU A N 1
ATOM 3126 C CA . LEU A 1 386 ? 27.220 -7.133 -47.579 1.00 38.56 386 LEU A CA 1
ATOM 3127 C C . LEU A 1 386 ? 26.946 -6.858 -46.092 1.00 38.56 386 LEU A C 1
ATOM 3129 O O . LEU A 1 386 ? 27.721 -6.187 -45.406 1.00 38.56 386 LEU A O 1
ATOM 3133 N N . TRP A 1 387 ? 25.889 -7.486 -45.577 1.00 36.56 387 TRP A N 1
ATOM 3134 C CA . TRP A 1 387 ? 25.673 -7.663 -44.149 1.00 36.56 387 TRP A CA 1
ATOM 3135 C C . TRP A 1 387 ? 26.811 -8.543 -43.629 1.00 36.56 387 TRP A C 1
ATOM 3137 O O . TRP A 1 387 ? 26.765 -9.768 -43.739 1.00 36.56 387 TRP A O 1
ATOM 3147 N N . THR A 1 388 ? 27.871 -7.940 -43.091 1.00 38.16 388 THR A N 1
ATOM 3148 C CA . THR A 1 388 ? 28.908 -8.711 -42.402 1.00 38.16 388 THR A CA 1
ATOM 3149 C C . THR A 1 388 ? 28.349 -9.146 -41.052 1.00 38.16 388 THR A C 1
ATOM 3151 O O . THR A 1 388 ? 28.424 -8.444 -40.048 1.00 38.16 388 THR A O 1
ATOM 3154 N N . GLN A 1 389 ? 27.731 -10.327 -41.033 1.00 34.84 389 GLN A N 1
ATOM 3155 C CA . GLN A 1 389 ? 27.358 -10.999 -39.796 1.00 34.84 389 GLN A CA 1
ATOM 3156 C C . GLN A 1 389 ? 28.635 -11.366 -39.037 1.00 34.84 389 GLN A C 1
ATOM 3158 O O . GLN A 1 389 ? 29.302 -12.350 -39.351 1.00 34.84 389 GLN A O 1
ATOM 3163 N N . LYS A 1 390 ? 28.973 -10.591 -38.007 1.00 38.22 390 LYS A N 1
ATOM 3164 C CA . LYS A 1 390 ? 29.883 -11.063 -36.966 1.00 38.22 390 LYS A CA 1
ATOM 3165 C C . LYS A 1 390 ? 29.046 -11.765 -35.908 1.00 38.22 390 LYS A C 1
ATOM 3167 O O . LYS A 1 390 ? 28.324 -11.135 -35.144 1.00 38.22 390 LYS A O 1
ATOM 3172 N N . THR A 1 391 ? 29.135 -13.089 -35.851 1.00 31.14 391 THR A N 1
ATOM 3173 C CA . THR A 1 391 ? 28.709 -13.824 -34.656 1.00 31.14 391 THR A CA 1
ATOM 3174 C C . THR A 1 391 ? 29.562 -13.365 -33.480 1.00 31.14 391 THR A C 1
ATOM 3176 O O . THR A 1 391 ? 30.783 -13.513 -33.526 1.00 31.14 391 THR A O 1
ATOM 3179 N N . ALA A 1 392 ? 28.927 -12.815 -32.444 1.00 34.34 392 ALA A N 1
ATOM 3180 C CA . ALA A 1 392 ? 29.575 -12.640 -31.152 1.00 34.34 392 ALA A CA 1
ATOM 3181 C C . ALA A 1 392 ? 30.018 -14.027 -30.650 1.00 34.34 392 ALA A C 1
ATOM 3183 O O . ALA A 1 392 ? 29.206 -14.959 -30.635 1.00 34.34 392 ALA A O 1
ATOM 3184 N N . GLN A 1 393 ? 31.310 -14.178 -30.347 1.00 30.31 393 GLN A N 1
ATOM 3185 C CA . GLN A 1 393 ? 31.837 -15.338 -29.623 1.00 30.31 393 GLN A CA 1
ATOM 3186 C C . GLN A 1 393 ? 31.639 -15.151 -28.126 1.00 30.31 393 GLN A C 1
ATOM 3188 O O . GLN A 1 393 ? 31.837 -14.005 -27.660 1.00 30.31 393 GLN A O 1
#

pLDDT: mean 75.95, std 19.1, range [30.31, 97.62]

Nearest PDB structures (foldseek):
  4tx5-assembly1_A  TM=3.149E-01  e=7.351E+00  Homo sapiens
  1g73-assembly2_B  TM=2.470E-01  e=5.312E+00  Homo sapiens

Mean predicted aligned error: 13.21 Å

Radius of gyration: 27.06 Å; Cα contacts (8 Å, |Δi|>4): 415; chains: 1; bounding box: 61×47×84 Å

Foldseek 3Di:
DDPQQVLLLVVCLPAPLLLLLLLLLLVLLLVVLVVCVVCLVPFDFFFDVCVFPPPGPPPLLPADSVNLNVLSVVLNVLSVVLNVVSVVSVCSSVSLVSLVVSLVSLVSSCRRGDVNPDPLSVLSSVLSCLSNRPFPNLVLLLVSLLVSLLLVLVVCPDPCLLQLVLVVLVVPVVVDSVVSNVVSNVLSVLSNPLSVLLVDPDPVSNVVSLVSLLVSLVSVCSSPVVSNSSSSNSSSVSSVSVVVRVVVVVVPPDPPPDPGPDPVRSVVVVVVVCCVSCVCVVPNCVVVVVVVVPPPDDLFFWWWWWWWDDVVDIDIDTDGDRGDCPVQVVLVVVLVVLVVDPDTFTFTFTQGQPPDPPPDARWRFGDGDGCSNDPPDDPVVCPPPDRPGDRDD

Solvent-accessible surface area (backbone atoms only — not comparable to full-atom values): 22260 Å² total; per-residue (Å²): 133,59,74,64,61,56,50,40,47,48,54,36,72,75,32,70,33,53,43,52,46,51,50,49,54,30,51,51,45,36,52,47,28,57,51,47,66,74,48,56,92,77,66,60,84,41,46,49,71,26,67,77,75,74,45,89,50,79,88,69,63,81,69,49,74,70,54,47,55,53,49,39,54,47,43,30,51,42,22,52,51,31,49,55,37,58,78,40,72,88,38,54,67,58,32,51,52,42,49,51,53,39,51,51,53,51,48,54,54,46,52,44,24,45,84,62,64,46,71,60,56,55,46,53,52,53,52,49,49,40,61,64,70,43,67,70,35,67,67,41,50,54,51,49,53,36,52,45,36,34,50,52,22,56,69,49,72,36,72,60,37,41,57,15,59,68,54,43,66,42,78,82,54,58,85,42,56,72,60,32,19,53,52,35,48,50,49,34,54,45,45,40,52,40,48,58,29,62,76,44,89,49,65,71,50,22,56,50,25,52,52,52,51,52,53,51,32,55,52,41,32,74,57,68,42,47,70,53,27,53,56,52,53,58,56,52,44,41,59,56,40,41,54,51,50,56,57,53,49,70,74,47,92,67,87,77,82,69,84,72,73,71,81,59,56,48,60,53,49,52,52,52,49,49,51,61,65,46,40,53,63,74,71,29,66,63,49,55,52,56,65,68,59,50,93,82,69,79,84,51,62,41,48,34,44,32,37,40,46,45,103,87,50,79,48,81,44,76,51,76,57,93,53,78,74,52,63,67,64,52,50,50,57,56,48,64,52,38,80,72,48,94,85,58,58,40,40,50,36,44,50,44,57,59,83,57,94,58,102,56,78,58,54,43,43,60,50,79,46,89,54,68,66,42,85,84,72,48,87,76,69,59,72,76,61,78,82,53,72,47,70,74,128